Protein AF-0000000082406770 (afdb_homodimer)

Organism: Rhodococcus erythropolis (NCBI:txid1833)

Secondary structure (DSSP, 8-state):
-GGGGGGGS-HHHHHHHHHH-SS--HHHHHHHHHHHHHHHHHHHHHHHHHHHHHHHHHHHHHHHHHHH--STT-SSS-TTTS--TTHHHHHHHHHHHHHHHHHHHHHT--TTSTTTTPPP-HHHHHTT--HHHHHHTS--GGG--SGGGGSTTS--HHHHHHHHTGGGG-TTHHHHS---TT-S-HHHHHHHHHHHHHHHHHHHHHHHHHHTT---TTS-HHHHHHHHHHHHHHH-HHHHHHHHHH--HHHHHHT----/-GGGGGGGS-HHHHHHHHHH-SS--HHHHHHHHHHHHHHHHHHHHHHHHHHHHHHHHHHHHHHHHHHH--STT-SSS-TTTS--TTHHHHHHHHHHHHHHHHHHHHHT--TTSTTTTPPP-HHHHHTT--HHHHHHTS--GGG--S-GGGSTTS--HHHHHHHHTGGGG-TTHHHHS---TT-S-HHHHHHHHHHHHHHHHHHHHHHHHHHTT---TTS-HHHHHHHHHHHHHHH-HHHHHHHHHH--HHHHHHT----

Radius of gyration: 24.85 Å; Cα contacts (8 Å, |Δi|>4): 658; chains: 2; bounding box: 54×77×58 Å

Sequence (518 aa):
MPARILPHLSNPRLAVYRAECGDPTDANVAALYAWQGELHAAWYEVLGYVEMMLRHSLDNALADWNVSNTFPGGGSREWLTNAARPLDSFKTKMAEDAKSCASRAAAQRAPTHPRSGASVTHDDLVAQLTFGNLTSLLLTKSNQLTHRKVKKTGRSGRENLWLNATINAFPHIDTEWPPGARGNTNDRKIDVGYYVGNTAENLRRLRNRVGHHEQTLNANHAARHDEALALARAIDPAAGAAITSLSSVPKVLAERPKSMPARILPHLSNPRLAVYRAECGDPTDANVAALYAWQGELHAAWYEVLGYVEMMLRHSLDNALADWNVSNTFPGGGSREWLTNAARPLDSFKTKMAEDAKSCASRAAAQRAPTHPRSGASVTHDDLVAQLTFGNLTSLLLTKSNQLTHRKVKKTGRSGRENLWLNATINAFPHIDTEWPPGARGNTNDRKIDVGYYVGNTAENLRRLRNRVGHHEQTLNANHAARHDEALALARAIDPAAGAAITSLSSVPKVLAERPKS

Structure (mmCIF, N/CA/C/O backbone):
data_AF-0000000082406770-model_v1
#
loop_
_entity.id
_entity.type
_entity.pdbx_description
1 polymer 'Uncharacterized protein'
#
loop_
_atom_site.group_PDB
_atom_site.id
_atom_site.type_symbol
_atom_site.label_atom_id
_atom_site.label_alt_id
_atom_site.label_comp_id
_atom_site.label_asym_id
_atom_site.label_entity_id
_atom_site.label_seq_id
_atom_site.pdbx_PDB_ins_code
_atom_site.Cartn_x
_atom_site.Cartn_y
_atom_site.Cartn_z
_atom_site.occupancy
_atom_site.B_iso_or_equiv
_atom_site.auth_seq_id
_atom_site.auth_comp_id
_atom_site.auth_asym_id
_atom_site.auth_atom_id
_atom_site.pdbx_PDB_model_num
ATOM 1 N N . MET A 1 1 ? -7.695 5.746 24.906 1 72.31 1 MET A N 1
ATOM 2 C CA . MET A 1 1 ? -6.488 6.332 24.328 1 72.31 1 MET A CA 1
ATOM 3 C C . MET A 1 1 ? -6.613 6.449 22.812 1 72.31 1 MET A C 1
ATOM 5 O O . MET A 1 1 ? -6.328 7.504 22.25 1 72.31 1 MET A O 1
ATOM 9 N N . PRO A 1 2 ? -7.328 5.559 22.141 1 82.25 2 PRO A N 1
ATOM 10 C CA . PRO A 1 2 ? -7.48 5.746 20.703 1 82.25 2 PRO A CA 1
ATOM 11 C C . PRO A 1 2 ? -8.492 6.836 20.344 1 82.25 2 PRO A C 1
ATOM 13 O O . PRO A 1 2 ? -8.453 7.391 19.25 1 82.25 2 PRO A O 1
ATOM 16 N N . ALA A 1 3 ? -9.195 7.242 21.375 1 88 3 ALA A N 1
ATOM 17 C CA . ALA A 1 3 ? -10.242 8.242 21.141 1 88 3 ALA A CA 1
ATOM 18 C C . ALA A 1 3 ? -9.633 9.594 20.781 1 88 3 ALA A C 1
ATOM 20 O O . ALA A 1 3 ? -10.281 10.422 20.141 1 88 3 ALA A O 1
ATOM 21 N N . ARG A 1 4 ? -8.422 9.75 21.141 1 90.38 4 ARG A N 1
ATOM 22 C CA . ARG A 1 4 ? -7.758 11.039 20.953 1 90.38 4 ARG A CA 1
ATOM 23 C C . ARG A 1 4 ? -7.336 11.227 19.5 1 90.38 4 ARG A C 1
ATOM 25 O O . ARG A 1 4 ? -6.93 12.32 19.109 1 90.38 4 ARG A O 1
ATOM 32 N N . ILE A 1 5 ? -7.52 10.18 18.672 1 92.56 5 ILE A N 1
ATOM 33 C CA . ILE A 1 5 ? -7.172 10.258 17.25 1 92.56 5 ILE A CA 1
ATOM 34 C C . ILE A 1 5 ? -8.398 10.68 16.438 1 92.56 5 ILE A C 1
ATOM 36 O O . ILE A 1 5 ? -8.273 11.25 15.352 1 92.56 5 ILE A O 1
ATOM 40 N N . LEU A 1 6 ? -9.625 10.555 16.969 1 93.62 6 LEU A N 1
ATOM 41 C CA . LEU A 1 6 ? -10.875 10.656 16.219 1 93.62 6 LEU A CA 1
ATOM 42 C C . LEU A 1 6 ? -11.078 12.07 15.688 1 93.62 6 LEU A C 1
ATOM 44 O O . LEU A 1 6 ? -11.508 12.258 14.547 1 93.62 6 LEU A O 1
ATOM 48 N N . PRO A 1 7 ? -10.656 13.094 16.469 1 93.38 7 PRO A N 1
ATOM 49 C CA . PRO A 1 7 ? -10.875 14.453 15.969 1 93.38 7 PRO A CA 1
ATOM 50 C C . PRO A 1 7 ? -10.078 14.758 14.703 1 93.38 7 PRO A C 1
ATOM 52 O O . PRO A 1 7 ? -10.336 15.766 14.039 1 93.38 7 PRO A O 1
ATOM 55 N N . HIS A 1 8 ? -9.148 13.898 14.406 1 93.12 8 HIS A N 1
ATOM 56 C CA . HIS A 1 8 ? -8.25 14.156 13.281 1 93.12 8 HIS A CA 1
ATOM 57 C C . HIS A 1 8 ? -8.562 13.234 12.109 1 93.12 8 HIS A C 1
ATOM 59 O O . HIS A 1 8 ? -7.727 13.062 11.219 1 93.12 8 HIS A O 1
ATOM 65 N N . LEU A 1 9 ? -9.742 12.633 12.156 1 92.31 9 LEU A N 1
ATOM 66 C CA . LEU A 1 9 ? -10.281 11.859 11.047 1 92.31 9 LEU A CA 1
ATOM 67 C C . LEU A 1 9 ? -11.477 12.578 10.414 1 92.31 9 LEU A C 1
ATOM 69 O O . LEU A 1 9 ? -12.211 13.289 11.102 1 92.31 9 LEU A O 1
ATOM 73 N N . SER A 1 10 ? -11.586 12.375 9.148 1 91.06 10 SER A N 1
ATOM 74 C CA . SER A 1 10 ? -12.688 13.039 8.461 1 91.06 10 SER A CA 1
ATOM 75 C C . SER A 1 10 ? -14.039 12.516 8.945 1 91.06 10 SER A C 1
ATOM 77 O O . SER A 1 10 ? -14.141 11.367 9.375 1 91.06 10 SER A O 1
ATOM 79 N N . ASN A 1 11 ? -15.047 13.344 8.797 1 89.31 11 ASN A N 1
ATOM 80 C CA . ASN A 1 11 ? -16.391 12.984 9.242 1 89.31 11 ASN A CA 1
ATOM 81 C C . ASN A 1 11 ? -16.938 11.797 8.453 1 89.31 11 ASN A C 1
ATOM 83 O O . ASN A 1 11 ? -17.469 10.852 9.039 1 89.31 11 ASN A O 1
ATOM 87 N N . PRO A 1 12 ? -16.766 11.797 7.176 1 87.88 12 PRO A N 1
ATOM 88 C CA . PRO A 1 12 ? -17.281 10.641 6.445 1 87.88 12 PRO A CA 1
ATOM 89 C C . PRO A 1 12 ? -16.609 9.328 6.863 1 87.88 12 PRO A C 1
ATOM 91 O O . PRO A 1 12 ? -17.266 8.289 6.934 1 87.88 12 PRO A O 1
ATOM 94 N N . ARG A 1 13 ? -15.375 9.406 7.129 1 86.81 13 ARG A N 1
ATOM 95 C CA . ARG A 1 13 ? -14.664 8.211 7.59 1 86.81 13 ARG A CA 1
ATOM 96 C C . ARG A 1 13 ? -15.203 7.746 8.938 1 86.81 13 ARG A C 1
ATOM 98 O O . ARG A 1 13 ? -15.469 6.555 9.125 1 86.81 13 ARG A O 1
ATOM 105 N N . LEU A 1 14 ? -15.438 8.68 9.812 1 91.44 14 LEU A N 1
ATOM 106 C CA . LEU A 1 14 ? -15.914 8.336 11.148 1 91.44 14 LEU A CA 1
ATOM 107 C C . LEU A 1 14 ? -17.359 7.852 11.102 1 91.44 14 LEU A C 1
ATOM 109 O O . LEU A 1 14 ? -17.766 7.004 11.898 1 91.44 14 LEU A O 1
ATOM 113 N N . ALA A 1 15 ? -18.062 8.375 10.172 1 91.38 15 ALA A N 1
ATOM 114 C CA . ALA A 1 15 ? -19.484 8.047 10.062 1 91.38 15 ALA A CA 1
ATOM 115 C C . ALA A 1 15 ? -19.688 6.547 9.852 1 91.38 15 ALA A C 1
ATOM 117 O O . ALA A 1 15 ? -20.625 5.961 10.375 1 91.38 15 ALA A O 1
ATOM 118 N N . VAL A 1 16 ? -18.781 5.938 9.156 1 89.31 16 VAL A N 1
ATOM 119 C CA . VAL A 1 16 ? -18.891 4.512 8.875 1 89.31 16 VAL A CA 1
ATOM 120 C C . VAL A 1 16 ? -18.719 3.715 10.164 1 89.31 16 VAL A C 1
ATOM 122 O O . VAL A 1 16 ? -19.469 2.762 10.414 1 89.31 16 VAL A O 1
ATOM 125 N N . TYR A 1 17 ? -17.828 4.094 11 1 92.69 17 TYR A N 1
ATOM 126 C CA . TYR A 1 17 ? -17.578 3.402 12.258 1 92.69 17 TYR A CA 1
ATOM 127 C C . TYR A 1 17 ? -18.688 3.67 13.266 1 92.69 17 TYR A C 1
ATOM 129 O O . TYR A 1 17 ? -19.078 2.777 14.023 1 92.69 17 TYR A O 1
ATOM 137 N N . ARG A 1 18 ? -19.172 4.883 13.242 1 93.75 18 ARG A N 1
ATOM 138 C CA . ARG A 1 18 ? -20.281 5.215 14.117 1 93.75 18 ARG A CA 1
ATOM 139 C C . ARG A 1 18 ? -21.516 4.391 13.773 1 93.75 18 ARG A C 1
ATOM 141 O O . ARG A 1 18 ? -22.219 3.912 14.672 1 93.75 18 ARG A O 1
ATOM 148 N N . ALA A 1 19 ? -21.75 4.223 12.508 1 91.62 19 ALA A N 1
ATOM 149 C CA . ALA A 1 19 ? -22.906 3.467 12.055 1 91.62 19 ALA A CA 1
ATOM 150 C C . ALA A 1 19 ? -22.781 1.992 12.43 1 91.62 19 ALA A C 1
ATOM 152 O O . ALA A 1 19 ? -23.797 1.316 12.648 1 91.62 19 ALA A O 1
ATOM 153 N N . GLU A 1 20 ? -21.594 1.52 12.531 1 91.62 20 GLU A N 1
ATOM 154 C CA . GLU A 1 20 ? -21.344 0.113 12.828 1 91.62 20 GLU A CA 1
ATOM 155 C C . GLU A 1 20 ? -21.469 -0.163 14.328 1 91.62 20 GLU A C 1
ATOM 157 O O . GLU A 1 20 ? -21.797 -1.281 14.727 1 91.62 20 GLU A O 1
ATOM 162 N N . CYS A 1 21 ? -21.266 0.928 15.062 1 91.88 21 CYS A N 1
ATOM 163 C CA . CYS A 1 21 ? -21.344 0.782 16.516 1 91.88 21 CYS A CA 1
ATOM 164 C C . CYS A 1 21 ? -22.781 0.851 16.984 1 91.88 21 CYS A C 1
ATOM 166 O O . CYS A 1 21 ? -23.531 1.741 16.578 1 91.88 21 CYS A O 1
ATOM 168 N N . GLY A 1 22 ? -23.281 -0.08 17.812 1 89.19 22 GLY A N 1
ATOM 169 C CA . GLY A 1 22 ? -24.594 0.022 18.422 1 89.19 22 GLY A CA 1
ATOM 170 C C . GLY A 1 22 ? -24.75 1.241 19.312 1 89.19 22 GLY A C 1
ATOM 171 O O . GLY A 1 22 ? -25.75 1.945 19.25 1 89.19 22 GLY A O 1
ATOM 172 N N . ASP A 1 23 ? -23.766 1.469 20.109 1 92.56 23 ASP A N 1
ATOM 173 C CA . ASP A 1 23 ? -23.641 2.65 20.953 1 92.56 23 ASP A CA 1
ATOM 174 C C . ASP A 1 23 ? -22.406 3.475 20.547 1 92.56 23 ASP A C 1
ATOM 176 O O . ASP A 1 23 ? -21.328 3.285 21.094 1 92.56 23 ASP A O 1
ATOM 180 N N . PRO A 1 24 ? -22.625 4.496 19.781 1 92.88 24 PRO A N 1
ATOM 181 C CA . PRO A 1 24 ? -21.5 5.168 19.141 1 92.88 24 PRO A CA 1
ATOM 182 C C . PRO A 1 24 ? -20.875 6.246 20.016 1 92.88 24 PRO A C 1
ATOM 184 O O . PRO A 1 24 ? -20.75 7.398 19.594 1 92.88 24 PRO A O 1
ATOM 187 N N . THR A 1 25 ? -20.453 5.789 21.219 1 94.06 25 THR A N 1
ATOM 188 C CA . THR A 1 25 ? -19.609 6.68 22 1 94.06 25 THR A CA 1
ATOM 189 C C . THR A 1 25 ? -18.234 6.812 21.375 1 94.06 25 THR A C 1
ATOM 191 O O . THR A 1 25 ? -17.797 5.941 20.609 1 94.06 25 THR A O 1
ATOM 194 N N . ASP A 1 26 ? -17.547 7.879 21.656 1 93.31 26 ASP A N 1
ATOM 195 C CA . ASP A 1 26 ? -16.203 8.07 21.125 1 93.31 26 ASP A CA 1
ATOM 196 C C . ASP A 1 26 ? -15.289 6.906 21.5 1 93.31 26 ASP A C 1
ATOM 198 O O . ASP A 1 26 ? -14.445 6.492 20.703 1 93.31 26 ASP A O 1
ATOM 202 N N . ALA A 1 27 ? -15.492 6.434 22.703 1 93.31 27 ALA A N 1
ATOM 203 C CA . ALA A 1 27 ? -14.672 5.312 23.156 1 93.31 27 ALA A CA 1
ATOM 204 C C . ALA A 1 27 ? -14.922 4.07 22.297 1 93.31 27 ALA A C 1
ATOM 206 O O . ALA A 1 27 ? -13.969 3.402 21.875 1 93.31 27 ALA A O 1
ATOM 207 N N . ASN A 1 28 ? -16.203 3.801 22.016 1 95.12 28 ASN A N 1
ATOM 208 C CA . ASN A 1 28 ? -16.547 2.625 21.234 1 95.12 28 ASN A CA 1
ATOM 209 C C . ASN A 1 28 ? -16.094 2.77 19.781 1 95.12 28 ASN A C 1
ATOM 211 O O . ASN A 1 28 ? -15.578 1.818 19.188 1 95.12 28 ASN A O 1
ATOM 215 N N . VAL A 1 29 ? -16.266 3.926 19.234 1 95.19 29 VAL A N 1
ATOM 216 C CA . VAL A 1 29 ? -15.883 4.191 17.859 1 95.19 29 VAL A CA 1
ATOM 217 C C . VAL A 1 29 ? -14.367 4.086 17.719 1 95.19 29 VAL A C 1
ATOM 219 O O . VAL A 1 29 ? -13.859 3.469 16.781 1 95.19 29 VAL A O 1
ATOM 222 N N . ALA A 1 30 ? -13.703 4.625 18.703 1 94.38 30 ALA A N 1
ATOM 223 C CA . ALA A 1 30 ? -12.242 4.582 18.688 1 94.38 30 ALA A CA 1
ATOM 224 C C . ALA A 1 30 ? -11.742 3.146 18.812 1 94.38 30 ALA A C 1
ATOM 226 O O . ALA A 1 30 ? -10.766 2.771 18.141 1 94.38 30 ALA A O 1
ATOM 227 N N . ALA A 1 31 ? -12.375 2.395 19.641 1 94.25 31 ALA A N 1
ATOM 228 C CA . ALA A 1 31 ? -11.992 0.997 19.812 1 94.25 31 ALA A CA 1
ATOM 229 C C . ALA A 1 31 ? -12.18 0.217 18.516 1 94.25 31 ALA A C 1
ATOM 231 O O . ALA A 1 31 ? -11.32 -0.585 18.141 1 94.25 31 ALA A O 1
ATOM 232 N N . LEU A 1 32 ? -13.25 0.494 17.844 1 95.12 32 LEU A N 1
ATOM 233 C CA . LEU A 1 32 ? -13.531 -0.175 16.578 1 95.12 32 LEU A CA 1
ATOM 234 C C . LEU A 1 32 ? -12.531 0.251 15.516 1 95.12 32 LEU A C 1
ATOM 236 O O . LEU A 1 32 ? -12.062 -0.578 14.727 1 95.12 32 LEU A O 1
ATOM 240 N N . TYR A 1 33 ? -12.211 1.485 15.5 1 94.44 33 TYR A N 1
ATOM 241 C CA . TYR A 1 33 ? -11.234 2.014 14.555 1 94.44 33 TYR A CA 1
ATOM 242 C C . TYR A 1 33 ? -9.859 1.403 14.781 1 94.44 33 TYR A C 1
ATOM 244 O O . TYR A 1 33 ? -9.188 0.99 13.836 1 94.44 33 TYR A O 1
ATOM 252 N N . ALA A 1 34 ? -9.484 1.351 16.016 1 93.12 34 ALA A N 1
ATOM 253 C CA . ALA A 1 34 ? -8.195 0.758 16.359 1 93.12 34 ALA A CA 1
ATOM 254 C C . ALA A 1 34 ? -8.164 -0.727 16.016 1 93.12 34 ALA A C 1
ATOM 256 O O . ALA A 1 34 ? -7.145 -1.234 15.531 1 93.12 34 ALA A O 1
ATOM 257 N N . TRP A 1 35 ? -9.25 -1.414 16.281 1 94.94 35 TRP A N 1
ATOM 258 C CA . TRP A 1 35 ? -9.359 -2.826 15.93 1 94.94 35 TRP A CA 1
ATOM 259 C C . TRP A 1 35 ? -9.18 -3.027 14.43 1 94.94 35 TRP A C 1
ATOM 261 O O . TRP A 1 35 ? -8.469 -3.934 14 1 94.94 35 TRP A O 1
ATOM 271 N N . GLN A 1 36 ? -9.797 -2.211 13.672 1 95.19 36 GLN A N 1
ATOM 272 C CA . GLN A 1 36 ? -9.656 -2.324 12.227 1 95.19 36 GLN A CA 1
ATOM 273 C C . GLN A 1 36 ? -8.203 -2.137 11.805 1 95.19 36 GLN A C 1
ATOM 275 O O . GLN A 1 36 ? -7.723 -2.811 10.883 1 95.19 36 GLN A O 1
ATOM 280 N N . GLY A 1 37 ? -7.523 -1.218 12.406 1 93.62 37 GLY A N 1
ATOM 281 C CA . GLY A 1 37 ? -6.105 -1.05 12.133 1 93.62 37 GLY A CA 1
ATOM 282 C C . GLY A 1 37 ? -5.293 -2.297 12.422 1 93.62 37 GLY A C 1
ATOM 283 O O . GLY A 1 37 ? -4.441 -2.686 11.625 1 93.62 37 GLY A O 1
ATOM 284 N N . GLU A 1 38 ? -5.598 -2.887 13.547 1 94 38 GLU A N 1
ATOM 285 C CA . GLU A 1 38 ? -4.922 -4.129 13.914 1 94 38 GLU A CA 1
ATOM 286 C C . GLU A 1 38 ? -5.227 -5.238 12.906 1 94 38 GLU A C 1
ATOM 288 O O . GLU A 1 38 ? -4.34 -6.008 12.539 1 94 38 GLU A O 1
ATOM 293 N N . LEU A 1 39 ? -6.469 -5.293 12.539 1 96.69 39 LEU A N 1
ATOM 294 C CA . LEU A 1 39 ? -6.875 -6.293 11.562 1 96.69 39 LEU A CA 1
ATOM 295 C C . LEU A 1 39 ? -6.156 -6.074 10.234 1 96.69 39 LEU A C 1
ATOM 297 O O . LEU A 1 39 ? -5.707 -7.035 9.602 1 96.69 39 LEU A O 1
ATOM 301 N N . HIS A 1 40 ? -6.047 -4.84 9.805 1 96.81 40 HIS A N 1
ATOM 302 C CA . HIS A 1 40 ? -5.363 -4.512 8.562 1 96.81 40 HIS A CA 1
ATOM 303 C C . HIS A 1 40 ? -3.883 -4.875 8.633 1 96.81 40 HIS A C 1
ATOM 305 O O . HIS A 1 40 ? -3.307 -5.355 7.656 1 96.81 40 HIS A O 1
ATOM 311 N N . ALA A 1 41 ? -3.285 -4.672 9.781 1 94.88 41 ALA A N 1
ATOM 312 C CA . ALA A 1 41 ? -1.891 -5.066 9.953 1 94.88 41 ALA A CA 1
ATOM 313 C C . ALA A 1 41 ? -1.73 -6.578 9.828 1 94.88 41 ALA A C 1
ATOM 315 O O . ALA A 1 41 ? -0.78 -7.059 9.203 1 94.88 41 ALA A O 1
ATOM 316 N N . ALA A 1 42 ? -2.65 -7.316 10.414 1 96.19 42 ALA A N 1
ATOM 317 C CA . ALA A 1 42 ? -2.629 -8.773 10.305 1 96.19 42 ALA A CA 1
ATOM 318 C C . ALA A 1 42 ? -2.783 -9.219 8.852 1 96.19 42 ALA A C 1
ATOM 320 O O . ALA A 1 42 ? -2.068 -10.109 8.391 1 96.19 42 ALA A O 1
ATOM 321 N N . TRP A 1 43 ? -3.689 -8.562 8.164 1 97.19 43 TRP A N 1
ATOM 322 C CA . TRP A 1 43 ? -3.904 -8.875 6.754 1 97.19 43 TRP A CA 1
ATOM 323 C C . TRP A 1 43 ? -2.67 -8.531 5.926 1 97.19 43 TRP A C 1
ATOM 325 O O . TRP A 1 43 ? -2.332 -9.242 4.977 1 97.19 43 TRP A O 1
ATOM 335 N N . TYR A 1 44 ? -2.059 -7.488 6.242 1 94.81 44 TYR A N 1
ATOM 336 C CA . TYR A 1 44 ? -0.862 -7.059 5.527 1 94.81 44 TYR A CA 1
ATOM 337 C C . TYR A 1 44 ? 0.179 -8.172 5.492 1 94.81 44 TYR A C 1
ATOM 339 O O . TYR A 1 44 ? 0.764 -8.453 4.445 1 94.81 44 TYR A O 1
ATOM 347 N N . GLU A 1 45 ? 0.356 -8.766 6.57 1 94 45 GLU A N 1
ATOM 348 C CA . GLU A 1 45 ? 1.355 -9.828 6.664 1 94 45 GLU A CA 1
ATOM 349 C C . GLU A 1 45 ? 0.962 -11.031 5.812 1 94 45 GLU 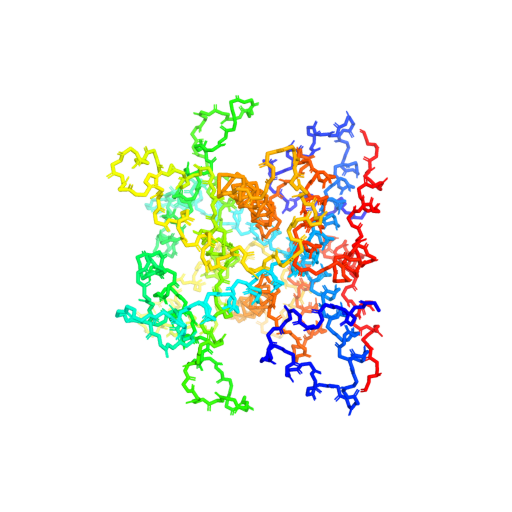A C 1
ATOM 351 O O . GLU A 1 45 ? 1.756 -11.508 5 1 94 45 GLU A O 1
ATOM 356 N N . VAL A 1 46 ? -0.25 -11.469 5.984 1 96.38 46 VAL A N 1
ATOM 357 C CA . VAL A 1 46 ? -0.723 -12.664 5.297 1 96.38 46 VAL A CA 1
ATOM 358 C C . VAL A 1 46 ? -0.708 -12.438 3.787 1 96.38 46 VAL A C 1
ATOM 360 O O . VAL A 1 46 ? -0.189 -13.266 3.033 1 96.38 46 VAL A O 1
ATOM 363 N N . LEU A 1 47 ? -1.229 -11.32 3.412 1 96.81 47 LEU A N 1
ATOM 364 C CA . LEU A 1 47 ? -1.305 -11.016 1.986 1 96.81 47 LEU A CA 1
ATOM 365 C C . LEU A 1 47 ? 0.088 -10.812 1.399 1 96.81 47 LEU A C 1
ATOM 367 O O . LEU A 1 47 ? 0.329 -11.133 0.235 1 96.81 47 LEU A O 1
ATOM 371 N N . GLY A 1 48 ? 1.021 -10.312 2.221 1 94.75 48 GLY A N 1
ATOM 372 C CA . GLY A 1 48 ? 2.4 -10.188 1.774 1 94.75 48 GLY A CA 1
ATOM 373 C C . GLY A 1 48 ? 3.029 -11.523 1.407 1 94.75 48 GLY A C 1
ATOM 374 O O . GLY A 1 48 ? 3.668 -11.641 0.36 1 94.75 48 GLY A O 1
ATOM 375 N N . TYR A 1 49 ? 2.803 -12.516 2.246 1 95.62 49 TYR A N 1
ATOM 376 C CA . TYR A 1 49 ? 3.338 -13.844 1.973 1 95.62 49 TYR A CA 1
ATOM 377 C C . TYR A 1 49 ? 2.711 -14.438 0.716 1 95.62 49 TYR A C 1
ATOM 379 O O . TYR A 1 49 ? 3.416 -14.945 -0.156 1 95.62 49 TYR A O 1
ATOM 387 N N . VAL A 1 50 ? 1.421 -14.32 0.633 1 97.38 50 VAL A N 1
ATOM 388 C CA . VAL A 1 50 ? 0.691 -14.961 -0.458 1 97.38 50 VAL A CA 1
ATOM 389 C C . VAL A 1 50 ? 1.065 -14.297 -1.784 1 97.38 50 VAL A C 1
ATOM 391 O O . VAL A 1 50 ? 1.285 -14.984 -2.783 1 97.38 50 VAL A O 1
ATOM 394 N N . GLU A 1 51 ? 1.133 -13 -1.751 1 96.75 51 GLU A N 1
ATOM 395 C CA . GLU A 1 51 ? 1.496 -12.266 -2.963 1 96.75 51 GLU A CA 1
ATOM 396 C C . GLU A 1 51 ? 2.9 -12.641 -3.43 1 96.75 51 GLU A C 1
ATOM 398 O O . GLU A 1 51 ? 3.131 -12.844 -4.625 1 96.75 51 GLU A O 1
ATOM 403 N N . MET A 1 52 ? 3.826 -12.727 -2.527 1 95.56 52 MET A N 1
ATOM 404 C CA . MET A 1 52 ? 5.203 -13.062 -2.877 1 95.56 52 MET A CA 1
ATOM 405 C C . MET A 1 52 ? 5.305 -14.484 -3.416 1 95.56 52 MET A C 1
ATOM 407 O O . MET A 1 52 ? 6.023 -14.734 -4.383 1 95.56 52 MET A O 1
ATOM 411 N N . MET A 1 53 ? 4.602 -15.375 -2.795 1 96.94 53 MET A N 1
ATOM 412 C CA . MET A 1 53 ? 4.582 -16.75 -3.26 1 96.94 53 MET A CA 1
ATOM 413 C C . MET A 1 53 ? 4.004 -16.844 -4.668 1 96.94 53 MET A C 1
ATOM 415 O O . MET A 1 53 ? 4.555 -17.547 -5.523 1 96.94 53 MET A O 1
ATOM 419 N N . LEU A 1 54 ? 2.908 -16.125 -4.828 1 98.12 54 LEU A N 1
ATOM 420 C CA . LEU A 1 54 ? 2.238 -16.141 -6.125 1 98.12 54 LEU A CA 1
ATOM 421 C C . LEU A 1 54 ? 3.135 -15.555 -7.207 1 98.12 54 LEU A C 1
ATOM 423 O O . LEU A 1 54 ? 3.234 -16.109 -8.305 1 98.12 54 LEU A O 1
ATOM 427 N N . ARG A 1 55 ? 3.762 -14.469 -6.875 1 97.25 55 ARG A N 1
ATOM 428 C CA . ARG A 1 55 ? 4.664 -13.82 -7.82 1 97.25 55 ARG A CA 1
ATOM 429 C C . ARG A 1 55 ? 5.785 -14.758 -8.242 1 97.25 55 ARG A C 1
ATOM 431 O O . ARG A 1 55 ? 6.062 -14.906 -9.438 1 97.25 55 ARG A O 1
ATOM 438 N N . HIS A 1 56 ? 6.379 -15.406 -7.293 1 97.19 56 HIS A N 1
ATOM 439 C CA . HIS A 1 56 ? 7.492 -16.312 -7.551 1 97.19 56 HIS A CA 1
ATOM 440 C C . HIS A 1 56 ? 7.039 -17.516 -8.367 1 97.19 56 HIS A C 1
ATOM 442 O O . HIS A 1 56 ? 7.691 -17.891 -9.344 1 97.19 56 HIS A O 1
ATOM 448 N N . SER A 1 57 ? 5.953 -18.062 -7.945 1 98.12 57 SER A N 1
ATOM 449 C CA . SER A 1 57 ? 5.469 -19.281 -8.594 1 98.12 57 SER A CA 1
ATOM 450 C C . SER A 1 57 ? 5.035 -19 -10.031 1 98.12 57 SER A C 1
ATOM 452 O O . SER A 1 57 ? 5.332 -19.781 -10.938 1 98.12 57 SER A O 1
ATOM 454 N N . LEU A 1 58 ? 4.344 -17.891 -10.266 1 98.25 58 LEU A N 1
ATOM 455 C CA . LEU A 1 58 ? 3.908 -17.516 -11.609 1 98.25 58 LEU A CA 1
ATOM 456 C C . LEU A 1 58 ? 5.102 -17.188 -12.5 1 98.25 58 LEU A C 1
ATOM 458 O O . LEU A 1 58 ? 5.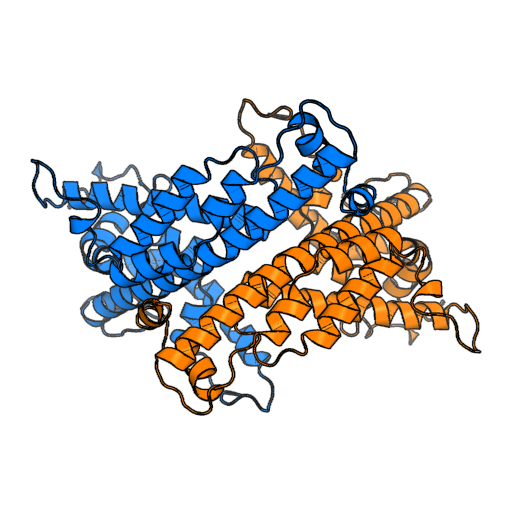137 -17.594 -13.664 1 98.25 58 LEU A O 1
ATOM 462 N N . ASP A 1 59 ? 6.039 -16.5 -11.922 1 98 59 ASP A N 1
ATOM 463 C CA . ASP A 1 59 ? 7.242 -16.172 -12.688 1 98 59 ASP A CA 1
ATOM 464 C C . ASP A 1 59 ? 7.938 -17.453 -13.172 1 98 59 ASP A C 1
ATOM 466 O O . ASP A 1 59 ? 8.297 -17.547 -14.344 1 98 59 ASP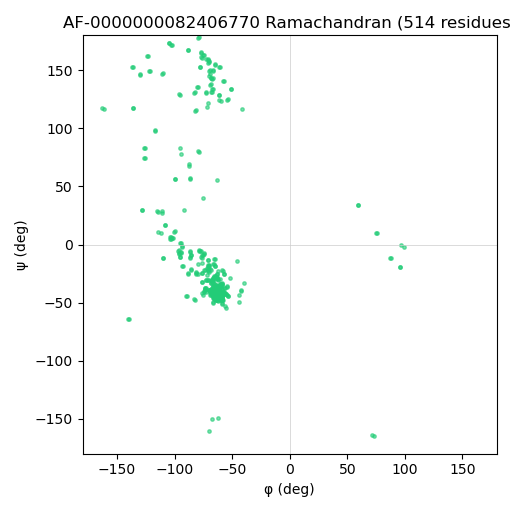 A O 1
ATOM 470 N N . ASN A 1 60 ? 8.125 -18.422 -12.297 1 97.69 60 ASN A N 1
ATOM 471 C CA . ASN A 1 60 ? 8.797 -19.656 -12.664 1 97.69 60 ASN A CA 1
ATOM 472 C C . ASN A 1 60 ? 8.016 -20.438 -13.719 1 97.69 60 ASN A C 1
ATOM 474 O O . ASN A 1 60 ? 8.594 -20.938 -14.688 1 97.69 60 ASN A O 1
ATOM 478 N N . ALA A 1 61 ? 6.707 -20.516 -13.531 1 98.31 61 ALA A N 1
ATOM 479 C CA . ALA A 1 61 ? 5.867 -21.266 -14.469 1 98.31 61 ALA A CA 1
ATOM 480 C C . ALA A 1 61 ? 5.918 -20.625 -15.859 1 98.31 61 ALA A C 1
ATOM 482 O O . ALA A 1 61 ? 6.07 -21.344 -16.859 1 98.31 61 ALA A O 1
ATOM 483 N N . LEU A 1 62 ? 5.816 -19.312 -15.922 1 98.12 62 LEU A N 1
ATOM 484 C CA . LEU A 1 62 ? 5.82 -18.609 -17.203 1 98.12 62 LEU A CA 1
ATOM 485 C C . LEU A 1 62 ? 7.203 -18.656 -17.844 1 98.12 62 LEU A C 1
ATOM 487 O O . LEU A 1 62 ? 7.324 -18.781 -19.062 1 98.12 62 LEU A O 1
ATOM 491 N N . ALA A 1 63 ? 8.227 -18.516 -17 1 97.88 63 ALA A N 1
ATOM 492 C CA . ALA A 1 63 ? 9.594 -18.594 -17.516 1 97.88 63 ALA A CA 1
ATOM 493 C C . ALA A 1 63 ? 9.875 -19.984 -18.109 1 97.88 63 ALA A C 1
ATOM 495 O O . ALA A 1 63 ? 10.438 -20.078 -19.203 1 97.88 63 ALA A O 1
ATOM 496 N N . ASP A 1 64 ? 9.5 -21 -17.391 1 97.94 64 ASP A N 1
ATOM 497 C CA . ASP A 1 64 ? 9.703 -22.375 -17.859 1 97.94 64 ASP A CA 1
ATOM 498 C C . ASP A 1 64 ? 8.945 -22.625 -19.172 1 97.94 64 ASP A C 1
ATOM 500 O O . ASP A 1 64 ? 9.484 -23.234 -20.094 1 97.94 64 ASP A O 1
ATOM 504 N N . TRP A 1 65 ? 7.754 -22.156 -19.188 1 97.94 65 TRP A N 1
ATOM 505 C CA . TRP A 1 65 ? 6.949 -22.312 -20.391 1 97.94 65 TRP A CA 1
ATOM 506 C C . TRP A 1 65 ? 7.574 -21.562 -21.562 1 97.94 65 TRP A C 1
ATOM 508 O O . TRP A 1 65 ? 7.676 -22.094 -22.672 1 97.94 65 TRP A O 1
ATOM 518 N N . ASN A 1 66 ? 7.992 -20.312 -21.328 1 98.06 66 ASN A N 1
ATOM 519 C CA . ASN A 1 66 ? 8.516 -19.469 -22.406 1 98.06 66 ASN A CA 1
ATOM 520 C C . ASN A 1 66 ? 9.828 -20.016 -22.953 1 98.06 66 ASN A C 1
ATOM 522 O O . ASN A 1 66 ? 10.086 -19.922 -24.156 1 98.06 66 ASN A O 1
ATOM 526 N N . VAL A 1 67 ? 10.617 -20.516 -22.078 1 97.06 67 VAL A N 1
ATOM 527 C CA . VAL A 1 67 ? 11.914 -21.047 -22.516 1 97.06 67 VAL A CA 1
ATOM 528 C C . VAL A 1 67 ? 11.703 -22.266 -23.406 1 97.06 67 VAL A C 1
ATOM 530 O O . VAL A 1 67 ? 12.461 -22.5 -24.344 1 97.06 67 VAL A O 1
ATOM 533 N N . SER A 1 68 ? 10.695 -23.031 -23.156 1 96.25 68 SER A N 1
ATOM 534 C CA . SER A 1 68 ? 10.422 -24.266 -23.891 1 96.25 68 SER A CA 1
ATOM 535 C C . SER A 1 68 ? 9.609 -23.984 -25.156 1 96.25 68 SER A C 1
ATOM 537 O O . SER A 1 68 ? 9.43 -24.859 -26 1 96.25 68 SER A O 1
ATOM 539 N N . ASN A 1 69 ? 9.109 -22.781 -25.25 1 95.62 69 ASN A N 1
ATOM 540 C CA . ASN A 1 69 ? 8.25 -22.438 -26.375 1 95.62 69 ASN A CA 1
ATOM 541 C C . ASN A 1 69 ? 9.055 -22.125 -27.625 1 95.62 69 ASN A C 1
ATOM 543 O O . ASN A 1 69 ? 10.07 -21.422 -27.562 1 95.62 69 ASN A O 1
ATOM 547 N N . THR A 1 70 ? 8.648 -22.656 -28.797 1 93.5 70 THR A N 1
ATOM 548 C CA . THR A 1 70 ? 9.422 -22.547 -30.031 1 93.5 70 THR A CA 1
ATOM 549 C C . THR A 1 70 ? 8.922 -21.375 -30.875 1 93.5 70 THR A C 1
ATOM 551 O O . THR A 1 70 ? 9.547 -21.031 -31.875 1 93.5 70 THR A O 1
ATOM 554 N N . PHE A 1 71 ? 7.852 -20.766 -30.484 1 94.12 71 PHE A N 1
ATOM 555 C CA . PHE A 1 71 ? 7.332 -19.625 -31.234 1 94.12 71 PHE A CA 1
ATOM 556 C C . PHE A 1 71 ? 8.211 -18.406 -31.031 1 94.12 71 PHE A C 1
ATOM 558 O O . PHE A 1 71 ? 9.008 -18.344 -30.078 1 94.12 71 PHE A O 1
ATOM 565 N N . PRO A 1 72 ? 8.109 -17.453 -31.953 1 94.69 72 PRO A N 1
ATOM 566 C CA . PRO A 1 72 ? 8.859 -16.203 -31.766 1 94.69 72 PRO A CA 1
ATOM 567 C C . PRO A 1 72 ? 8.641 -15.586 -30.391 1 94.69 72 PRO A C 1
ATOM 569 O O . PRO A 1 72 ? 7.508 -15.531 -29.906 1 94.69 72 PRO A O 1
ATOM 572 N N . GLY A 1 73 ? 9.781 -15.203 -29.828 1 94.5 73 GLY A N 1
ATOM 573 C CA . GLY A 1 73 ? 9.742 -14.641 -28.484 1 94.5 73 GLY A CA 1
ATOM 574 C C . GLY A 1 73 ? 10.023 -15.672 -27.406 1 94.5 73 GLY A C 1
ATOM 575 O O . GLY A 1 73 ? 10.312 -15.312 -26.266 1 94.5 73 GLY A O 1
ATOM 576 N N . GLY A 1 74 ? 9.836 -16.953 -27.844 1 95.19 74 GLY A N 1
ATOM 577 C CA . GLY A 1 74 ? 10.172 -18.031 -26.922 1 95.19 74 GLY A CA 1
ATOM 578 C C . GLY A 1 74 ? 11.656 -18.328 -26.859 1 95.19 74 GLY A C 1
ATOM 579 O O . GLY A 1 74 ? 12.469 -17.547 -27.375 1 95.19 74 GLY A O 1
ATOM 580 N N . GLY A 1 75 ? 12.102 -19.281 -26 1 96 75 GLY A N 1
ATOM 581 C CA . GLY A 1 75 ? 13.484 -19.719 -25.938 1 96 75 GLY A CA 1
ATOM 582 C C . GLY A 1 75 ? 14.266 -19.062 -24.812 1 96 75 GLY A C 1
ATOM 583 O O . GLY A 1 75 ? 15.469 -19.297 -24.672 1 96 75 GLY A O 1
ATOM 584 N N . SER A 1 76 ? 13.586 -18.203 -24.125 1 96.06 76 SER A N 1
ATOM 585 C CA . SER A 1 76 ? 14.25 -17.531 -23.016 1 96.06 76 SER A CA 1
ATOM 586 C C . SER A 1 76 ? 13.352 -17.469 -21.781 1 96.06 76 SER A C 1
ATOM 588 O O . SER A 1 76 ? 12.125 -17.5 -21.906 1 96.06 76 SER A O 1
ATOM 590 N N . ARG A 1 77 ? 14 -17.422 -20.688 1 96.12 77 ARG A N 1
ATOM 591 C CA . ARG A 1 77 ? 13.242 -17.312 -19.453 1 96.12 77 ARG A CA 1
ATOM 592 C C . ARG A 1 77 ? 12.773 -15.891 -19.203 1 96.12 77 ARG A C 1
ATOM 594 O O . ARG A 1 77 ? 11.992 -15.633 -18.297 1 96.12 77 ARG A O 1
ATOM 601 N N . GLU A 1 78 ? 13.164 -14.898 -20.047 1 96.5 78 GLU A N 1
ATOM 602 C CA . GLU A 1 78 ? 12.844 -13.484 -19.891 1 96.5 78 GLU A CA 1
ATOM 603 C C . GLU A 1 78 ? 11.516 -13.133 -20.547 1 96.5 78 GLU A C 1
ATOM 605 O O . GLU A 1 78 ? 11.453 -12.289 -21.438 1 96.5 78 GLU A O 1
ATOM 610 N N . TRP A 1 79 ? 10.461 -13.648 -19.938 1 97.75 79 TRP A N 1
ATOM 611 C CA . TRP A 1 79 ? 9.141 -13.57 -20.562 1 97.75 79 TRP A CA 1
ATOM 612 C C . TRP A 1 79 ? 8.602 -12.148 -20.516 1 97.75 79 TRP A C 1
ATOM 614 O O . TRP A 1 79 ? 7.703 -11.789 -21.281 1 97.75 79 TRP A O 1
ATOM 624 N N . LEU A 1 80 ? 9.094 -11.289 -19.641 1 97 80 LEU A N 1
ATOM 625 C CA . LEU A 1 80 ? 8.625 -9.906 -19.562 1 97 80 LEU A CA 1
ATOM 626 C C . LEU A 1 80 ? 9.195 -9.086 -20.703 1 97 80 LEU A C 1
ATOM 628 O O . LEU A 1 80 ? 8.531 -8.172 -21.219 1 97 80 LEU A O 1
ATOM 632 N N . THR A 1 81 ? 10.367 -9.406 -21.125 1 95.5 81 THR A N 1
ATOM 633 C CA . THR A 1 81 ? 11.008 -8.672 -22.219 1 95.5 81 THR A CA 1
ATOM 634 C C . THR A 1 81 ? 10.656 -9.289 -23.562 1 95.5 81 THR A C 1
ATOM 636 O O . THR A 1 81 ? 10.375 -8.578 -24.531 1 95.5 81 THR A O 1
ATOM 639 N N . ASN A 1 82 ? 10.711 -10.578 -23.625 1 95.12 82 ASN A N 1
ATOM 640 C CA . ASN A 1 82 ? 10.398 -11.344 -24.828 1 95.12 82 ASN A CA 1
ATOM 641 C C . ASN A 1 82 ? 9.531 -12.555 -24.516 1 95.12 82 ASN A C 1
ATOM 643 O O . ASN A 1 82 ? 9.984 -13.5 -23.875 1 95.12 82 ASN A O 1
ATOM 647 N N . ALA A 1 83 ? 8.312 -12.578 -25.078 1 96.5 83 ALA A N 1
ATOM 648 C CA . ALA A 1 83 ? 7.395 -13.672 -24.797 1 96.5 83 ALA A CA 1
ATOM 649 C C . ALA A 1 83 ? 6.816 -14.25 -26.078 1 96.5 83 ALA A C 1
ATOM 651 O O . ALA A 1 83 ? 6.605 -13.523 -27.062 1 96.5 83 ALA A O 1
ATOM 652 N N . ALA A 1 84 ? 6.586 -15.469 -26.062 1 96.25 84 ALA A N 1
ATOM 653 C CA . ALA A 1 84 ? 5.859 -16.125 -27.141 1 96.25 84 ALA A CA 1
ATOM 654 C C . ALA A 1 84 ? 4.359 -15.859 -27.031 1 96.25 84 ALA A C 1
ATOM 656 O O . ALA A 1 84 ? 3.867 -15.477 -25.969 1 96.25 84 ALA A O 1
ATOM 657 N N . ARG A 1 85 ? 3.672 -16.062 -28.125 1 92.06 85 ARG A N 1
ATOM 658 C CA . ARG A 1 85 ? 2.213 -16 -28.094 1 92.06 85 ARG A CA 1
ATOM 659 C C . ARG A 1 85 ? 1.643 -17.156 -27.266 1 92.06 85 ARG A C 1
ATOM 661 O O . ARG A 1 85 ? 2.186 -18.266 -27.266 1 92.06 85 ARG A O 1
ATOM 668 N N . PRO A 1 86 ? 0.623 -16.859 -26.562 1 91.69 86 PRO A N 1
ATOM 669 C CA . PRO A 1 86 ? -0.188 -15.641 -26.5 1 91.69 86 PRO A CA 1
ATOM 670 C C . PRO A 1 86 ? 0.254 -14.695 -25.391 1 91.69 86 PRO A C 1
ATOM 672 O O . PRO A 1 86 ? -0.342 -13.633 -25.203 1 91.69 86 PRO A O 1
ATOM 675 N N . LEU A 1 87 ? 1.304 -15.062 -24.656 1 94.06 87 LEU A N 1
ATOM 676 C CA . LEU A 1 87 ? 1.772 -14.297 -23.516 1 94.06 87 LEU A CA 1
ATOM 677 C C . LEU A 1 87 ? 2.246 -12.914 -23.938 1 94.06 87 LEU A C 1
ATOM 679 O O . LEU A 1 87 ? 2.154 -11.961 -23.156 1 94.06 87 LEU A O 1
ATOM 683 N N . ASP A 1 88 ? 2.719 -12.758 -25.156 1 93.56 88 ASP A N 1
ATOM 684 C CA . ASP A 1 88 ? 3.248 -11.5 -25.672 1 93.56 88 ASP A CA 1
ATOM 685 C C . ASP A 1 88 ? 2.182 -10.406 -25.641 1 93.56 88 ASP A C 1
ATOM 687 O O . ASP A 1 88 ? 2.48 -9.25 -25.344 1 93.56 88 ASP A O 1
ATOM 691 N N . SER A 1 89 ? 0.914 -10.75 -25.859 1 89.81 89 SER A N 1
ATOM 692 C CA . SER A 1 89 ? -0.166 -9.773 -25.906 1 89.81 89 SER A CA 1
ATOM 693 C C . SER A 1 89 ? -0.628 -9.391 -24.5 1 89.81 89 SER A C 1
ATOM 695 O O . SER A 1 89 ? -1.104 -8.273 -24.281 1 89.81 89 SER A O 1
ATOM 697 N N . PHE A 1 90 ? -0.432 -10.258 -23.562 1 88.12 90 PHE A N 1
ATOM 698 C CA . PHE A 1 90 ? -0.962 -10.047 -22.219 1 88.12 90 PHE A CA 1
ATOM 699 C C . PHE A 1 90 ? 0.024 -9.258 -21.359 1 88.12 90 PHE A C 1
ATOM 701 O O . PHE A 1 90 ? -0.375 -8.562 -20.422 1 88.12 90 PHE A O 1
ATOM 708 N N . LYS A 1 91 ? 1.274 -9.336 -21.703 1 88.75 91 LYS A N 1
ATOM 709 C CA . LYS A 1 91 ? 2.305 -8.812 -20.812 1 88.75 91 LYS A CA 1
ATOM 710 C C . LYS A 1 91 ? 2.695 -7.391 -21.203 1 88.75 91 LYS A C 1
ATOM 712 O O . LYS A 1 91 ? 3.41 -6.715 -20.453 1 88.75 91 LYS A O 1
ATOM 717 N N . THR A 1 92 ? 2.277 -6.863 -22.359 1 91.56 92 THR A N 1
ATOM 718 C CA . THR A 1 92 ? 2.838 -5.66 -22.969 1 91.56 92 THR A CA 1
ATOM 719 C C . THR A 1 92 ? 2.781 -4.488 -21.984 1 91.56 92 THR A C 1
ATOM 721 O O . THR A 1 92 ? 3.816 -3.918 -21.641 1 91.56 92 THR A O 1
ATOM 724 N N . LYS A 1 93 ? 1.642 -4.23 -21.5 1 93.25 93 LYS A N 1
ATOM 725 C CA . LYS A 1 93 ? 1.493 -3.068 -20.625 1 93.25 93 LYS A CA 1
ATOM 726 C C . LYS A 1 93 ? 2.227 -3.275 -19.297 1 93.25 93 LYS A C 1
ATOM 728 O O . LYS A 1 93 ? 2.93 -2.381 -18.828 1 93.25 93 LYS A O 1
ATOM 733 N N . MET A 1 94 ? 2.092 -4.426 -18.75 1 94.44 94 MET A N 1
ATOM 734 C CA . MET A 1 94 ? 2.732 -4.656 -17.453 1 94.44 94 MET A CA 1
ATOM 735 C C . MET A 1 94 ? 4.25 -4.656 -17.594 1 94.44 94 MET A C 1
ATOM 737 O O . MET A 1 94 ? 4.957 -4.195 -16.703 1 94.44 94 MET A O 1
ATOM 741 N N . ALA A 1 95 ? 4.754 -5.105 -18.766 1 95.88 95 ALA A N 1
ATOM 742 C CA . ALA A 1 95 ? 6.191 -5.102 -19.016 1 95.88 95 ALA A CA 1
ATOM 743 C C . ALA A 1 95 ? 6.727 -3.678 -19.125 1 95.88 95 ALA A C 1
ATOM 745 O O . ALA A 1 95 ? 7.789 -3.365 -18.578 1 95.88 95 ALA A O 1
ATOM 746 N N . GLU A 1 96 ? 6.027 -2.863 -19.797 1 96.06 96 GLU A N 1
ATOM 747 C CA . GLU A 1 96 ? 6.426 -1.467 -19.938 1 96.06 96 GLU A CA 1
ATOM 748 C C . GLU A 1 96 ? 6.445 -0.759 -18.578 1 96.06 96 GLU A C 1
ATOM 750 O O . GLU A 1 96 ? 7.402 -0.051 -18.266 1 96.06 96 GLU A O 1
ATOM 755 N N . ASP A 1 97 ? 5.41 -0.994 -17.844 1 94.56 97 ASP A N 1
ATOM 756 C CA . ASP A 1 97 ? 5.332 -0.397 -16.516 1 94.56 97 ASP A CA 1
ATOM 757 C C . ASP A 1 97 ? 6.461 -0.908 -15.617 1 94.56 97 ASP A C 1
ATOM 759 O O . ASP A 1 97 ? 7.105 -0.126 -14.914 1 94.56 97 ASP A O 1
ATOM 763 N N . ALA A 1 98 ? 6.684 -2.178 -15.625 1 95.56 98 ALA A N 1
ATOM 764 C CA . ALA A 1 98 ? 7.734 -2.785 -14.812 1 95.56 98 ALA A CA 1
ATOM 765 C C . ALA A 1 98 ? 9.109 -2.252 -15.203 1 95.56 98 ALA A C 1
ATOM 767 O O . ALA A 1 98 ? 9.953 -2.002 -14.336 1 95.56 98 ALA A O 1
ATOM 768 N N . LYS A 1 99 ? 9.297 -2.068 -16.5 1 95.5 99 LYS A N 1
ATOM 769 C CA . LYS A 1 99 ? 10.57 -1.544 -16.984 1 95.5 99 LYS A CA 1
ATOM 770 C C . LYS A 1 99 ? 10.805 -0.123 -16.484 1 95.5 99 LYS A C 1
ATOM 772 O O . LYS A 1 99 ? 11.898 0.204 -16.016 1 95.5 99 LYS A O 1
ATOM 777 N N . SER A 1 100 ? 9.82 0.625 -16.641 1 95.25 100 SER A N 1
ATOM 778 C CA . SER A 1 100 ? 9.922 2.002 -16.172 1 95.25 100 SER A CA 1
ATOM 779 C C . SER A 1 100 ? 10.219 2.055 -14.672 1 95.25 100 SER A C 1
ATOM 781 O O . SER A 1 100 ? 11.117 2.773 -14.234 1 95.25 100 SER A O 1
ATOM 783 N N . CYS A 1 101 ? 9.531 1.286 -13.922 1 92.19 101 CYS A N 1
ATOM 784 C CA . CYS A 1 101 ? 9.703 1.259 -12.477 1 92.19 101 CYS A CA 1
ATOM 785 C C . CYS A 1 101 ? 11.078 0.706 -12.109 1 92.19 101 CYS A C 1
ATOM 787 O O . CYS A 1 101 ? 11.75 1.248 -11.227 1 92.19 101 CYS A O 1
ATOM 789 N N . ALA A 1 102 ? 11.461 -0.295 -12.781 1 93.25 102 ALA A N 1
ATOM 790 C CA . ALA A 1 102 ? 12.758 -0.911 -12.5 1 93.25 102 ALA A CA 1
ATOM 791 C C . ALA A 1 102 ? 13.898 0.041 -12.836 1 93.25 102 ALA A C 1
ATOM 793 O O . ALA A 1 102 ? 14.898 0.094 -12.117 1 93.25 102 ALA A O 1
ATOM 794 N N . SER A 1 103 ? 13.742 0.74 -13.859 1 94.12 103 SER A N 1
ATOM 795 C CA . SER A 1 103 ? 14.758 1.705 -14.258 1 94.12 103 SER A CA 1
ATOM 796 C C . SER A 1 103 ? 14.883 2.826 -13.227 1 94.12 103 SER A C 1
ATOM 798 O O . SER A 1 103 ? 15.992 3.238 -12.883 1 94.12 103 SER A O 1
ATOM 800 N N . ARG A 1 104 ? 13.773 3.262 -12.766 1 89.38 104 ARG A N 1
ATOM 801 C CA . ARG A 1 104 ? 13.773 4.293 -11.734 1 89.38 104 ARG A CA 1
ATOM 802 C C . ARG A 1 104 ? 14.422 3.785 -10.453 1 89.38 104 ARG A C 1
ATOM 804 O O . ARG A 1 104 ? 15.227 4.492 -9.836 1 89.38 104 ARG A O 1
ATOM 811 N N . ALA A 1 105 ? 14.094 2.609 -10.102 1 87.19 105 ALA A N 1
ATOM 812 C CA . ALA A 1 105 ? 14.68 2.01 -8.906 1 87.19 105 ALA A CA 1
ATOM 813 C C . ALA A 1 105 ? 16.188 1.844 -9.055 1 87.19 105 ALA A C 1
ATOM 815 O O . ALA A 1 105 ? 16.938 2.102 -8.109 1 87.19 105 ALA A O 1
ATOM 816 N N . ALA A 1 106 ? 16.578 1.445 -10.211 1 90 106 ALA A N 1
ATOM 817 C CA . ALA A 1 106 ? 18 1.27 -10.484 1 90 106 ALA A CA 1
ATOM 818 C C . ALA A 1 106 ? 18.75 2.598 -10.391 1 90 106 ALA A C 1
ATOM 820 O O . ALA A 1 106 ? 19.859 2.654 -9.875 1 90 106 ALA A O 1
ATOM 821 N N . ALA A 1 107 ? 18.141 3.617 -10.82 1 89.38 107 ALA A N 1
ATOM 822 C CA . ALA A 1 107 ? 18.75 4.941 -10.812 1 89.38 107 ALA A CA 1
ATOM 823 C C . ALA A 1 107 ? 18.891 5.473 -9.391 1 89.38 107 ALA A C 1
ATOM 825 O O . ALA A 1 107 ? 19.734 6.34 -9.125 1 89.38 107 ALA A O 1
ATOM 826 N N . GLN A 1 108 ? 18.109 4.977 -8.555 1 82.5 108 GLN A N 1
ATOM 827 C CA . GLN A 1 108 ? 18.094 5.473 -7.18 1 82.5 108 GLN A CA 1
ATOM 828 C C . GLN A 1 108 ? 19 4.648 -6.277 1 82.5 108 GLN A C 1
ATOM 830 O O . GLN A 1 108 ? 19.156 4.949 -5.094 1 82.5 108 GLN A O 1
ATOM 835 N N . ARG A 1 109 ? 19.625 3.637 -6.812 1 83.5 109 ARG A N 1
ATOM 836 C CA . ARG A 1 109 ? 20.547 2.834 -6.016 1 83.5 109 ARG A CA 1
ATOM 837 C C . ARG A 1 109 ? 21.703 3.678 -5.516 1 83.5 109 ARG A C 1
ATOM 839 O O . ARG A 1 109 ? 22.344 4.391 -6.293 1 83.5 109 ARG A O 1
ATOM 846 N N . ALA A 1 110 ? 21.938 3.59 -4.188 1 81 110 ALA A N 1
ATOM 847 C CA . ALA A 1 110 ? 23.078 4.289 -3.621 1 81 110 ALA A CA 1
ATOM 848 C C . ALA A 1 110 ? 24.391 3.773 -4.223 1 81 110 ALA A C 1
ATOM 850 O O . ALA A 1 110 ? 24.469 2.619 -4.648 1 81 110 ALA A O 1
ATOM 851 N N . PRO A 1 111 ? 25.344 4.648 -4.215 1 85.25 111 PRO A N 1
ATOM 852 C CA . PRO A 1 111 ? 26.656 4.211 -4.723 1 85.25 111 PRO A CA 1
ATOM 853 C C . PRO A 1 111 ? 27.203 2.996 -3.977 1 85.25 111 PRO A C 1
ATOM 855 O O . PRO A 1 111 ? 27.953 2.205 -4.543 1 85.25 111 PRO A O 1
ATOM 858 N N . THR A 1 112 ? 26.781 2.834 -2.789 1 80.5 112 THR A N 1
ATOM 859 C CA . THR A 1 112 ? 27.297 1.759 -1.95 1 80.5 112 THR A CA 1
ATOM 860 C C . THR A 1 112 ? 26.516 0.468 -2.188 1 80.5 112 THR A C 1
ATOM 862 O O . THR A 1 112 ? 26.891 -0.593 -1.69 1 80.5 112 THR A O 1
ATOM 865 N N . HIS A 1 113 ? 25.469 0.53 -2.982 1 80.44 113 HIS A N 1
ATOM 866 C CA . HIS A 1 113 ? 24.688 -0.661 -3.291 1 80.44 113 HIS A CA 1
ATOM 867 C C . HIS A 1 113 ? 25.469 -1.632 -4.16 1 80.44 113 HIS A C 1
ATOM 869 O O . HIS A 1 113 ? 26.156 -1.216 -5.098 1 80.44 113 HIS A O 1
ATOM 875 N N . PRO A 1 114 ? 25.375 -2.936 -3.832 1 77.94 114 PRO A N 1
ATOM 876 C CA . PRO A 1 114 ? 26.172 -3.918 -4.578 1 77.94 114 PRO A CA 1
ATOM 877 C C . PRO A 1 114 ? 25.875 -3.895 -6.078 1 77.94 114 PRO A C 1
ATOM 879 O O . PRO A 1 114 ? 26.734 -4.258 -6.883 1 77.94 114 PRO A O 1
ATOM 882 N N . ARG A 1 115 ? 24.734 -3.414 -6.426 1 82.62 115 ARG A N 1
ATOM 883 C CA . ARG A 1 115 ? 24.375 -3.385 -7.836 1 82.62 115 ARG A CA 1
ATOM 884 C C . ARG A 1 115 ? 24.25 -1.95 -8.344 1 82.62 115 ARG A C 1
ATOM 886 O O . ARG A 1 115 ? 23.438 -1.66 -9.211 1 82.62 115 ARG A O 1
ATOM 893 N N . SER A 1 116 ? 25 -1.16 -7.672 1 86.44 116 SER A N 1
ATOM 894 C CA . SER A 1 116 ? 25.047 0.214 -8.156 1 86.44 116 SER A CA 1
ATOM 895 C C . SER A 1 116 ? 25.562 0.28 -9.594 1 86.44 116 SER A C 1
ATOM 897 O O . SER A 1 116 ? 26.609 -0.308 -9.906 1 86.44 116 SER A O 1
ATOM 899 N N . GLY A 1 117 ? 24.75 0.886 -10.516 1 87.19 117 GLY A N 1
ATOM 900 C CA . GLY A 1 117 ? 25.172 1.048 -11.898 1 87.19 117 GLY A CA 1
ATOM 901 C C . GLY A 1 117 ? 24.844 -0.152 -12.766 1 87.19 117 GLY A C 1
ATOM 902 O O . GLY A 1 117 ? 25.047 -0.118 -13.984 1 87.19 117 GLY A O 1
ATOM 903 N N . ALA A 1 118 ? 24.438 -1.271 -12.125 1 90 118 ALA A N 1
ATOM 904 C CA . ALA A 1 118 ? 24.109 -2.475 -12.891 1 90 118 ALA A CA 1
ATOM 905 C C . ALA A 1 118 ? 22.828 -2.287 -13.688 1 90 118 ALA A C 1
ATOM 907 O O . ALA A 1 118 ? 21.938 -1.531 -13.281 1 90 118 ALA A O 1
ATOM 908 N N . SER A 1 119 ? 22.766 -2.939 -14.773 1 92.62 119 SER A N 1
ATOM 909 C CA . SER A 1 119 ? 21.562 -2.902 -15.617 1 92.62 119 SER A CA 1
ATOM 910 C C . SER A 1 119 ? 20.406 -3.648 -14.969 1 92.62 119 SER A C 1
ATOM 912 O O . SER A 1 119 ? 20.625 -4.5 -14.102 1 92.62 119 SER A O 1
ATOM 914 N N . VAL A 1 120 ? 19.234 -3.283 -15.422 1 94.31 120 VAL A N 1
ATOM 915 C CA . VAL A 1 120 ? 18.016 -3.916 -14.938 1 94.31 120 VAL A CA 1
ATOM 916 C C . VAL A 1 120 ? 17.969 -5.367 -15.406 1 94.31 120 VAL A C 1
ATOM 918 O O . VAL A 1 120 ? 18.25 -5.66 -16.578 1 94.31 120 VAL A O 1
ATOM 921 N N . THR A 1 121 ? 17.703 -6.293 -14.531 1 94.44 121 THR A N 1
ATOM 922 C CA . THR A 1 121 ? 17.594 -7.715 -14.828 1 94.44 121 THR A CA 1
ATOM 923 C C . THR A 1 121 ? 16.141 -8.164 -14.836 1 94.44 121 THR A C 1
ATOM 925 O O . THR A 1 121 ? 15.242 -7.387 -14.5 1 94.44 121 THR A O 1
ATOM 928 N N . HIS A 1 122 ? 15.883 -9.445 -15.242 1 95.5 122 HIS A N 1
ATOM 929 C CA . HIS A 1 122 ? 14.547 -10.031 -15.195 1 95.5 122 HIS A CA 1
ATOM 930 C C . HIS A 1 122 ? 13.977 -10 -13.781 1 95.5 122 HIS A C 1
ATOM 932 O O . HIS A 1 122 ? 12.805 -9.664 -13.594 1 95.5 122 HIS A O 1
ATOM 938 N N . ASP A 1 123 ? 14.828 -10.289 -12.883 1 93.88 123 ASP A N 1
ATOM 939 C CA . ASP A 1 123 ? 14.391 -10.297 -11.492 1 93.88 123 ASP A CA 1
ATOM 940 C C . ASP A 1 123 ? 13.953 -8.906 -11.039 1 93.88 123 ASP A C 1
ATOM 942 O O . ASP A 1 123 ? 13.031 -8.773 -10.242 1 93.88 123 ASP A O 1
ATOM 946 N N . ASP A 1 124 ? 14.633 -7.871 -11.555 1 93.38 124 ASP A N 1
ATOM 947 C CA . ASP A 1 124 ? 14.242 -6.5 -11.258 1 93.38 124 ASP A CA 1
ATOM 948 C C . ASP A 1 124 ? 12.852 -6.195 -11.797 1 93.38 124 ASP A C 1
ATOM 950 O O . ASP A 1 124 ? 12.062 -5.508 -11.148 1 93.38 124 ASP A O 1
ATOM 954 N N . LEU A 1 125 ? 12.633 -6.688 -12.977 1 96.19 125 LEU A N 1
ATOM 955 C CA . LEU A 1 125 ? 11.336 -6.465 -13.602 1 96.19 125 LEU A CA 1
ATOM 956 C C . LEU A 1 125 ? 10.234 -7.191 -12.844 1 96.19 125 LEU A C 1
ATOM 958 O O . LEU A 1 125 ? 9.188 -6.605 -12.539 1 96.19 125 LEU A O 1
ATOM 962 N N . VAL A 1 126 ? 10.492 -8.469 -12.484 1 96.38 126 VAL A N 1
ATOM 963 C CA . VAL A 1 126 ? 9.508 -9.289 -11.781 1 96.38 126 VAL A CA 1
ATOM 964 C C . VAL A 1 126 ? 9.188 -8.664 -10.43 1 96.38 126 VAL A C 1
ATOM 966 O O . VAL A 1 126 ? 8.031 -8.664 -10 1 96.38 126 VAL A O 1
ATOM 969 N N . ALA A 1 127 ? 10.195 -8.062 -9.805 1 93.38 127 ALA A N 1
ATOM 970 C CA . ALA A 1 127 ? 10.016 -7.457 -8.484 1 93.38 127 ALA A CA 1
ATOM 971 C C . ALA A 1 127 ? 9.078 -6.258 -8.555 1 93.38 127 ALA A C 1
ATOM 973 O O . ALA A 1 127 ? 8.523 -5.84 -7.531 1 93.38 127 ALA A O 1
ATOM 974 N N . GLN A 1 128 ? 8.867 -5.746 -9.789 1 93.94 128 GLN A N 1
ATOM 975 C CA . GLN A 1 128 ? 8.047 -4.555 -9.953 1 93.94 128 GLN A CA 1
ATOM 976 C C . GLN A 1 128 ? 6.602 -4.926 -10.273 1 93.94 128 GLN A C 1
ATOM 978 O O . GLN A 1 128 ? 5.727 -4.059 -10.305 1 93.94 128 GLN A O 1
ATOM 983 N N . LEU A 1 129 ? 6.355 -6.23 -10.484 1 95.44 129 LEU A N 1
ATOM 984 C CA . LEU A 1 129 ? 4.988 -6.633 -10.797 1 95.44 129 LEU A CA 1
ATOM 985 C C . LEU A 1 129 ? 4.074 -6.426 -9.594 1 95.44 129 LEU A C 1
ATOM 987 O O . LEU A 1 129 ? 4.457 -6.734 -8.461 1 95.44 129 LEU A O 1
ATOM 991 N N . THR A 1 130 ? 2.918 -5.84 -9.828 1 94.31 130 THR A N 1
ATOM 992 C CA . THR A 1 130 ? 1.93 -5.625 -8.773 1 94.31 130 THR A CA 1
ATOM 993 C C . THR A 1 130 ? 1.008 -6.832 -8.648 1 94.31 130 THR A C 1
ATOM 995 O O . THR A 1 130 ? 1.002 -7.715 -9.508 1 94.31 130 THR A O 1
ATOM 998 N N . PHE A 1 131 ? 0.268 -6.84 -7.574 1 95.94 131 PHE A N 1
ATOM 999 C CA . PHE A 1 131 ? -0.711 -7.902 -7.402 1 95.94 131 PHE A CA 1
ATOM 1000 C C . PHE A 1 131 ? -1.714 -7.906 -8.547 1 95.94 131 PHE A C 1
ATOM 1002 O O . PHE A 1 131 ? -2.166 -8.969 -8.984 1 95.94 131 PHE A O 1
ATOM 1009 N N . GLY A 1 132 ? -2.045 -6.738 -9.062 1 94 132 GLY A N 1
ATOM 1010 C CA . GLY A 1 132 ? -2.93 -6.625 -10.211 1 94 132 GLY A CA 1
ATOM 1011 C C . GLY A 1 132 ? -2.352 -7.242 -11.469 1 94 132 GLY A C 1
ATOM 1012 O O . GLY A 1 132 ? -3.07 -7.879 -12.242 1 94 132 GLY A O 1
ATOM 1013 N N . ASN A 1 133 ? -1.075 -7.047 -11.688 1 96.06 133 ASN A N 1
ATOM 1014 C CA . ASN A 1 133 ? -0.411 -7.711 -12.805 1 96.06 133 ASN A CA 1
ATOM 1015 C C . ASN A 1 133 ? -0.535 -9.227 -12.711 1 96.06 133 ASN A C 1
ATOM 1017 O O . ASN A 1 133 ? -0.848 -9.898 -13.695 1 96.06 133 ASN A O 1
ATOM 1021 N N . LEU A 1 134 ? -0.364 -9.742 -11.484 1 96.75 134 LEU A N 1
ATOM 1022 C CA . LEU A 1 134 ? -0.401 -11.18 -11.266 1 96.75 134 LEU A CA 1
ATOM 1023 C C . LEU A 1 134 ? -1.794 -11.734 -11.547 1 96.75 134 LEU A C 1
ATOM 1025 O O . LEU A 1 134 ? -1.937 -12.742 -12.242 1 96.75 134 LEU A O 1
ATOM 1029 N N . THR A 1 135 ? -2.807 -11.047 -11.023 1 96.12 135 THR A N 1
ATOM 1030 C CA . THR A 1 135 ? -4.172 -11.516 -11.219 1 96.12 135 THR A CA 1
ATOM 1031 C C . THR A 1 135 ? -4.566 -11.43 -12.688 1 96.12 135 THR A C 1
ATOM 1033 O O . THR A 1 135 ? -5.344 -12.25 -13.18 1 96.12 135 THR A O 1
ATOM 1036 N N . SER A 1 136 ? -4.012 -10.5 -13.438 1 94.62 136 SER A N 1
ATOM 1037 C CA . SER A 1 136 ? -4.336 -10.344 -14.852 1 94.62 136 SER A CA 1
ATOM 1038 C C . SER A 1 136 ? -3.779 -11.492 -15.68 1 94.62 136 SER A C 1
ATOM 1040 O O . SER A 1 136 ? -4.211 -11.711 -16.812 1 94.62 136 SER A O 1
ATOM 1042 N N . LEU A 1 137 ? -2.82 -12.219 -15.133 1 95.69 137 LEU A N 1
ATOM 1043 C CA . LEU A 1 137 ? -2.215 -13.359 -15.82 1 95.69 137 LEU A CA 1
ATOM 1044 C C . LEU A 1 137 ? -3.031 -14.625 -15.594 1 95.69 137 LEU A C 1
ATOM 1046 O O . LEU A 1 137 ? -2.779 -15.648 -16.234 1 95.69 137 LEU A O 1
ATOM 1050 N N . LEU A 1 138 ? -3.992 -14.516 -14.688 1 96.75 138 LEU A N 1
ATOM 1051 C CA . LEU A 1 138 ? -4.84 -15.656 -14.359 1 96.75 138 LEU A CA 1
ATOM 1052 C C . LEU A 1 138 ? -6.207 -15.523 -15.031 1 96.75 138 LEU A C 1
ATOM 1054 O O . LEU A 1 138 ? -6.484 -14.523 -15.695 1 96.75 138 LEU A O 1
ATOM 1058 N N . LEU A 1 139 ? -6.996 -16.609 -14.93 1 94.62 139 LEU A N 1
ATOM 1059 C CA . LEU A 1 139 ? -8.359 -16.578 -15.453 1 94.62 139 LEU A CA 1
ATOM 1060 C C . LEU A 1 139 ? -9.312 -15.922 -14.453 1 94.62 139 LEU A C 1
ATOM 1062 O O . LEU A 1 139 ? -9.453 -16.391 -13.32 1 94.62 139 LEU A O 1
ATOM 1066 N N . THR A 1 140 ? -9.852 -14.797 -14.82 1 92.62 140 THR A N 1
ATOM 1067 C CA . THR A 1 140 ? -10.812 -14.102 -13.977 1 92.62 140 THR A CA 1
ATOM 1068 C C . THR A 1 140 ? -12.125 -13.875 -14.719 1 92.62 140 THR A C 1
ATOM 1070 O O . THR A 1 140 ? -12.172 -13.977 -15.953 1 92.62 140 THR A O 1
ATOM 1073 N N . LYS A 1 141 ? -13.18 -13.594 -13.977 1 85.75 141 LYS A N 1
ATOM 1074 C CA . LYS A 1 141 ? -14.477 -13.312 -14.586 1 85.75 141 LYS A CA 1
ATOM 1075 C C . LYS A 1 141 ? -14.398 -12.117 -15.531 1 85.75 141 LYS A C 1
ATOM 1077 O O . LYS A 1 141 ? -15.055 -12.094 -16.578 1 85.75 141 LYS A O 1
ATOM 1082 N N . SER A 1 142 ? -13.578 -11.219 -15.195 1 78.75 142 SER A N 1
ATOM 1083 C CA . SER A 1 142 ? -13.484 -9.961 -15.938 1 78.75 142 SER A CA 1
ATOM 1084 C C . SER A 1 142 ? -12.836 -10.18 -17.297 1 78.75 142 SER A C 1
ATOM 1086 O O . SER A 1 142 ? -13.047 -9.398 -18.219 1 78.75 142 SER A O 1
ATOM 1088 N N . ASN A 1 143 ? -12.031 -11.211 -17.375 1 76.62 143 ASN A N 1
ATOM 1089 C CA . ASN A 1 143 ? -11.359 -11.398 -18.656 1 76.62 143 ASN A CA 1
ATOM 1090 C C . ASN A 1 143 ? -11.867 -12.648 -19.375 1 76.62 143 ASN A C 1
ATOM 1092 O O . ASN A 1 143 ? -11.195 -13.164 -20.266 1 76.62 143 ASN A O 1
ATOM 1096 N N . GLN A 1 144 ? -12.961 -13.203 -18.797 1 72.06 144 GLN A N 1
ATOM 1097 C CA . GLN A 1 144 ? -13.578 -14.367 -19.438 1 72.06 144 GLN A CA 1
ATOM 1098 C C . GLN A 1 144 ? -14.109 -14.008 -20.828 1 72.06 144 GLN A C 1
ATOM 1100 O O . GLN A 1 144 ? -14.906 -13.078 -20.969 1 72.06 144 GLN A O 1
ATOM 1105 N N . LEU A 1 145 ? -13.344 -13.477 -21.734 1 60 145 LEU A N 1
ATOM 1106 C CA . LEU A 1 145 ? -13.828 -13.109 -23.062 1 60 145 LEU A CA 1
ATOM 1107 C C . LEU A 1 145 ? -14.773 -14.18 -23.609 1 60 145 LEU A C 1
ATOM 1109 O O . LEU A 1 145 ? -14.562 -15.375 -23.391 1 60 145 LEU A O 1
ATOM 1113 N N . THR A 1 146 ? -15.961 -13.859 -23.828 1 54.59 146 THR A N 1
ATOM 1114 C CA . THR A 1 146 ? -17.141 -14.438 -24.469 1 54.59 146 THR A CA 1
ATOM 1115 C C . THR A 1 146 ? -16.766 -15.039 -25.828 1 54.59 146 THR A C 1
ATOM 1117 O O . THR A 1 146 ? -17.562 -15.758 -26.422 1 54.59 146 THR A O 1
ATOM 1120 N N . HIS A 1 147 ? -15.68 -14.758 -26.344 1 52.94 147 HIS A N 1
ATOM 1121 C CA . HIS A 1 147 ? -15.609 -15.094 -27.75 1 52.94 147 HIS A CA 1
ATOM 1122 C C . HIS A 1 147 ? -15.055 -16.5 -27.969 1 52.94 147 HIS A C 1
ATOM 1124 O O . HIS A 1 147 ? -14.25 -16.719 -28.875 1 52.94 147 HIS A O 1
ATOM 1130 N N . ARG A 1 148 ? -15.25 -17.422 -27.062 1 55.94 148 ARG A N 1
ATOM 1131 C CA . ARG A 1 148 ? -14.891 -18.828 -27.203 1 55.94 148 ARG A CA 1
ATOM 1132 C C . ARG A 1 148 ? -15.258 -19.344 -28.594 1 55.94 148 ARG A C 1
ATOM 1134 O O . ARG A 1 148 ? -14.531 -20.141 -29.188 1 55.94 148 ARG A O 1
ATOM 1141 N N . LYS A 1 149 ? -16.422 -18.844 -29 1 54.31 149 LYS A N 1
ATOM 1142 C CA . LYS A 1 149 ? -17.078 -19.422 -30.172 1 54.31 149 LYS A CA 1
ATOM 1143 C C . LYS A 1 149 ? -16.219 -19.25 -31.422 1 54.31 149 LYS A C 1
ATOM 1145 O O . LYS A 1 149 ? -16.328 -20.047 -32.375 1 54.31 149 LYS A O 1
ATOM 1150 N N . VAL A 1 150 ? -15.305 -18.25 -31.406 1 50.47 150 VAL A N 1
ATOM 1151 C CA . VAL A 1 150 ? -14.648 -18.016 -32.688 1 50.47 150 VAL A CA 1
ATOM 1152 C C . VAL A 1 150 ? -13.305 -18.734 -32.719 1 50.47 150 VAL A C 1
ATOM 1154 O O . VAL A 1 150 ? -12.688 -18.859 -33.781 1 50.47 150 VAL A O 1
ATOM 1157 N N . LYS A 1 151 ? -12.859 -19.344 -31.625 1 58.81 151 LYS A N 1
ATOM 1158 C CA . LYS A 1 151 ? -11.508 -19.906 -31.609 1 58.81 151 LYS A CA 1
ATOM 1159 C C . LYS A 1 151 ? -11.523 -21.391 -31.938 1 58.81 151 LYS A C 1
ATOM 1161 O O . LYS A 1 151 ? -12.453 -22.109 -31.562 1 58.81 151 LYS A O 1
ATOM 1166 N N . LYS A 1 152 ? -10.688 -21.812 -32.875 1 60.28 152 LYS A N 1
ATOM 1167 C CA . LYS A 1 152 ? -10.57 -23.188 -33.344 1 60.28 152 LYS A CA 1
ATOM 1168 C C . LYS A 1 152 ? -10.57 -24.172 -32.156 1 60.28 152 LYS A C 1
ATOM 1170 O O . LYS A 1 152 ? -11.227 -25.219 -32.219 1 60.28 152 LYS A O 1
ATOM 1175 N N . THR A 1 153 ? -9.805 -23.859 -31.047 1 65.62 153 THR A N 1
ATOM 1176 C CA . THR A 1 153 ? -9.703 -24.703 -29.859 1 65.62 153 THR A CA 1
ATOM 1177 C C . THR A 1 153 ? -10.953 -24.578 -29 1 65.62 153 THR A C 1
ATOM 1179 O O . THR A 1 153 ? -11.18 -25.406 -28.109 1 65.62 153 THR A O 1
ATOM 1182 N N . GLY A 1 154 ? -11.711 -23.484 -29.328 1 79 154 GLY A N 1
ATOM 1183 C CA . GLY A 1 154 ? -12.867 -23.156 -28.516 1 79 154 GLY A CA 1
ATOM 1184 C C . GLY A 1 154 ? -12.5 -22.531 -27.188 1 79 154 GLY A C 1
ATOM 1185 O O . GLY A 1 154 ? -13.32 -22.484 -26.266 1 79 154 GLY A O 1
ATOM 1186 N N . ARG A 1 155 ? -11.07 -22.203 -27.156 1 85.88 155 ARG A N 1
ATOM 1187 C CA . ARG A 1 155 ? -10.578 -21.625 -25.906 1 85.88 155 ARG A CA 1
ATOM 1188 C C . ARG A 1 155 ? -9.945 -20.266 -26.156 1 85.88 155 ARG A C 1
ATOM 1190 O O . ARG A 1 155 ? -9.391 -20.016 -27.219 1 85.88 155 ARG A O 1
ATOM 1197 N N . SER A 1 156 ? -10.031 -19.438 -25.219 1 87.31 156 SER A N 1
ATOM 1198 C CA . SER A 1 156 ? -9.391 -18.125 -25.312 1 87.31 156 SER A CA 1
ATOM 1199 C C . SER A 1 156 ? -7.879 -18.234 -25.141 1 87.31 156 SER A C 1
ATOM 1201 O O . SER A 1 156 ? -7.375 -19.281 -24.703 1 87.31 156 SER A O 1
ATOM 1203 N N . GLY A 1 157 ? -7.082 -17.188 -25.547 1 87.69 157 GLY A N 1
ATOM 1204 C CA . GLY A 1 157 ? -5.645 -17.141 -25.328 1 87.69 157 GLY A CA 1
ATOM 1205 C C . GLY A 1 157 ? -5.242 -17.328 -23.891 1 87.69 157 GLY A C 1
ATOM 1206 O O . GLY A 1 157 ? -4.27 -18.047 -23.594 1 87.69 157 GLY A O 1
ATOM 1207 N N . ARG A 1 158 ? -6.008 -16.828 -23.016 1 91 158 ARG A N 1
ATOM 1208 C CA . ARG A 1 158 ? -5.703 -16.938 -21.594 1 91 158 ARG A CA 1
ATOM 1209 C C . ARG A 1 158 ? -5.957 -18.344 -21.078 1 91 158 ARG A C 1
ATOM 1211 O O . ARG A 1 158 ? -5.219 -18.844 -20.234 1 91 158 ARG A O 1
ATOM 1218 N N . GLU A 1 159 ? -7.062 -18.891 -21.609 1 93.25 159 GLU A N 1
ATOM 1219 C CA . GLU A 1 159 ? -7.344 -20.266 -21.219 1 93.25 159 GLU A CA 1
ATOM 1220 C C . GLU A 1 159 ? -6.254 -21.203 -21.719 1 93.25 159 GLU A C 1
ATOM 1222 O O . GLU A 1 159 ? -5.863 -22.141 -21.016 1 93.25 159 GLU A O 1
ATOM 1227 N N . ASN A 1 160 ? -5.754 -20.953 -22.891 1 91.81 160 ASN A N 1
ATOM 1228 C CA . ASN A 1 160 ? -4.641 -21.734 -23.406 1 91.81 160 ASN A CA 1
ATOM 1229 C C . ASN A 1 160 ? -3.371 -21.516 -22.594 1 91.81 160 ASN A C 1
ATOM 1231 O O . ASN A 1 160 ? -2.646 -22.469 -22.297 1 91.81 160 ASN A O 1
ATOM 1235 N N . LEU A 1 161 ? -3.113 -20.297 -22.25 1 93.81 161 LEU A N 1
ATOM 1236 C CA . LEU A 1 161 ? -1.957 -20.016 -21.406 1 93.81 161 LEU A CA 1
ATOM 1237 C C . LEU A 1 161 ? -2.084 -20.688 -20.047 1 93.81 161 LEU A C 1
ATOM 1239 O O . LEU A 1 161 ? -1.101 -21.203 -19.516 1 93.81 161 LEU A O 1
ATOM 1243 N N . TRP A 1 162 ? -3.273 -20.672 -19.516 1 96.25 162 TRP A N 1
ATOM 1244 C CA . TRP A 1 162 ? -3.535 -21.344 -18.25 1 96.25 162 TRP A CA 1
ATOM 1245 C C . TRP A 1 162 ? -3.213 -22.828 -18.359 1 96.25 162 TRP A C 1
ATOM 1247 O O . TRP A 1 162 ? -2.439 -23.359 -17.562 1 96.25 162 TRP A O 1
ATOM 1257 N N . LEU A 1 163 ? -3.734 -23.5 -19.375 1 95.56 163 LEU A N 1
ATOM 1258 C CA . LEU A 1 163 ? -3.621 -24.938 -19.531 1 95.56 163 LEU A CA 1
ATOM 1259 C C . LEU A 1 163 ? -2.17 -25.359 -19.75 1 95.56 163 LEU A C 1
ATOM 1261 O O . LEU A 1 163 ? -1.752 -26.422 -19.297 1 95.56 163 LEU A O 1
ATOM 1265 N N . ASN A 1 164 ? -1.396 -24.422 -20.328 1 95.5 164 ASN A N 1
ATOM 1266 C CA . ASN A 1 164 ? -0.067 -24.844 -20.766 1 95.5 164 ASN A CA 1
ATOM 1267 C C . ASN A 1 164 ? 1.028 -24.219 -19.906 1 95.5 164 ASN A C 1
ATOM 1269 O O . ASN A 1 164 ? 2.182 -24.656 -19.953 1 95.5 164 ASN A O 1
ATOM 1273 N N . ALA A 1 165 ? 0.702 -23.219 -19.062 1 97.38 165 ALA A N 1
ATOM 1274 C CA . ALA A 1 165 ? 1.771 -22.516 -18.359 1 97.38 165 ALA A CA 1
ATOM 1275 C C . ALA A 1 165 ? 1.373 -22.219 -16.922 1 97.38 165 ALA A C 1
ATOM 1277 O O . ALA A 1 165 ? 1.854 -22.859 -15.984 1 97.38 165 ALA A O 1
ATOM 1278 N N . THR A 1 166 ? 0.343 -21.391 -16.719 1 97.94 166 THR A N 1
ATOM 1279 C CA . THR A 1 166 ? 0.126 -20.781 -15.414 1 97.94 166 THR A CA 1
ATOM 1280 C C . THR A 1 166 ? -0.421 -21.797 -14.422 1 97.94 166 THR A C 1
ATOM 1282 O O . THR A 1 166 ? -0.251 -21.656 -13.211 1 97.94 166 THR A O 1
ATOM 1285 N N . ILE A 1 167 ? -1.04 -22.891 -14.93 1 98 167 ILE A N 1
ATOM 1286 C CA . ILE A 1 167 ? -1.536 -23.922 -14.023 1 98 167 ILE A CA 1
ATOM 1287 C C . ILE A 1 167 ? -0.369 -24.547 -13.273 1 98 167 ILE A C 1
ATOM 1289 O O . ILE A 1 167 ? -0.533 -25.031 -12.148 1 98 167 ILE A O 1
ATOM 1293 N N . ASN A 1 168 ? 0.813 -24.5 -13.852 1 98.19 168 ASN A N 1
ATOM 1294 C CA . ASN A 1 168 ? 1.996 -25.109 -13.258 1 98.19 168 ASN A CA 1
ATOM 1295 C C . ASN A 1 168 ? 2.531 -24.281 -12.094 1 98.19 168 ASN A C 1
ATOM 1297 O O . ASN A 1 168 ? 3.4 -24.75 -11.344 1 98.19 168 ASN A O 1
ATOM 1301 N N . ALA A 1 169 ? 2.002 -23.078 -11.898 1 98.5 169 ALA A N 1
ATOM 1302 C CA . ALA A 1 169 ? 2.322 -22.266 -10.719 1 98.5 169 ALA A CA 1
ATOM 1303 C C . ALA A 1 169 ? 1.692 -22.859 -9.461 1 98.5 169 ALA A C 1
ATOM 1305 O O . ALA A 1 169 ? 2.049 -22.484 -8.344 1 98.5 169 ALA A O 1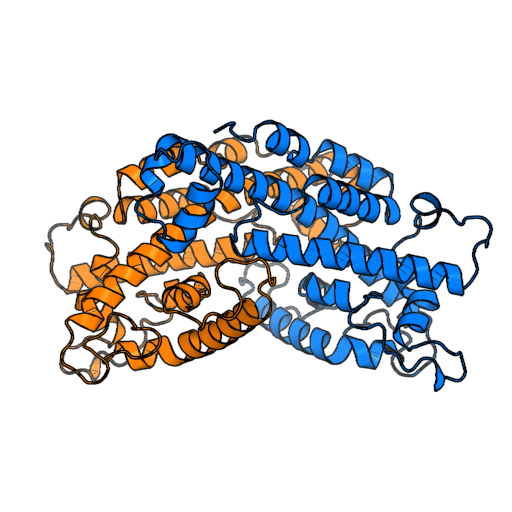
ATOM 1306 N N . PHE A 1 170 ? 0.754 -23.812 -9.672 1 98.56 170 PHE A N 1
ATOM 1307 C CA . PHE A 1 170 ? 0.01 -24.422 -8.578 1 98.56 170 PHE A CA 1
ATOM 1308 C C . PHE A 1 170 ? 0.122 -25.938 -8.633 1 98.56 170 PHE A C 1
ATOM 1310 O O . PHE A 1 170 ? -0.868 -26.625 -8.875 1 98.56 170 PHE A O 1
ATOM 1317 N N . PRO A 1 171 ? 1.284 -26.438 -8.25 1 97.81 171 PRO A N 1
ATOM 1318 C CA . PRO A 1 171 ? 1.524 -27.875 -8.398 1 97.81 171 PRO A CA 1
ATOM 1319 C C . PRO A 1 171 ? 0.609 -28.719 -7.52 1 97.81 171 PRO A C 1
ATOM 1321 O O . PRO A 1 171 ? 0.425 -29.906 -7.777 1 97.81 171 PRO A O 1
ATOM 1324 N N . HIS A 1 172 ? 0.015 -28.125 -6.516 1 97.81 172 HIS A N 1
ATOM 1325 C CA . HIS A 1 172 ? -0.838 -28.891 -5.609 1 97.81 172 HIS A CA 1
ATOM 1326 C C . HIS A 1 172 ? -2.305 -28.5 -5.781 1 97.81 172 HIS A C 1
ATOM 1328 O O . HIS A 1 172 ? -3.092 -28.609 -4.836 1 97.81 172 HIS A O 1
ATOM 1334 N N . ILE A 1 173 ? -2.633 -28.078 -6.961 1 96.56 173 ILE A N 1
ATOM 1335 C CA . ILE A 1 173 ? -3.971 -27.578 -7.254 1 96.56 173 ILE A CA 1
ATOM 1336 C C . ILE A 1 173 ? -4.988 -28.703 -7.105 1 96.56 173 ILE A C 1
ATOM 1338 O O . ILE A 1 173 ? -6.086 -28.484 -6.59 1 96.56 173 ILE A O 1
ATOM 1342 N N . ASP A 1 174 ? -4.641 -29.922 -7.461 1 94.31 174 ASP A N 1
ATOM 1343 C CA . ASP A 1 174 ? -5.566 -31.047 -7.434 1 94.31 174 ASP A CA 1
ATOM 1344 C C . ASP A 1 174 ? -5.801 -31.547 -6.008 1 94.31 174 ASP A C 1
ATOM 1346 O O . ASP A 1 174 ? -6.828 -32.156 -5.711 1 94.31 174 ASP A O 1
ATOM 1350 N N . THR A 1 175 ? -4.793 -31.266 -5.164 1 93.12 175 THR A N 1
ATOM 1351 C CA . THR A 1 175 ? -4.969 -31.594 -3.756 1 93.12 175 THR A CA 1
ATOM 1352 C C . THR A 1 175 ? -5.914 -30.609 -3.078 1 93.12 175 THR A C 1
ATOM 1354 O O . THR A 1 175 ? -6.754 -31.016 -2.264 1 93.12 175 THR A O 1
ATOM 1357 N N . GLU A 1 176 ? -5.77 -29.391 -3.43 1 93.69 176 GLU A N 1
ATOM 1358 C CA . GLU A 1 176 ? -6.59 -28.344 -2.824 1 93.69 176 GLU A CA 1
ATOM 1359 C C . GLU A 1 176 ? -8.008 -28.344 -3.396 1 93.69 176 GLU A C 1
ATOM 1361 O O . GLU A 1 176 ? -8.977 -28.141 -2.666 1 93.69 176 GLU A O 1
ATOM 1366 N N . TRP A 1 177 ? -8.078 -28.516 -4.711 1 92.38 177 TRP A N 1
ATOM 1367 C CA . TRP A 1 177 ? -9.344 -28.609 -5.422 1 92.38 177 TRP A CA 1
ATOM 1368 C C . TRP A 1 177 ? -9.406 -29.859 -6.273 1 92.38 177 TRP A C 1
ATOM 1370 O O . TRP A 1 177 ? -9.203 -29.812 -7.488 1 92.38 177 TRP A O 1
ATOM 1380 N N . PRO A 1 178 ? -9.758 -30.984 -5.684 1 90 178 PRO A N 1
ATOM 1381 C CA . PRO A 1 178 ? -9.711 -32.281 -6.375 1 90 178 PRO A CA 1
ATOM 1382 C C . PRO A 1 178 ? -10.727 -32.375 -7.512 1 90 178 PRO A C 1
ATOM 1384 O O . PRO A 1 178 ? -11.797 -31.766 -7.441 1 90 178 PRO A O 1
ATOM 1387 N N . PRO A 1 179 ? -10.195 -33.188 -8.414 1 83.94 179 PRO A N 1
ATOM 1388 C CA . PRO A 1 179 ? -11.164 -33.438 -9.5 1 83.94 179 PRO A CA 1
ATOM 1389 C C . PRO A 1 179 ? -12.32 -34.344 -9.07 1 83.94 179 PRO A C 1
ATOM 1391 O O . PRO A 1 179 ? -12.141 -35.219 -8.25 1 83.94 179 PRO A O 1
ATOM 1394 N N . GLY A 1 180 ? -13.453 -33.844 -9.117 1 78.5 180 GLY A N 1
ATOM 1395 C CA . GLY A 1 180 ? -14.648 -34.625 -8.883 1 78.5 180 GLY A CA 1
ATOM 1396 C C . GLY A 1 180 ? -14.852 -35.75 -9.906 1 78.5 180 GLY A C 1
ATOM 1397 O O . GLY A 1 180 ? -13.875 -36.312 -10.406 1 78.5 180 GLY A O 1
ATOM 1398 N N . ALA A 1 181 ? -15.945 -36.062 -10.172 1 73.69 181 ALA A N 1
ATOM 1399 C CA . ALA A 1 181 ? -16.359 -37.156 -11.055 1 73.69 181 ALA A CA 1
ATOM 1400 C C . ALA A 1 181 ? -15.883 -36.906 -12.484 1 73.69 181 ALA A C 1
ATOM 1402 O O . ALA A 1 181 ? -15.68 -37.875 -13.242 1 73.69 181 ALA A O 1
ATOM 1403 N N . ARG A 1 182 ? -15.758 -35.719 -12.859 1 73.81 182 ARG A N 1
ATOM 1404 C CA . ARG A 1 182 ? -15.422 -35.375 -14.242 1 73.81 182 ARG A CA 1
ATOM 1405 C C . ARG A 1 182 ? -13.953 -35.656 -14.539 1 73.81 182 ARG A C 1
ATOM 1407 O O . ARG A 1 182 ? -13.531 -35.625 -15.695 1 73.81 182 ARG A O 1
ATOM 1414 N N . GLY A 1 183 ? -13.258 -35.969 -13.641 1 82.62 183 GLY A N 1
ATOM 1415 C CA . GLY A 1 183 ? -11.844 -36.25 -13.812 1 82.62 183 GLY A CA 1
ATOM 1416 C C . GLY A 1 183 ? -11.008 -35 -14.086 1 82.62 183 GLY A C 1
ATOM 1417 O O . GLY A 1 183 ? -11.469 -33.875 -13.852 1 82.62 183 GLY A O 1
ATOM 1418 N N . ASN A 1 184 ? -9.797 -35.156 -14.578 1 86.5 184 ASN A N 1
ATOM 1419 C CA . ASN A 1 184 ? -8.859 -34.062 -14.797 1 86.5 184 ASN A CA 1
ATOM 1420 C C . ASN A 1 184 ? -8.828 -33.625 -16.25 1 86.5 184 ASN A C 1
ATOM 1422 O O . ASN A 1 184 ? -7.766 -33.594 -16.875 1 86.5 184 ASN A O 1
ATOM 1426 N N . THR A 1 185 ? -10.102 -33.25 -16.766 1 90.75 185 THR A N 1
ATOM 1427 C CA . THR A 1 185 ? -10.242 -32.781 -18.141 1 90.75 185 THR A CA 1
ATOM 1428 C C . THR A 1 185 ? -9.781 -31.344 -18.297 1 90.75 185 THR A C 1
ATOM 1430 O O . THR A 1 185 ? -9.641 -30.641 -17.297 1 90.75 185 THR A O 1
ATOM 1433 N N . ASN A 1 186 ? -9.586 -30.953 -19.562 1 90.94 186 ASN A N 1
ATOM 1434 C CA . ASN A 1 186 ? -9.234 -29.562 -19.812 1 90.94 186 ASN A CA 1
ATOM 1435 C C . ASN A 1 186 ? -10.32 -28.609 -19.344 1 90.94 186 ASN A C 1
ATOM 1437 O O . ASN A 1 186 ? -10.031 -27.547 -18.812 1 90.94 186 ASN A O 1
ATOM 1441 N N . ASP A 1 187 ? -11.516 -28.984 -19.5 1 89.06 187 ASP A N 1
ATOM 1442 C CA . ASP A 1 187 ? -12.633 -28.156 -19.062 1 89.06 187 ASP A CA 1
ATOM 1443 C C . ASP A 1 187 ? -12.617 -27.969 -17.547 1 89.06 187 ASP A C 1
ATOM 1445 O O . ASP A 1 187 ? -12.812 -26.859 -17.047 1 89.06 187 ASP A O 1
ATOM 1449 N N . ARG A 1 188 ? -12.359 -29.094 -16.922 1 92 188 ARG A N 1
ATOM 1450 C CA . ARG A 1 188 ? -12.266 -29.016 -15.461 1 92 188 ARG A CA 1
ATOM 1451 C C . ARG A 1 188 ? -11.102 -28.141 -15.023 1 92 188 ARG A C 1
ATOM 1453 O O . ARG A 1 188 ? -11.242 -27.344 -14.094 1 92 188 ARG A O 1
ATOM 1460 N N . LYS A 1 189 ? -10.031 -28.312 -15.727 1 94.25 189 LYS A N 1
ATOM 1461 C CA . LYS A 1 189 ? -8.859 -27.5 -15.422 1 94.25 189 LYS A CA 1
ATOM 1462 C C . LYS A 1 189 ? -9.156 -26.016 -15.617 1 94.25 189 LYS A C 1
ATOM 1464 O O . LYS A 1 189 ? -8.719 -25.172 -14.828 1 94.25 189 LYS A O 1
ATOM 1469 N N . ILE A 1 190 ? -9.891 -25.703 -16.625 1 93.06 190 ILE A N 1
ATOM 1470 C CA . ILE A 1 190 ? -10.242 -24.312 -16.922 1 93.06 190 ILE A CA 1
ATOM 1471 C C . ILE A 1 190 ? -11.18 -23.797 -15.828 1 93.06 190 ILE A C 1
ATOM 1473 O O . ILE A 1 190 ? -11.016 -22.672 -15.352 1 93.06 190 ILE A O 1
ATOM 1477 N N . ASP A 1 191 ? -12.086 -24.625 -15.391 1 92.12 191 ASP A N 1
ATOM 1478 C CA . ASP A 1 191 ? -13 -24.234 -14.328 1 92.12 191 ASP A CA 1
ATOM 1479 C C . ASP A 1 191 ? -12.242 -23.891 -13.047 1 92.12 191 ASP A C 1
ATOM 1481 O O . ASP A 1 191 ? -12.508 -22.859 -12.422 1 92.12 191 ASP A O 1
ATOM 1485 N N . VAL A 1 192 ? -11.328 -24.734 -12.711 1 95 192 VAL A N 1
ATOM 1486 C CA . VAL A 1 192 ? -10.555 -24.5 -11.5 1 95 192 VAL A CA 1
ATOM 1487 C C . VAL A 1 192 ? -9.672 -23.266 -11.68 1 95 192 VAL A C 1
ATOM 1489 O O . VAL A 1 192 ? -9.438 -22.516 -10.734 1 95 192 VAL A O 1
ATOM 1492 N N . GLY A 1 193 ? -9.25 -23.078 -12.945 1 96.19 193 GLY A N 1
ATOM 1493 C CA . GLY A 1 193 ? -8.492 -21.875 -13.25 1 96.19 193 GLY A CA 1
ATOM 1494 C C . GLY A 1 193 ? -9.242 -20.594 -12.953 1 96.19 193 GLY A C 1
ATOM 1495 O O . GLY A 1 193 ? -8.688 -19.656 -12.383 1 96.19 193 GLY A O 1
ATOM 1496 N N . TYR A 1 194 ? -10.492 -20.578 -13.32 1 95.31 194 TYR A N 1
ATOM 1497 C CA . TYR A 1 194 ? -11.32 -19.422 -13.023 1 95.31 194 TYR A CA 1
ATOM 1498 C C . TYR A 1 194 ? -11.523 -19.266 -11.516 1 95.31 194 TYR A C 1
ATOM 1500 O O . TYR A 1 194 ? -11.555 -18.141 -11 1 95.31 194 TYR A O 1
ATOM 1508 N N . TYR A 1 195 ? -11.617 -20.375 -10.875 1 95.44 195 TYR A N 1
ATOM 1509 C CA . TYR A 1 195 ? -11.758 -20.312 -9.422 1 95.44 195 TYR A CA 1
ATOM 1510 C C . TYR A 1 195 ? -10.5 -19.734 -8.781 1 95.44 195 TYR A C 1
ATOM 1512 O O . TYR A 1 195 ? -10.594 -18.844 -7.93 1 95.44 195 TYR A O 1
ATOM 1520 N N . VAL A 1 196 ? -9.352 -20.156 -9.188 1 97.5 196 VAL A N 1
ATOM 1521 C CA . VAL A 1 196 ? -8.07 -19.672 -8.664 1 97.5 196 VAL A CA 1
ATOM 1522 C C . VAL A 1 196 ? -7.91 -18.188 -8.961 1 97.5 196 VAL A C 1
ATOM 1524 O O . VAL A 1 196 ? -7.578 -17.406 -8.07 1 97.5 196 VAL A O 1
ATOM 1527 N N . GLY A 1 197 ? -8.172 -17.844 -10.188 1 97.19 197 GLY A N 1
ATOM 1528 C CA . GLY A 1 197 ? -8.039 -16.453 -10.578 1 97.19 197 GLY A CA 1
ATOM 1529 C C . GLY A 1 197 ? -8.992 -15.531 -9.828 1 97.19 197 GLY A C 1
ATOM 1530 O O . GLY A 1 197 ? -8.602 -14.438 -9.414 1 97.19 197 GLY A O 1
ATOM 1531 N N . ASN A 1 198 ? -10.203 -15.961 -9.656 1 96.56 198 ASN A N 1
ATOM 1532 C CA . ASN A 1 198 ? -11.172 -15.156 -8.922 1 96.56 198 ASN A CA 1
ATOM 1533 C C . ASN A 1 198 ? -10.812 -15.047 -7.445 1 96.56 198 ASN A C 1
ATOM 1535 O O . ASN A 1 198 ? -11.055 -14.016 -6.812 1 96.56 198 ASN A O 1
ATOM 1539 N N . THR A 1 199 ? -10.312 -16.125 -6.91 1 96.88 199 THR A N 1
ATOM 1540 C CA . THR A 1 199 ? -9.797 -16.094 -5.543 1 96.88 199 THR A CA 1
ATOM 1541 C C . THR A 1 199 ? -8.688 -15.062 -5.406 1 96.88 199 THR A C 1
ATOM 1543 O O . THR A 1 199 ? -8.711 -14.234 -4.492 1 96.88 199 THR A O 1
ATOM 1546 N N . ALA A 1 200 ? -7.75 -15.062 -6.312 1 97.88 200 ALA A N 1
ATOM 1547 C CA . ALA A 1 200 ? -6.664 -14.086 -6.309 1 97.88 200 ALA A CA 1
ATOM 1548 C C . ALA A 1 200 ? -7.199 -12.664 -6.453 1 97.88 200 ALA A C 1
ATOM 1550 O O . ALA A 1 200 ? -6.707 -11.742 -5.805 1 97.88 200 ALA A O 1
ATOM 1551 N N . GLU A 1 201 ? -8.188 -12.531 -7.254 1 96.75 201 GLU A N 1
ATOM 1552 C CA . GLU A 1 201 ? -8.797 -11.227 -7.461 1 96.75 201 GLU A CA 1
ATOM 1553 C C . GLU A 1 201 ? -9.469 -10.719 -6.184 1 96.75 201 GLU A C 1
ATOM 1555 O O . GLU A 1 201 ? -9.383 -9.539 -5.855 1 96.75 201 GLU A O 1
ATOM 1560 N N . ASN A 1 202 ? -10.18 -11.578 -5.543 1 96.81 202 ASN A N 1
ATOM 1561 C CA . ASN A 1 202 ? -10.773 -11.219 -4.262 1 96.81 202 ASN A CA 1
ATOM 1562 C C . ASN A 1 202 ? -9.719 -10.734 -3.268 1 96.81 202 ASN A C 1
ATOM 1564 O O . ASN A 1 202 ? -9.938 -9.742 -2.566 1 96.81 202 ASN A O 1
ATOM 1568 N N . LEU A 1 203 ? -8.641 -11.391 -3.221 1 97.94 203 LEU A N 1
ATOM 1569 C CA . LEU A 1 203 ? -7.559 -11.039 -2.303 1 97.94 203 LEU A CA 1
ATOM 1570 C C . LEU A 1 203 ? -6.898 -9.727 -2.717 1 97.94 203 LEU A C 1
ATOM 1572 O O . LEU A 1 203 ? -6.527 -8.922 -1.863 1 97.94 203 LEU A O 1
ATOM 1576 N N . ARG A 1 204 ? -6.746 -9.547 -4.043 1 96.75 204 ARG A N 1
ATOM 1577 C CA . ARG A 1 204 ? -6.215 -8.289 -4.539 1 96.75 204 ARG A CA 1
ATOM 1578 C C . ARG A 1 204 ? -7.09 -7.113 -4.113 1 96.75 204 ARG A C 1
ATOM 1580 O O . ARG A 1 204 ? -6.582 -6.078 -3.68 1 96.75 204 ARG A O 1
ATOM 1587 N N . ARG A 1 205 ? -8.383 -7.27 -4.191 1 94.06 205 ARG A N 1
ATOM 1588 C CA . ARG A 1 205 ? -9.312 -6.215 -3.789 1 94.06 205 ARG A CA 1
ATOM 1589 C C . ARG A 1 205 ? -9.172 -5.902 -2.303 1 94.06 205 ARG A C 1
ATOM 1591 O O . ARG A 1 205 ? -9.164 -4.734 -1.908 1 94.06 205 ARG A O 1
ATOM 1598 N N . LEU A 1 206 ? -9.102 -6.922 -1.525 1 96.81 206 LEU A N 1
ATOM 1599 C CA . LEU A 1 206 ? -8.906 -6.723 -0.094 1 96.81 206 LEU A CA 1
ATOM 1600 C C . LEU A 1 206 ? -7.57 -6.043 0.184 1 96.81 206 LEU A C 1
ATOM 1602 O O . LEU A 1 206 ? -7.5 -5.098 0.97 1 96.81 206 LEU A O 1
ATOM 1606 N N . ARG A 1 207 ? -6.535 -6.543 -0.444 1 95.88 207 ARG A N 1
ATOM 1607 C CA . ARG A 1 207 ? -5.203 -5.965 -0.295 1 95.88 207 ARG A CA 1
ATOM 1608 C C . ARG A 1 207 ? -5.215 -4.477 -0.624 1 95.88 207 ARG A C 1
ATOM 1610 O O . ARG A 1 207 ? -4.57 -3.678 0.061 1 95.88 207 ARG A O 1
ATOM 1617 N N . ASN A 1 208 ? -5.902 -4.086 -1.7 1 91.19 208 ASN A N 1
ATOM 1618 C CA . ASN A 1 208 ? -5.984 -2.688 -2.111 1 91.19 208 ASN A CA 1
ATOM 1619 C C . ASN A 1 208 ? -6.664 -1.83 -1.05 1 91.19 208 ASN A C 1
ATOM 1621 O O . ASN A 1 208 ? -6.219 -0.718 -0.765 1 91.19 208 ASN A O 1
ATOM 1625 N N . ARG A 1 209 ? -7.703 -2.363 -0.488 1 91.5 209 ARG A N 1
ATOM 1626 C CA . ARG A 1 209 ? -8.398 -1.633 0.569 1 91.5 209 ARG A CA 1
ATOM 1627 C C . ARG A 1 209 ? -7.512 -1.486 1.803 1 91.5 209 ARG A C 1
ATOM 1629 O O . ARG A 1 209 ? -7.445 -0.411 2.402 1 91.5 209 ARG A O 1
ATOM 1636 N N . VAL A 1 210 ? -6.805 -2.533 2.133 1 94.19 210 VAL A N 1
ATOM 1637 C CA . VAL A 1 210 ? -5.875 -2.512 3.256 1 94.19 210 VAL A CA 1
ATOM 1638 C C . VAL A 1 210 ? -4.754 -1.51 2.98 1 94.19 210 VAL A C 1
ATOM 1640 O O . VAL A 1 210 ? -4.461 -0.653 3.816 1 94.19 210 VAL A O 1
ATOM 1643 N N . GLY A 1 211 ? -4.219 -1.55 1.763 1 91 211 GLY A N 1
ATOM 1644 C CA . GLY A 1 211 ? -3.121 -0.669 1.396 1 91 211 GLY A CA 1
ATOM 1645 C C . GLY A 1 211 ? -3.512 0.797 1.385 1 91 211 GLY A C 1
ATOM 1646 O O . GLY A 1 211 ? -2.691 1.666 1.684 1 91 211 GLY A O 1
ATOM 1647 N N . HIS A 1 212 ? -4.762 1.059 1.151 1 86.75 212 HIS A N 1
ATOM 1648 C CA . HIS A 1 212 ? -5.242 2.432 1.052 1 86.75 212 HIS A CA 1
ATOM 1649 C C . HIS A 1 212 ? -5.949 2.861 2.334 1 86.75 212 HIS A C 1
ATOM 1651 O O . HIS A 1 212 ? -6.562 3.93 2.383 1 86.75 212 HIS A O 1
ATOM 1657 N N . HIS A 1 213 ? -5.922 2.012 3.348 1 88.56 213 HIS A N 1
ATOM 1658 C CA . HIS A 1 213 ? -6.527 2.277 4.648 1 88.56 213 HIS A CA 1
ATOM 1659 C C . HIS A 1 213 ? -8.023 2.541 4.52 1 88.56 213 HIS A C 1
ATOM 1661 O O . HIS A 1 213 ? -8.562 3.416 5.199 1 88.56 213 HIS A O 1
ATOM 1667 N N . GLU A 1 214 ? -8.625 1.88 3.602 1 87.94 214 GLU A N 1
ATOM 1668 C CA . GLU A 1 214 ? -10.078 1.904 3.496 1 87.94 214 GLU A CA 1
ATOM 1669 C C . GLU A 1 214 ? -10.727 0.986 4.531 1 87.94 214 GLU A C 1
ATOM 1671 O O . GLU A 1 214 ? -10.094 0.039 5.008 1 87.94 214 GLU A O 1
ATOM 1676 N N . GLN A 1 215 ? -11.938 1.336 4.887 1 89.69 215 GLN A N 1
ATOM 1677 C CA . GLN A 1 215 ? -12.609 0.469 5.852 1 89.69 215 GLN A CA 1
ATOM 1678 C C . GLN A 1 215 ? -12.945 -0.885 5.234 1 89.69 215 GLN A C 1
ATOM 1680 O O . GLN A 1 215 ? -13.266 -0.968 4.047 1 89.69 215 GLN A O 1
ATOM 1685 N N . THR A 1 216 ? -12.836 -1.946 6.016 1 94.38 216 THR A N 1
ATOM 1686 C CA . THR A 1 216 ? -13.164 -3.297 5.57 1 94.38 216 THR A CA 1
ATOM 1687 C C . THR A 1 216 ? -14.117 -3.975 6.543 1 94.38 216 THR A C 1
ATOM 1689 O O . THR A 1 216 ? -14.086 -5.195 6.707 1 94.38 216 THR A O 1
ATOM 1692 N N . LEU A 1 217 ? -14.953 -3.223 7.227 1 91.94 217 LEU A N 1
ATOM 1693 C CA . LEU A 1 217 ? -15.805 -3.719 8.305 1 91.94 217 LEU A CA 1
ATOM 1694 C C . LEU A 1 217 ? -16.781 -4.77 7.785 1 91.94 217 LEU A C 1
ATOM 1696 O O . LEU A 1 217 ? -17.125 -5.711 8.5 1 91.94 217 LEU A O 1
ATOM 1700 N N . ASN A 1 218 ? -17.156 -4.625 6.52 1 87.44 218 ASN A N 1
ATOM 1701 C CA . ASN A 1 218 ? -18.188 -5.512 5.992 1 87.44 218 ASN A CA 1
ATOM 1702 C C . ASN A 1 218 ? -17.594 -6.598 5.102 1 87.44 218 ASN A C 1
ATOM 1704 O O . ASN A 1 218 ? -18.328 -7.34 4.445 1 87.44 218 ASN A O 1
ATOM 1708 N N . ALA A 1 219 ? -16.328 -6.699 4.98 1 92.88 219 ALA A N 1
ATOM 1709 C CA . ALA A 1 219 ? -15.695 -7.762 4.199 1 92.88 219 ALA A CA 1
ATOM 1710 C C . ALA A 1 219 ? -15.859 -9.117 4.879 1 92.88 219 ALA A C 1
ATOM 1712 O O . ALA A 1 219 ? -15.938 -9.195 6.105 1 92.88 219 ALA A O 1
ATOM 1713 N N . ASN A 1 220 ? -15.984 -10.148 4.137 1 95.75 220 ASN A N 1
ATOM 1714 C CA . ASN A 1 220 ? -15.984 -11.5 4.68 1 95.75 220 ASN A CA 1
ATOM 1715 C C . ASN A 1 220 ? -14.57 -11.992 4.965 1 95.75 220 ASN A C 1
ATOM 1717 O O . ASN A 1 220 ? -14.023 -12.812 4.223 1 95.75 220 ASN A O 1
ATOM 1721 N N . HIS A 1 221 ? -14.047 -11.562 6.086 1 97.88 221 HIS A N 1
ATOM 1722 C CA . HIS A 1 221 ? -12.641 -11.773 6.414 1 97.88 221 HIS A CA 1
ATOM 1723 C C . HIS A 1 221 ? -12.328 -13.258 6.566 1 97.88 221 HIS A C 1
ATOM 1725 O O . HIS A 1 221 ? -11.258 -13.719 6.16 1 97.88 221 HIS A O 1
ATOM 1731 N N . ALA A 1 222 ? -13.242 -14.031 7.117 1 97.31 222 ALA A N 1
ATOM 1732 C CA . ALA A 1 222 ? -13.016 -15.461 7.305 1 97.31 222 ALA A CA 1
ATOM 1733 C C . ALA A 1 222 ? -12.875 -16.172 5.961 1 97.31 222 ALA A C 1
ATOM 1735 O O . ALA A 1 222 ? -11.938 -16.953 5.762 1 97.31 222 ALA A O 1
ATOM 1736 N N . ALA A 1 223 ? -13.766 -15.859 5.078 1 97.81 223 ALA A N 1
ATOM 1737 C CA . ALA A 1 223 ? -13.711 -16.469 3.75 1 97.81 223 ALA A CA 1
ATOM 1738 C C . ALA A 1 223 ? -12.438 -16.062 3.016 1 97.81 223 ALA A C 1
ATOM 1740 O O . ALA A 1 223 ? -11.805 -16.906 2.354 1 97.81 223 ALA A O 1
ATOM 1741 N N . ARG A 1 224 ? -12.086 -14.773 3.109 1 98.38 224 ARG A N 1
ATOM 1742 C CA . ARG A 1 224 ? -10.875 -14.289 2.455 1 98.38 224 ARG A CA 1
ATOM 1743 C C . ARG A 1 224 ? -9.633 -14.953 3.035 1 98.38 224 ARG A C 1
ATOM 1745 O O . ARG A 1 224 ? -8.68 -15.25 2.309 1 98.38 224 ARG A O 1
ATOM 1752 N N . HIS A 1 225 ? -9.672 -15.156 4.348 1 98.62 225 HIS A N 1
ATOM 1753 C CA . HIS A 1 225 ? -8.539 -15.82 4.988 1 98.62 225 HIS A CA 1
ATOM 1754 C C . HIS A 1 225 ? -8.398 -17.266 4.496 1 98.62 225 HIS A C 1
ATOM 1756 O O . HIS A 1 225 ? -7.297 -17.703 4.164 1 98.62 225 HIS A O 1
ATOM 1762 N N . ASP A 1 226 ? -9.492 -17.969 4.371 1 98.06 226 ASP A N 1
ATOM 1763 C CA . ASP A 1 226 ? -9.484 -19.328 3.844 1 98.06 226 ASP A CA 1
ATOM 1764 C C . ASP A 1 226 ? -8.992 -19.344 2.398 1 98.06 226 ASP A C 1
ATOM 1766 O O . ASP A 1 226 ? -8.227 -20.234 2.014 1 98.06 226 ASP A O 1
ATOM 1770 N N . GLU A 1 227 ? -9.422 -18.406 1.668 1 98.19 227 GLU A N 1
ATOM 1771 C CA . GLU A 1 227 ? -9.008 -18.281 0.274 1 98.19 227 GLU A CA 1
ATOM 1772 C C . GLU A 1 227 ? -7.504 -18.062 0.166 1 98.19 227 GLU A C 1
ATOM 1774 O O . GLU A 1 227 ? -6.84 -18.656 -0.683 1 98.19 227 GLU A O 1
ATOM 1779 N N . ALA A 1 228 ? -6.996 -17.172 0.988 1 98.62 228 ALA A N 1
ATOM 1780 C CA . ALA A 1 228 ? -5.566 -16.875 0.98 1 98.62 228 ALA A CA 1
ATOM 1781 C C . ALA A 1 228 ? -4.746 -18.125 1.286 1 98.62 228 ALA A C 1
ATOM 1783 O O . ALA A 1 228 ? -3.768 -18.422 0.596 1 98.62 228 ALA A O 1
ATOM 1784 N N . LEU A 1 229 ? -5.199 -18.891 2.225 1 98.31 229 LEU A N 1
ATOM 1785 C CA . LEU A 1 229 ? -4.477 -20.094 2.625 1 98.31 229 LEU A CA 1
ATOM 1786 C C . LEU A 1 229 ? -4.613 -21.188 1.568 1 98.31 229 LEU A C 1
ATOM 1788 O O . LEU A 1 229 ? -3.662 -21.938 1.316 1 98.31 229 LEU A O 1
ATOM 1792 N N . ALA A 1 230 ? -5.75 -21.281 0.987 1 98.06 230 ALA A N 1
ATOM 1793 C CA . ALA A 1 230 ? -5.953 -22.25 -0.082 1 98.06 230 ALA A CA 1
ATOM 1794 C C . ALA A 1 230 ? -5.02 -21.984 -1.257 1 98.06 230 ALA A C 1
ATOM 1796 O O . ALA A 1 230 ? -4.434 -22.906 -1.821 1 98.06 230 ALA A O 1
ATOM 1797 N N . LEU A 1 231 ? -4.906 -20.734 -1.596 1 98.25 231 LEU A N 1
ATOM 1798 C CA . LEU A 1 231 ? -4.012 -20.359 -2.682 1 98.25 231 LEU A CA 1
ATOM 1799 C C . LEU A 1 231 ? -2.566 -20.719 -2.342 1 98.25 231 LEU A C 1
ATOM 1801 O O . LEU A 1 231 ? -1.842 -21.25 -3.18 1 98.25 231 LEU A O 1
ATOM 1805 N N . ALA A 1 232 ? -2.178 -20.453 -1.106 1 98.19 232 ALA A N 1
ATOM 1806 C CA . ALA A 1 232 ? -0.825 -20.781 -0.661 1 98.19 232 ALA A CA 1
ATOM 1807 C C . ALA A 1 232 ? -0.589 -22.281 -0.679 1 98.19 232 ALA A C 1
ATOM 1809 O O . ALA A 1 232 ? 0.453 -22.75 -1.146 1 98.19 232 ALA A O 1
ATOM 1810 N N . ARG A 1 233 ? -1.564 -23.047 -0.232 1 98.19 233 ARG A N 1
ATOM 1811 C CA . ARG A 1 233 ? -1.434 -24.5 -0.182 1 98.19 233 ARG A CA 1
ATOM 1812 C C . ARG A 1 233 ? -1.396 -25.094 -1.586 1 98.19 233 ARG A C 1
ATOM 1814 O O . ARG A 1 233 ? -0.728 -26.109 -1.82 1 98.19 233 ARG A O 1
ATOM 1821 N N . ALA A 1 234 ? -2.107 -24.469 -2.5 1 98.31 234 ALA A N 1
ATOM 1822 C CA . ALA A 1 234 ? -2.08 -24.938 -3.885 1 98.31 234 ALA A CA 1
ATOM 1823 C C . ALA A 1 234 ? -0.686 -24.781 -4.488 1 98.31 234 ALA A C 1
ATOM 1825 O O . ALA A 1 234 ? -0.322 -25.5 -5.418 1 98.31 234 ALA A O 1
ATOM 1826 N N . ILE A 1 235 ? 0.051 -23.812 -3.977 1 98.38 235 ILE A N 1
ATOM 1827 C CA . ILE A 1 235 ? 1.428 -23.609 -4.418 1 98.38 235 ILE A CA 1
ATOM 1828 C C . ILE A 1 235 ? 2.352 -24.562 -3.666 1 98.38 235 ILE A C 1
ATOM 1830 O O . ILE A 1 235 ? 3.162 -25.266 -4.277 1 98.38 235 ILE A O 1
ATOM 1834 N N . ASP A 1 236 ? 2.16 -24.625 -2.365 1 98.19 236 ASP A N 1
ATOM 1835 C CA . ASP A 1 236 ? 2.951 -25.516 -1.513 1 98.19 236 ASP A CA 1
ATOM 1836 C C . ASP A 1 236 ? 2.273 -25.719 -0.16 1 98.19 236 ASP A C 1
ATOM 1838 O O . ASP A 1 236 ? 2.158 -24.781 0.635 1 98.19 236 ASP A O 1
ATOM 1842 N N . PRO A 1 237 ? 1.894 -26.969 0.147 1 97.44 237 PRO A N 1
ATOM 1843 C CA . PRO A 1 237 ? 1.169 -27.234 1.393 1 97.44 237 PRO A CA 1
ATOM 1844 C C . PRO A 1 237 ? 1.976 -26.859 2.635 1 97.44 237 PRO A C 1
ATOM 1846 O O . PRO A 1 237 ? 1.41 -26.375 3.623 1 97.44 237 PRO A O 1
ATOM 1849 N N . ALA A 1 238 ? 3.264 -27.047 2.621 1 96.75 238 ALA A N 1
ATOM 1850 C CA . ALA A 1 238 ? 4.094 -26.734 3.777 1 96.75 238 ALA A CA 1
ATOM 1851 C C . ALA A 1 238 ? 4.152 -25.219 4.004 1 96.75 238 ALA A C 1
ATOM 1853 O O . ALA A 1 238 ? 4.102 -24.75 5.141 1 96.75 238 ALA A O 1
ATOM 1854 N N . ALA A 1 239 ? 4.246 -24.438 2.941 1 96.31 239 ALA A N 1
ATOM 1855 C CA . ALA A 1 239 ? 4.238 -22.984 3.051 1 96.31 239 ALA A CA 1
ATOM 1856 C C . ALA A 1 239 ? 2.887 -22.484 3.547 1 96.31 239 ALA A C 1
ATOM 1858 O O . ALA A 1 239 ? 2.822 -21.562 4.371 1 96.31 239 ALA A O 1
ATOM 1859 N N . GLY A 1 240 ? 1.797 -23.125 2.994 1 97.12 240 GLY A N 1
ATOM 1860 C CA . GLY A 1 240 ? 0.473 -22.781 3.488 1 97.12 240 GLY A CA 1
ATOM 1861 C C . GLY A 1 240 ? 0.319 -22.984 4.98 1 97.12 240 GLY A C 1
ATOM 1862 O O . GLY A 1 240 ? -0.267 -22.156 5.676 1 97.12 240 GLY A O 1
ATOM 1863 N N . ALA A 1 241 ? 0.873 -24.109 5.426 1 96.5 241 ALA A N 1
ATOM 1864 C CA . ALA A 1 241 ? 0.823 -24.406 6.855 1 96.5 241 ALA A CA 1
ATOM 1865 C C . ALA A 1 241 ? 1.629 -23.391 7.656 1 96.5 241 ALA A C 1
ATOM 1867 O O . ALA A 1 241 ? 1.22 -22.984 8.75 1 96.5 241 ALA A O 1
ATOM 1868 N N . ALA A 1 242 ? 2.744 -23 7.137 1 95.25 242 ALA A N 1
ATOM 1869 C CA . ALA A 1 242 ? 3.57 -22 7.797 1 95.25 242 ALA A CA 1
ATOM 1870 C C . ALA A 1 242 ? 2.826 -20.672 7.922 1 95.25 242 ALA A C 1
ATOM 1872 O O . ALA A 1 242 ? 2.826 -20.047 8.984 1 95.25 242 ALA A O 1
ATOM 1873 N N . ILE A 1 243 ? 2.129 -20.25 6.891 1 96.5 243 ILE A N 1
ATOM 1874 C CA . ILE A 1 243 ? 1.39 -18.984 6.898 1 96.5 243 ILE A CA 1
ATOM 1875 C C . ILE A 1 243 ? 0.231 -19.078 7.891 1 96.5 243 ILE A C 1
ATOM 1877 O O . ILE A 1 243 ? -0.066 -18.109 8.594 1 96.5 243 ILE A O 1
ATOM 1881 N N . THR A 1 244 ? -0.407 -20.25 7.91 1 96.44 244 THR A N 1
ATOM 1882 C CA . THR A 1 244 ? -1.484 -20.469 8.867 1 96.44 244 THR A CA 1
ATOM 1883 C C . THR A 1 244 ? -0.993 -20.25 10.297 1 96.44 244 THR A C 1
ATOM 1885 O O . THR A 1 244 ? -1.67 -19.594 11.094 1 96.44 244 THR A O 1
ATOM 1888 N N . SER A 1 245 ? 0.165 -20.703 10.57 1 94.5 245 SER A N 1
ATOM 1889 C CA . SER A 1 245 ? 0.73 -20.594 11.914 1 94.5 245 SER A CA 1
ATOM 1890 C C . SER A 1 245 ? 1.143 -19.156 12.219 1 94.5 245 SER A C 1
ATOM 1892 O O . SER A 1 245 ? 1.097 -18.719 13.367 1 94.5 245 SER A O 1
ATOM 1894 N N . LEU A 1 246 ? 1.515 -18.438 11.234 1 92.56 246 LEU A N 1
ATOM 1895 C CA . LEU A 1 246 ? 2.01 -17.078 11.414 1 92.56 246 LEU A CA 1
ATOM 1896 C C . LEU A 1 246 ? 0.856 -16.078 11.445 1 92.56 246 LEU A C 1
ATOM 1898 O O . LEU A 1 246 ? 1.002 -14.977 11.969 1 92.56 246 LEU A O 1
ATOM 1902 N N . SER A 1 247 ? -0.316 -16.453 10.898 1 95.69 247 SER A N 1
ATOM 1903 C CA . SER A 1 247 ? -1.419 -15.516 10.711 1 95.69 247 SER A CA 1
ATOM 1904 C C . SER A 1 247 ? -2.084 -15.164 12.039 1 95.69 247 SER A C 1
ATOM 1906 O O . SER A 1 247 ? -2.447 -16.062 12.805 1 95.69 247 SER A O 1
ATOM 1908 N N . SER A 1 248 ? -2.246 -13.906 12.273 1 95.5 248 SER A N 1
ATOM 1909 C CA . SER A 1 248 ? -2.975 -13.445 13.453 1 95.5 248 SER A CA 1
ATOM 1910 C C . SER A 1 248 ? -4.379 -12.984 13.086 1 95.5 248 SER A C 1
ATOM 1912 O O . SER A 1 248 ? -5.117 -12.484 13.945 1 95.5 248 SER A O 1
ATOM 1914 N N . VAL A 1 249 ? -4.836 -13.156 11.828 1 97.88 249 VAL A N 1
ATOM 1915 C CA . VAL A 1 249 ? -6.117 -12.641 11.344 1 97.88 249 VAL A CA 1
ATOM 1916 C C . VAL A 1 249 ? -7.258 -13.258 12.156 1 97.88 249 VAL A C 1
ATOM 1918 O O . VAL A 1 249 ? -8.102 -12.547 12.695 1 97.88 249 VAL A O 1
ATOM 1921 N N . PRO A 1 250 ? -7.242 -14.625 12.352 1 97.94 250 PRO A N 1
ATOM 1922 C CA . PRO A 1 250 ? -8.344 -15.195 13.125 1 97.94 250 PRO A CA 1
ATOM 1923 C C . PRO A 1 250 ? -8.391 -14.688 14.562 1 97.94 250 PRO A C 1
ATOM 1925 O O . PRO A 1 250 ? -9.477 -14.422 15.094 1 97.94 250 PRO A O 1
ATOM 1928 N N . LYS A 1 251 ? -7.238 -14.531 15.148 1 97.5 251 LYS A N 1
ATOM 1929 C CA . LYS A 1 251 ? -7.176 -14.031 16.516 1 97.5 251 LYS A CA 1
ATOM 1930 C C . LYS A 1 251 ? -7.738 -12.617 16.625 1 97.5 251 LYS A C 1
ATOM 1932 O O . LYS A 1 251 ? -8.547 -12.328 17.5 1 97.5 251 LYS A O 1
ATOM 1937 N N . VAL A 1 252 ? -7.312 -11.742 15.703 1 97 252 VAL A N 1
ATOM 1938 C CA . VAL A 1 252 ? -7.762 -10.359 15.734 1 97 252 VAL A CA 1
ATOM 1939 C C . VAL A 1 252 ? -9.266 -10.297 15.477 1 97 252 VAL A C 1
ATOM 1941 O O . VAL A 1 252 ? -9.984 -9.516 16.109 1 97 252 VAL A O 1
ATOM 1944 N N . LEU A 1 253 ? -9.766 -11.117 14.562 1 96.94 253 LEU A N 1
ATOM 1945 C CA . LEU A 1 253 ? -11.195 -11.156 14.266 1 96.94 253 LEU A CA 1
ATOM 1946 C C . LEU A 1 253 ? -12 -11.508 15.516 1 96.94 253 LEU A C 1
ATOM 1948 O O . LEU A 1 253 ? -13.062 -10.938 15.758 1 96.94 253 LEU A O 1
ATOM 1952 N N . ALA A 1 254 ? -11.461 -12.414 16.328 1 96.75 254 ALA A N 1
ATOM 1953 C CA . ALA A 1 254 ? -12.141 -12.859 17.547 1 96.75 254 ALA A CA 1
ATOM 1954 C C . ALA A 1 254 ? -12.164 -11.758 18.609 1 96.75 254 ALA A C 1
ATOM 1956 O O . ALA A 1 254 ? -12.953 -11.812 19.547 1 96.75 254 ALA A O 1
ATOM 1957 N N . GLU A 1 255 ? -11.297 -10.727 18.469 1 96.12 255 GLU A N 1
ATOM 1958 C CA . GLU A 1 255 ? -11.164 -9.664 19.453 1 96.12 255 GLU A CA 1
ATOM 1959 C C . GLU A 1 255 ? -11.938 -8.414 19.031 1 96.12 255 GLU A C 1
ATOM 1961 O O . GLU A 1 255 ? -11.758 -7.344 19.609 1 96.12 255 GLU A O 1
ATOM 1966 N N . ARG A 1 256 ? -12.773 -8.57 18 1 94.69 256 ARG A N 1
ATOM 1967 C CA . ARG A 1 256 ? -13.57 -7.426 17.562 1 94.69 256 ARG A CA 1
ATOM 1968 C C . ARG A 1 256 ? -14.367 -6.844 18.719 1 94.69 256 ARG A C 1
ATOM 1970 O O . ARG A 1 256 ? -15.047 -7.574 19.453 1 94.69 256 ARG A O 1
ATOM 1977 N N . PRO A 1 257 ? -14.164 -5.57 18.922 1 92 257 PRO A N 1
ATOM 1978 C CA . PRO A 1 257 ? -14.93 -4.98 20.031 1 92 257 PRO A CA 1
ATOM 1979 C C . PRO A 1 257 ? -16.438 -5.148 19.859 1 92 257 PRO A C 1
ATOM 1981 O O . PRO A 1 257 ? -16.938 -5.129 18.734 1 92 257 PRO A O 1
ATOM 1984 N N . LYS A 1 258 ? -17.188 -5.445 21.062 1 78.75 258 LYS A N 1
ATOM 1985 C CA . LYS A 1 258 ? -18.625 -5.664 21.109 1 78.75 258 LYS A CA 1
ATOM 1986 C C . LYS A 1 258 ? -19.375 -4.375 21.453 1 78.75 258 LYS A C 1
ATOM 1988 O O . LYS A 1 258 ? -19.031 -3.705 22.438 1 78.75 258 LYS A O 1
ATOM 1993 N N . SER A 1 259 ? -19.547 -3.461 20.469 1 65.88 259 SER A N 1
ATOM 1994 C CA . SER A 1 259 ? -20.312 -2.305 20.906 1 65.88 259 SER A CA 1
ATOM 1995 C C . SER A 1 259 ? -21.734 -2.334 20.328 1 65.88 259 SER A C 1
ATOM 1997 O O . SER A 1 259 ? -21.969 -2.938 19.281 1 65.88 259 SER A O 1
ATOM 1999 N N . MET B 1 1 ? 9.281 -22.859 11.258 1 71.94 1 MET B N 1
ATOM 2000 C CA . MET B 1 1 ? 8.039 -22.859 10.492 1 71.94 1 MET B CA 1
ATOM 2001 C C . MET B 1 1 ? 8.07 -21.781 9.406 1 71.94 1 MET B C 1
ATOM 2003 O O . MET B 1 1 ? 7.727 -22.062 8.25 1 71.94 1 MET B O 1
ATOM 2007 N N . PRO B 1 2 ? 8.75 -20.672 9.602 1 82.25 2 PRO B N 1
ATOM 2008 C CA . PRO B 1 2 ? 8.812 -19.703 8.508 1 82.25 2 PRO B CA 1
ATOM 2009 C C . PRO B 1 2 ? 9.773 -20.125 7.398 1 82.25 2 PRO B C 1
ATOM 2011 O O . PRO B 1 2 ? 9.648 -19.656 6.266 1 82.25 2 PRO B O 1
ATOM 2014 N N . ALA B 1 3 ? 10.539 -21.141 7.719 1 87.94 3 ALA B N 1
ATOM 2015 C CA . ALA B 1 3 ? 11.531 -21.594 6.75 1 87.94 3 ALA B CA 1
ATOM 2016 C C . ALA B 1 3 ? 10.859 -22.219 5.535 1 87.94 3 ALA B C 1
ATOM 2018 O O . ALA B 1 3 ? 11.445 -22.25 4.449 1 87.94 3 ALA B O 1
ATOM 2019 N N . ARG B 1 4 ? 9.68 -22.641 5.719 1 90.31 4 ARG B N 1
ATOM 2020 C CA . ARG B 1 4 ? 8.969 -23.359 4.664 1 90.31 4 ARG B CA 1
ATOM 2021 C C . ARG B 1 4 ? 8.453 -22.391 3.6 1 90.31 4 ARG B C 1
ATOM 2023 O O . ARG B 1 4 ? 7.992 -22.828 2.539 1 90.31 4 ARG B O 1
ATOM 2030 N N . ILE B 1 5 ? 8.609 -21.062 3.828 1 92.5 5 ILE B N 1
ATOM 2031 C CA . ILE B 1 5 ? 8.172 -20.062 2.863 1 92.5 5 ILE B CA 1
ATOM 2032 C C . ILE B 1 5 ? 9.336 -19.688 1.943 1 92.5 5 ILE B C 1
ATOM 2034 O O . ILE B 1 5 ? 9.125 -19.25 0.813 1 92.5 5 ILE B O 1
ATOM 2038 N N . LEU B 1 6 ? 10.594 -19.969 2.305 1 93.62 6 LEU B N 1
ATOM 2039 C CA . LEU B 1 6 ? 11.797 -19.453 1.665 1 93.62 6 LEU B CA 1
ATOM 2040 C C . LEU B 1 6 ? 11.922 -19.969 0.237 1 93.62 6 LEU B C 1
ATOM 2042 O O . LEU B 1 6 ? 12.273 -19.219 -0.673 1 93.62 6 LEU B O 1
ATOM 2046 N N . PRO B 1 7 ? 11.523 -21.234 0.003 1 93.38 7 PRO B N 1
ATOM 2047 C CA . PRO B 1 7 ? 11.68 -21.75 -1.36 1 93.38 7 PRO B CA 1
ATOM 2048 C C . PRO B 1 7 ? 10.789 -21.016 -2.367 1 93.38 7 PRO B C 1
ATOM 2050 O O . PRO B 1 7 ? 10.977 -21.172 -3.578 1 93.38 7 PRO B O 1
ATOM 2053 N N . HIS B 1 8 ? 9.875 -20.25 -1.867 1 93.19 8 HIS B N 1
ATOM 2054 C CA . HIS B 1 8 ? 8.906 -19.594 -2.74 1 93.19 8 HIS B CA 1
ATOM 2055 C C . HIS B 1 8 ? 9.164 -18.094 -2.828 1 93.19 8 HIS B C 1
ATOM 2057 O O . HIS B 1 8 ? 8.281 -17.328 -3.234 1 93.19 8 HIS B O 1
ATOM 2063 N N . LEU B 1 9 ? 10.359 -17.703 -2.418 1 92.5 9 LEU B N 1
ATOM 2064 C CA . LEU B 1 9 ? 10.852 -16.344 -2.594 1 92.5 9 LEU B CA 1
ATOM 2065 C C . LEU B 1 9 ? 11.984 -16.297 -3.611 1 92.5 9 LEU B C 1
ATOM 2067 O O . LEU B 1 9 ? 12.742 -17.266 -3.742 1 92.5 9 LEU B O 1
ATOM 2071 N N . SER B 1 10 ? 12.023 -15.211 -4.305 1 91.25 10 SER B N 1
ATOM 2072 C CA . SER B 1 10 ? 13.062 -15.094 -5.32 1 91.25 10 SER B CA 1
ATOM 2073 C C . SER B 1 10 ? 14.453 -15.07 -4.695 1 91.25 10 SER B C 1
ATOM 2075 O O . SER B 1 10 ? 14.617 -14.633 -3.553 1 91.25 10 SER B O 1
ATOM 2077 N N . ASN B 1 11 ? 15.43 -15.477 -5.473 1 89.5 11 ASN B N 1
ATOM 2078 C CA . ASN B 1 11 ? 16.797 -15.531 -4.988 1 89.5 11 ASN B CA 1
ATOM 2079 C C . ASN B 1 11 ? 17.328 -14.148 -4.641 1 89.5 11 ASN B C 1
ATOM 2081 O O . ASN B 1 11 ? 17.938 -13.953 -3.58 1 89.5 11 ASN B O 1
ATOM 2085 N N . PRO B 1 12 ? 17.078 -13.195 -5.469 1 88.25 12 PRO B N 1
ATOM 2086 C CA . PRO B 1 12 ? 17.578 -11.867 -5.102 1 88.25 12 PRO B CA 1
ATOM 2087 C C . PRO B 1 12 ? 16.969 -11.344 -3.803 1 88.25 12 PRO B C 1
ATOM 2089 O O . PRO B 1 12 ? 17.656 -10.695 -3.012 1 88.25 12 PRO B O 1
ATOM 2092 N N . ARG B 1 13 ? 15.758 -11.625 -3.602 1 87.12 13 ARG B N 1
ATOM 2093 C CA . ARG B 1 13 ? 15.109 -11.211 -2.361 1 87.12 13 ARG B CA 1
ATOM 2094 C C . ARG B 1 13 ? 15.734 -11.906 -1.157 1 87.12 13 ARG B C 1
ATOM 2096 O O . ARG B 1 13 ? 16.047 -11.258 -0.153 1 87.12 13 ARG B O 1
ATOM 2103 N N . LEU B 1 14 ? 16 -13.18 -1.307 1 91.62 14 LEU B N 1
ATOM 2104 C CA . LEU B 1 14 ? 16.578 -13.945 -0.204 1 91.62 14 LEU B CA 1
ATOM 2105 C C . LEU B 1 14 ? 18.031 -13.547 0.044 1 91.62 14 LEU B C 1
ATOM 2107 O O . LEU B 1 14 ? 18.5 -13.586 1.182 1 91.62 14 LEU B O 1
ATOM 2111 N N . ALA B 1 15 ? 18.656 -13.164 -0.999 1 91.62 15 ALA B N 1
ATOM 2112 C CA . ALA B 1 15 ? 20.078 -12.828 -0.911 1 91.62 15 ALA B CA 1
ATOM 2113 C C . ALA B 1 15 ? 20.297 -11.68 0.065 1 91.62 15 ALA B C 1
ATOM 2115 O O . ALA B 1 15 ? 21.297 -11.664 0.797 1 91.62 15 ALA B O 1
ATOM 2116 N N . VAL B 1 16 ? 19.391 -10.773 0.123 1 89.62 16 VAL B N 1
ATOM 2117 C CA . VAL B 1 16 ? 19.516 -9.625 1.009 1 89.62 16 VAL B CA 1
ATOM 2118 C C . VAL B 1 16 ? 19.438 -10.078 2.465 1 89.62 16 VAL B C 1
ATOM 2120 O O . VAL B 1 16 ? 20.219 -9.625 3.303 1 89.62 16 VAL B O 1
ATOM 2123 N N . TYR B 1 17 ? 18.594 -10.992 2.781 1 92.81 17 TYR B N 1
ATOM 2124 C CA . TYR B 1 17 ? 18.438 -11.5 4.141 1 92.81 17 TYR B CA 1
ATOM 2125 C C . TYR B 1 17 ? 19.609 -12.398 4.527 1 92.81 17 TYR B C 1
ATOM 2127 O O . TYR B 1 17 ? 20.062 -12.375 5.672 1 92.81 17 TYR B O 1
ATOM 2135 N N . ARG B 1 18 ? 20.047 -13.156 3.57 1 93.81 18 ARG B N 1
ATOM 2136 C CA . ARG B 1 18 ? 21.203 -14.016 3.824 1 93.81 18 ARG B CA 1
ATOM 2137 C C . ARG B 1 18 ? 22.438 -13.18 4.145 1 93.81 18 ARG B C 1
ATOM 2139 O O . ARG B 1 18 ? 23.203 -13.516 5.047 1 93.81 18 ARG B O 1
ATOM 2146 N N . ALA B 1 19 ? 22.609 -12.109 3.436 1 91.75 19 ALA B N 1
ATOM 2147 C CA . ALA B 1 19 ? 23.75 -11.234 3.637 1 91.75 19 ALA B CA 1
ATOM 2148 C C . ALA B 1 19 ? 23.703 -10.555 5.004 1 91.75 19 ALA B C 1
ATOM 2150 O O . ALA B 1 19 ? 24.734 -10.25 5.594 1 91.75 19 ALA B O 1
ATOM 2151 N N . GLU B 1 20 ? 22.531 -10.352 5.492 1 91.75 20 GLU B N 1
ATOM 2152 C CA . GLU B 1 20 ? 22.328 -9.664 6.766 1 91.75 20 GLU B CA 1
ATOM 2153 C C . GLU B 1 20 ? 22.562 -10.602 7.941 1 91.75 20 GLU B C 1
ATOM 2155 O O . GLU B 1 20 ? 22.938 -10.164 9.031 1 91.75 20 GLU B O 1
ATOM 2160 N N . CYS B 1 21 ? 22.359 -11.891 7.617 1 92.06 21 CYS B N 1
ATOM 2161 C CA . CYS B 1 21 ? 22.531 -12.891 8.672 1 92.06 21 CYS B CA 1
ATOM 2162 C C . CYS B 1 21 ? 24 -13.25 8.844 1 92.06 21 CYS B C 1
ATOM 2164 O O . CYS B 1 21 ? 24.703 -13.516 7.859 1 92.06 21 CYS B O 1
ATOM 2166 N N . GLY B 1 22 ? 24.578 -13.266 10.055 1 89.31 22 GLY B N 1
ATOM 2167 C CA . GLY B 1 22 ? 25.922 -13.758 10.297 1 89.31 22 GLY B CA 1
ATOM 2168 C C . GLY B 1 22 ? 26.094 -15.227 9.953 1 89.31 22 GLY B C 1
ATOM 2169 O O . GLY B 1 22 ? 27.094 -15.609 9.32 1 89.31 22 GLY B O 1
ATOM 2170 N N . ASP B 1 23 ? 25.172 -16 10.344 1 92.75 23 ASP B N 1
ATOM 2171 C CA . ASP B 1 23 ? 25.062 -17.422 10.016 1 92.75 23 ASP B CA 1
ATOM 2172 C C . ASP B 1 23 ? 23.797 -17.688 9.203 1 92.75 23 ASP B C 1
ATOM 2174 O O . ASP B 1 23 ? 22.734 -18 9.773 1 92.75 23 ASP B O 1
ATOM 2178 N N . PRO B 1 24 ? 23.906 -17.766 7.93 1 93 24 PRO B N 1
ATOM 2179 C CA . PRO B 1 24 ? 22.719 -17.75 7.07 1 93 24 PRO B CA 1
ATOM 2180 C C . PRO B 1 24 ? 22.125 -19.141 6.863 1 93 24 PRO B C 1
ATOM 2182 O O . PRO B 1 24 ? 21.953 -19.578 5.727 1 93 24 PRO B O 1
ATOM 2185 N N . THR B 1 25 ? 21.797 -19.766 8.031 1 94.06 25 THR B N 1
ATOM 2186 C CA . THR B 1 25 ? 20.984 -20.969 7.918 1 94.06 25 THR B CA 1
ATOM 2187 C C . THR B 1 25 ? 19.562 -20.609 7.488 1 94.06 25 THR B C 1
ATOM 2189 O O . THR B 1 25 ? 19.109 -19.469 7.676 1 94.06 25 THR B O 1
ATOM 2192 N N . ASP B 1 26 ? 18.859 -21.547 6.91 1 93.38 26 ASP B N 1
ATOM 2193 C CA . ASP B 1 26 ? 17.484 -21.312 6.496 1 93.38 26 ASP B CA 1
ATOM 2194 C C . ASP B 1 26 ? 16.625 -20.859 7.676 1 93.38 26 ASP B C 1
ATOM 2196 O O . ASP B 1 26 ? 15.75 -20 7.516 1 93.38 26 ASP B O 1
ATOM 2200 N N . ALA B 1 27 ? 16.922 -21.438 8.797 1 93.38 27 ALA B N 1
ATOM 2201 C CA . ALA B 1 27 ? 16.156 -21.062 9.984 1 93.38 27 ALA B CA 1
ATOM 2202 C C . ALA B 1 27 ? 16.391 -19.594 10.352 1 93.38 27 ALA B C 1
ATOM 2204 O O . ALA B 1 27 ? 15.438 -18.875 10.633 1 93.38 27 ALA B O 1
ATOM 2205 N N . ASN B 1 28 ? 17.641 -19.172 10.289 1 95.19 28 ASN B N 1
ATOM 2206 C CA . ASN B 1 28 ? 17.984 -17.797 10.641 1 95.19 28 ASN B CA 1
ATOM 2207 C C . ASN B 1 28 ? 17.438 -16.812 9.609 1 95.19 28 ASN B C 1
ATOM 2209 O O . ASN B 1 28 ? 16.922 -15.758 9.969 1 95.19 28 ASN B O 1
ATOM 2213 N N . VAL B 1 29 ? 17.562 -17.172 8.375 1 95.25 29 VAL B N 1
ATOM 2214 C CA . VAL B 1 29 ? 17.078 -16.312 7.293 1 95.25 29 VAL B CA 1
ATOM 2215 C C . VAL B 1 29 ? 15.562 -16.172 7.371 1 95.25 29 VAL B C 1
ATOM 2217 O O . VAL B 1 29 ? 15.023 -15.07 7.25 1 95.25 29 VAL B O 1
ATOM 2220 N N . ALA B 1 30 ? 14.938 -17.297 7.66 1 94.38 30 ALA B N 1
ATOM 2221 C CA . ALA B 1 30 ? 13.484 -17.297 7.77 1 94.38 30 ALA B CA 1
ATOM 2222 C C . ALA B 1 30 ? 13.023 -16.453 8.961 1 94.38 30 ALA B C 1
ATOM 2224 O O . ALA B 1 30 ? 12.023 -15.734 8.867 1 94.38 30 ALA B O 1
ATOM 2225 N N . ALA B 1 31 ? 13.734 -16.562 10.031 1 94.31 31 ALA B N 1
ATOM 2226 C CA . ALA B 1 31 ? 13.398 -15.789 11.211 1 94.31 31 ALA B CA 1
ATOM 2227 C C . ALA B 1 31 ? 13.531 -14.289 10.945 1 94.31 31 ALA B C 1
ATOM 2229 O O . ALA B 1 31 ? 12.68 -13.5 11.359 1 94.31 31 ALA B O 1
ATOM 2230 N N . LEU B 1 32 ? 14.555 -13.93 10.25 1 95.06 32 LEU B N 1
ATOM 2231 C CA . LEU B 1 32 ? 14.773 -12.531 9.914 1 95.06 32 LEU B CA 1
ATOM 2232 C C . LEU B 1 32 ? 13.703 -12.031 8.953 1 95.06 32 LEU B C 1
ATOM 2234 O O . LEU B 1 32 ? 13.211 -10.906 9.094 1 95.06 32 LEU B O 1
ATOM 2238 N N . TYR B 1 33 ? 13.359 -12.836 8.023 1 94.5 33 TYR B N 1
ATOM 2239 C CA . TYR B 1 33 ? 12.312 -12.484 7.066 1 94.5 33 TYR B CA 1
ATOM 2240 C C . TYR B 1 33 ? 10.977 -12.305 7.766 1 94.5 33 TYR B C 1
ATOM 2242 O O . TYR B 1 33 ? 10.258 -11.328 7.504 1 94.5 33 TYR B O 1
ATOM 2250 N N . ALA B 1 34 ? 10.656 -13.219 8.633 1 93.12 34 ALA B N 1
ATOM 2251 C CA . ALA B 1 34 ? 9.414 -13.133 9.383 1 93.12 34 ALA B CA 1
ATOM 2252 C C . ALA B 1 34 ? 9.398 -11.898 10.281 1 93.12 34 ALA B C 1
ATOM 2254 O O . ALA B 1 34 ? 8.367 -11.227 10.414 1 93.12 34 ALA B O 1
ATOM 2255 N N . TRP B 1 35 ? 10.508 -11.625 10.898 1 94.94 35 TRP B N 1
ATOM 2256 C CA . TRP B 1 35 ? 10.633 -10.43 11.727 1 94.94 35 TRP B CA 1
ATOM 2257 C C . TRP B 1 35 ? 10.375 -9.164 10.906 1 94.94 35 TRP B C 1
ATOM 2259 O O . TRP B 1 35 ? 9.656 -8.273 11.352 1 94.94 35 TRP B O 1
ATOM 2269 N N . GLN B 1 36 ? 10.93 -9.109 9.766 1 95.31 36 GLN B N 1
ATOM 2270 C CA . GLN B 1 36 ? 10.703 -7.949 8.914 1 95.31 36 GLN B CA 1
ATOM 2271 C C . GLN B 1 36 ? 9.227 -7.789 8.578 1 95.31 36 GLN B C 1
ATOM 2273 O O . GLN B 1 36 ? 8.719 -6.668 8.523 1 95.31 36 GLN B O 1
ATOM 2278 N N . GLY B 1 37 ? 8.555 -8.859 8.328 1 93.69 37 GLY B N 1
ATOM 2279 C CA . GLY B 1 37 ? 7.117 -8.805 8.109 1 93.69 37 GLY B CA 1
ATOM 2280 C C . GLY B 1 37 ? 6.355 -8.227 9.289 1 93.69 37 GLY B C 1
ATOM 2281 O O . GLY B 1 37 ? 5.465 -7.391 9.109 1 93.69 37 GLY B O 1
ATOM 2282 N N . GLU B 1 38 ? 6.75 -8.68 10.445 1 94 38 GLU B N 1
ATOM 2283 C CA . GLU B 1 38 ? 6.133 -8.156 11.664 1 94 38 GLU B CA 1
ATOM 2284 C C . GLU B 1 38 ? 6.406 -6.664 11.828 1 94 38 GLU B C 1
ATOM 2286 O O . GLU B 1 38 ? 5.52 -5.906 12.219 1 94 38 GLU B O 1
ATOM 2291 N N . LEU B 1 39 ? 7.629 -6.312 11.547 1 96.69 39 LEU B N 1
ATOM 2292 C CA . LEU B 1 39 ? 8.008 -4.906 11.633 1 96.69 39 LEU B CA 1
ATOM 2293 C C . LEU B 1 39 ? 7.203 -4.066 10.648 1 96.69 39 LEU B C 1
ATOM 2295 O O . LEU B 1 39 ? 6.738 -2.975 10.984 1 96.69 39 LEU B O 1
ATOM 2299 N N . HIS B 1 40 ? 7.027 -4.559 9.445 1 96.88 40 HIS B N 1
ATOM 2300 C CA . HIS B 1 40 ? 6.254 -3.857 8.422 1 96.88 40 HIS B CA 1
ATOM 2301 C C . HIS B 1 40 ? 4.793 -3.717 8.836 1 96.88 40 HIS B C 1
ATOM 2303 O O . HIS B 1 40 ? 4.176 -2.678 8.602 1 96.88 40 HIS B O 1
ATOM 2309 N N . ALA B 1 41 ? 4.262 -4.723 9.477 1 94.94 41 ALA B N 1
ATOM 2310 C CA . ALA B 1 41 ? 2.893 -4.637 9.977 1 94.94 41 ALA B CA 1
ATOM 2311 C C . ALA B 1 41 ? 2.766 -3.553 11.047 1 94.94 41 ALA B C 1
ATOM 2313 O O . ALA B 1 41 ? 1.794 -2.795 11.055 1 94.94 41 ALA B O 1
ATOM 2314 N N . ALA B 1 42 ? 3.74 -3.49 11.93 1 96.25 42 ALA B N 1
ATOM 2315 C CA . ALA B 1 42 ? 3.752 -2.455 12.961 1 96.25 42 ALA B CA 1
ATOM 2316 C C . ALA B 1 42 ? 3.828 -1.063 12.336 1 96.25 42 ALA B C 1
ATOM 2318 O O . ALA B 1 42 ? 3.111 -0.151 12.75 1 96.25 42 ALA B O 1
ATOM 2319 N N . TRP B 1 43 ? 4.68 -0.946 11.336 1 97.25 43 TRP B N 1
ATOM 2320 C CA . TRP B 1 43 ? 4.812 0.329 10.641 1 97.25 43 TRP B CA 1
ATOM 2321 C C . TRP B 1 43 ? 3.525 0.692 9.914 1 97.25 43 TRP B C 1
ATOM 2323 O O . TRP B 1 43 ? 3.146 1.864 9.852 1 97.25 43 TRP B O 1
ATOM 2333 N N . TYR B 1 44 ? 2.898 -0.246 9.367 1 94.81 44 TYR B N 1
ATOM 2334 C CA . TYR B 1 44 ? 1.649 -0.022 8.648 1 94.81 44 TYR B CA 1
ATOM 2335 C C . TYR B 1 44 ? 0.638 0.707 9.523 1 94.81 44 TYR B C 1
ATOM 2337 O O . TYR B 1 44 ? -0.001 1.664 9.086 1 94.81 44 TYR B O 1
ATOM 2345 N N . GLU B 1 45 ? 0.547 0.284 10.688 1 94.06 45 GLU B N 1
ATOM 2346 C CA . GLU B 1 45 ? -0.417 0.881 11.609 1 94.06 45 GLU B CA 1
ATOM 2347 C C . GLU B 1 45 ? -0.043 2.322 11.938 1 94.06 45 GLU B C 1
ATOM 2349 O O . GLU B 1 45 ? -0.869 3.229 11.812 1 94.06 45 GLU B O 1
ATOM 2354 N N . VAL B 1 46 ? 1.19 2.518 12.305 1 96.44 46 VAL B N 1
ATOM 2355 C CA . VAL B 1 46 ? 1.655 3.832 12.734 1 96.44 46 VAL B CA 1
ATOM 2356 C C . VAL B 1 46 ? 1.546 4.824 11.578 1 96.44 46 VAL B C 1
ATOM 2358 O O . VAL B 1 46 ? 1.009 5.922 11.742 1 96.44 46 VAL B O 1
ATOM 2361 N N . LEU B 1 47 ? 2.008 4.383 10.453 1 96.88 47 LEU B N 1
ATOM 2362 C CA . LEU B 1 47 ? 1.992 5.258 9.289 1 96.88 47 LEU B CA 1
ATOM 2363 C C . LEU B 1 47 ? 0.563 5.535 8.836 1 96.88 47 LEU B C 1
ATOM 2365 O O . LEU B 1 47 ? 0.264 6.621 8.336 1 96.88 47 LEU B O 1
ATOM 2369 N N . GLY B 1 48 ? -0.332 4.566 9.055 1 94.81 48 GLY B N 1
ATOM 2370 C CA . GLY B 1 48 ? -1.737 4.785 8.75 1 94.81 48 GLY B CA 1
ATOM 2371 C C . GLY B 1 48 ? -2.35 5.914 9.555 1 94.81 48 GLY B C 1
ATOM 2372 O O . GLY B 1 48 ? -3.043 6.773 9.008 1 94.81 48 GLY B O 1
ATOM 2373 N N . TYR B 1 49 ? -2.051 5.949 10.844 1 95.69 49 TYR B N 1
ATOM 2374 C CA . TYR B 1 49 ? -2.566 7.012 11.695 1 95.69 49 TYR B CA 1
ATOM 2375 C C . TYR B 1 49 ? -2 8.367 11.289 1 95.69 49 TYR B C 1
ATOM 2377 O O . TYR B 1 49 ? -2.744 9.336 11.148 1 95.69 49 TYR B O 1
ATOM 2385 N N . VAL B 1 50 ? -0.722 8.383 11.07 1 97.44 50 VAL B N 1
ATOM 2386 C CA . VAL B 1 50 ? -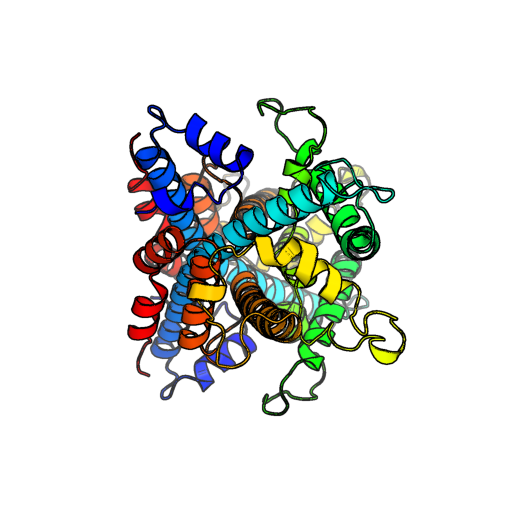0.042 9.641 10.789 1 97.44 50 VAL B CA 1
ATOM 2387 C C . VAL B 1 50 ? -0.515 10.203 9.453 1 97.44 50 VAL B C 1
ATOM 2389 O O . VAL B 1 50 ? -0.777 11.406 9.328 1 97.44 50 VAL B O 1
ATOM 2392 N N . GLU B 1 51 ? -0.616 9.32 8.492 1 96.81 51 GLU B N 1
ATOM 2393 C CA . GLU B 1 51 ? -1.071 9.75 7.176 1 96.81 51 GLU B CA 1
ATOM 2394 C C . GLU B 1 51 ? -2.49 10.305 7.234 1 96.81 51 GLU B C 1
ATOM 2396 O O . GLU B 1 51 ? -2.787 11.336 6.621 1 96.81 51 GLU B O 1
ATOM 2401 N N . MET B 1 52 ? -3.359 9.656 7.945 1 95.56 52 MET B N 1
ATOM 2402 C CA . MET B 1 52 ? -4.746 10.102 8.047 1 95.56 52 MET B CA 1
ATOM 2403 C C . MET B 1 52 ? -4.84 11.438 8.773 1 95.56 52 MET B C 1
ATOM 2405 O O . MET B 1 52 ? -5.609 12.312 8.383 1 95.56 52 MET B O 1
ATOM 2409 N N . MET B 1 53 ? -4.078 11.57 9.812 1 97 53 MET B N 1
ATOM 2410 C CA . MET B 1 53 ? -4.047 12.828 10.555 1 97 53 MET B CA 1
ATOM 2411 C C . MET B 1 53 ? -3.557 13.969 9.664 1 97 53 MET B C 1
ATOM 2413 O O . MET B 1 53 ? -4.137 15.055 9.664 1 97 53 MET B O 1
ATOM 2417 N N . LEU B 1 54 ? -2.482 13.641 8.953 1 98.12 54 LEU B N 1
ATOM 2418 C CA . LEU B 1 54 ? -1.892 14.648 8.078 1 98.12 54 LEU B CA 1
ATOM 2419 C C . LEU B 1 54 ? -2.867 15.062 6.984 1 98.12 54 LEU B C 1
ATOM 2421 O O . LEU B 1 54 ? -3.02 16.25 6.695 1 98.12 54 LEU B O 1
ATOM 2425 N N . ARG B 1 55 ? -3.512 14.078 6.418 1 97.31 55 ARG B N 1
ATOM 2426 C CA . ARG B 1 55 ? -4.488 14.344 5.363 1 97.31 55 ARG B CA 1
ATOM 2427 C C . ARG B 1 55 ? -5.605 15.25 5.871 1 97.31 55 ARG B C 1
ATOM 2429 O O . ARG B 1 55 ? -5.953 16.234 5.223 1 97.31 55 ARG B O 1
ATOM 2436 N N . HIS B 1 56 ? -6.125 14.93 7.008 1 97.19 56 HIS B N 1
ATOM 2437 C CA . HIS B 1 56 ? -7.223 15.688 7.598 1 97.19 56 HIS B CA 1
ATOM 2438 C C . HIS B 1 56 ? -6.789 17.109 7.945 1 97.19 56 HIS B C 1
ATOM 2440 O O . HIS B 1 56 ? -7.492 18.078 7.633 1 97.19 56 HIS B O 1
ATOM 2446 N N . SER B 1 57 ? -5.66 17.172 8.57 1 98.19 57 SER B N 1
ATOM 2447 C CA . SER B 1 57 ? -5.18 18.484 9.023 1 98.19 57 SER B CA 1
ATOM 2448 C C . SER B 1 57 ? -4.84 19.391 7.852 1 98.19 57 SER B C 1
ATOM 2450 O O . SER B 1 57 ? -5.172 20.578 7.863 1 98.19 57 SER B O 1
ATOM 2452 N N . LEU B 1 58 ? -4.195 18.859 6.812 1 98.31 58 LEU B N 1
ATOM 2453 C CA . LEU B 1 58 ? -3.85 19.625 5.629 1 98.31 58 LEU B CA 1
ATOM 2454 C C . LEU B 1 58 ? -5.105 20.062 4.879 1 98.31 58 LEU B C 1
ATOM 2456 O O . LEU B 1 58 ? -5.199 21.203 4.422 1 98.31 58 LEU B O 1
ATOM 2460 N N . ASP B 1 59 ? -6.027 19.156 4.789 1 98 59 ASP B N 1
ATOM 2461 C CA . ASP B 1 59 ? -7.285 19.484 4.125 1 98 59 ASP B CA 1
ATOM 2462 C C . ASP B 1 59 ? -7.973 20.656 4.809 1 98 59 ASP B C 1
ATOM 2464 O O . ASP B 1 59 ? -8.398 21.609 4.141 1 98 59 ASP B O 1
ATOM 2468 N N . ASN B 1 60 ? -8.086 20.641 6.121 1 97.69 60 ASN B N 1
ATOM 2469 C CA . ASN B 1 60 ? -8.734 21.703 6.863 1 97.69 60 ASN B CA 1
ATOM 2470 C C . ASN B 1 60 ? -7.996 23.031 6.703 1 97.69 60 ASN B C 1
ATOM 2472 O O . ASN B 1 60 ? -8.617 24.078 6.488 1 97.69 60 ASN B O 1
ATOM 2476 N N . ALA B 1 61 ? -6.68 22.969 6.809 1 98.31 61 ALA B N 1
ATOM 2477 C CA . ALA B 1 61 ? -5.879 24.188 6.703 1 98.31 61 ALA B CA 1
ATOM 2478 C C . ALA B 1 61 ? -6.031 24.828 5.324 1 98.31 61 ALA B C 1
ATOM 2480 O O . ALA B 1 61 ? -6.223 26.047 5.215 1 98.31 61 ALA B O 1
ATOM 2481 N N . LEU B 1 62 ? -5.973 24.016 4.285 1 98.12 62 LEU B N 1
ATOM 2482 C CA . LEU B 1 62 ? -6.074 24.516 2.92 1 98.12 62 LEU B CA 1
ATOM 2483 C C . LEU B 1 62 ? -7.488 25 2.617 1 98.12 62 LEU B C 1
ATOM 2485 O O . LEU B 1 62 ? -7.68 26 1.929 1 98.12 62 LEU B O 1
ATOM 2489 N N . ALA B 1 63 ? -8.461 24.25 3.125 1 97.88 63 ALA B N 1
ATOM 2490 C CA . ALA B 1 63 ? -9.852 24.656 2.938 1 97.88 63 ALA B CA 1
ATOM 2491 C C . ALA B 1 63 ? -10.133 26 3.605 1 97.88 63 ALA B C 1
ATOM 2493 O O . ALA B 1 63 ? -10.758 26.875 3.006 1 97.88 63 ALA B O 1
ATOM 2494 N N . ASP B 1 64 ? -9.688 26.125 4.824 1 97.94 64 ASP B N 1
ATOM 2495 C CA . ASP B 1 64 ? -9.875 27.375 5.562 1 97.94 64 ASP B CA 1
ATOM 2496 C C . ASP B 1 64 ? -9.203 28.547 4.852 1 97.94 64 ASP B C 1
ATOM 2498 O O . ASP B 1 64 ? -9.773 29.625 4.742 1 97.94 64 ASP B O 1
ATOM 2502 N N . TRP B 1 65 ? -8.023 28.281 4.422 1 97.94 65 TRP B N 1
ATOM 2503 C CA . TRP B 1 65 ? -7.293 29.312 3.699 1 97.94 65 TRP B CA 1
ATOM 2504 C C . TRP B 1 65 ? -8.008 29.688 2.406 1 97.94 65 TRP B C 1
ATOM 2506 O O . TRP B 1 65 ? -8.156 30.875 2.092 1 97.94 65 TRP B O 1
ATOM 2516 N N . ASN B 1 66 ? -8.445 28.703 1.64 1 98.06 66 ASN B N 1
ATOM 2517 C CA . ASN B 1 66 ? -9.055 28.938 0.335 1 98.06 66 ASN B CA 1
ATOM 2518 C C . ASN B 1 66 ? -10.383 29.672 0.462 1 98.06 66 ASN B C 1
ATOM 2520 O O . ASN B 1 66 ? -10.719 30.516 -0.377 1 98.06 66 ASN B O 1
ATOM 2524 N N . VAL B 1 67 ? -11.102 29.312 1.469 1 97.06 67 VAL B N 1
ATOM 2525 C CA . VAL B 1 67 ? -12.406 29.953 1.654 1 97.06 67 VAL B CA 1
ATOM 2526 C C . VAL B 1 67 ? -12.219 31.422 1.996 1 97.06 67 VAL B C 1
ATOM 2528 O O . VAL B 1 67 ? -13.023 32.281 1.595 1 97.06 67 VAL B O 1
ATOM 2531 N N . SER B 1 68 ? -11.172 31.766 2.682 1 96.25 68 SER B N 1
ATOM 2532 C CA . SER B 1 68 ? -10.914 33.156 3.107 1 96.25 68 SER B CA 1
ATOM 2533 C C . SER B 1 68 ? -10.188 33.938 2.025 1 96.25 68 SER B C 1
ATOM 2535 O O . SER B 1 68 ? -10.039 35.156 2.131 1 96.25 68 SER B O 1
ATOM 2537 N N . ASN B 1 69 ? -9.734 33.219 1.029 1 95.56 69 ASN B N 1
ATOM 2538 C CA . ASN B 1 69 ? -8.945 33.875 -0.016 1 95.56 69 ASN B CA 1
ATOM 2539 C C . ASN B 1 69 ? -9.844 34.594 -1.02 1 95.56 69 ASN B C 1
ATOM 2541 O O . ASN B 1 69 ? -10.867 34.062 -1.447 1 95.56 69 ASN B O 1
ATOM 2545 N N . THR B 1 70 ? -9.484 35.844 -1.412 1 93.44 70 THR B N 1
ATOM 2546 C CA . THR B 1 70 ? -10.336 36.688 -2.252 1 93.44 70 THR B CA 1
ATOM 2547 C C . THR B 1 70 ? -9.922 36.562 -3.717 1 93.44 70 THR B C 1
ATOM 2549 O O . THR B 1 70 ? -10.609 37.094 -4.602 1 93.44 70 THR B O 1
ATOM 2552 N N . PHE B 1 71 ? -8.852 35.906 -4 1 94.06 71 PHE B N 1
ATOM 2553 C CA . PHE B 1 71 ? -8.406 35.719 -5.379 1 94.06 71 PHE B CA 1
ATOM 2554 C C . PHE B 1 71 ? -9.312 34.75 -6.121 1 94.06 71 PHE B C 1
ATOM 2556 O O . PHE B 1 71 ? -10.047 33.969 -5.496 1 94.06 71 PHE B O 1
ATOM 2563 N N . PRO B 1 72 ? -9.289 34.812 -7.445 1 94.69 72 PRO B N 1
ATOM 2564 C CA . PRO B 1 72 ? -10.062 33.844 -8.219 1 94.69 72 PRO B CA 1
ATOM 2565 C C . PRO B 1 72 ? -9.781 32.406 -7.801 1 94.69 72 PRO B C 1
ATOM 2567 O O . PRO B 1 72 ? -8.617 32.031 -7.602 1 94.69 72 PRO B O 1
ATOM 2570 N N . GLY B 1 73 ? -10.898 31.719 -7.652 1 94.44 73 GLY B N 1
ATOM 2571 C CA . GLY B 1 73 ? -10.789 30.328 -7.203 1 94.44 73 GLY B CA 1
ATOM 2572 C C . GLY B 1 73 ? -10.969 30.172 -5.707 1 94.44 73 GLY B C 1
ATOM 2573 O O . GLY B 1 73 ? -11.195 29.062 -5.215 1 94.44 73 GLY B O 1
ATOM 2574 N N . GLY B 1 74 ? -10.773 31.344 -5.023 1 95.19 74 GLY B N 1
ATOM 2575 C CA . GLY B 1 74 ? -11.023 31.344 -3.59 1 95.19 74 GLY B CA 1
ATOM 2576 C C . GLY B 1 74 ? -12.5 31.438 -3.242 1 95.19 74 GLY B C 1
ATOM 2577 O O . GLY B 1 74 ? -13.359 31.297 -4.113 1 95.19 74 GLY B O 1
ATOM 2578 N N . GLY B 1 75 ? -12.859 31.422 -1.938 1 96 75 GLY B N 1
ATOM 2579 C CA . GLY B 1 75 ? -14.227 31.609 -1.475 1 96 75 GLY B CA 1
ATOM 2580 C C . GLY B 1 75 ? -14.961 30.312 -1.198 1 96 75 GLY B C 1
ATOM 2581 O O . GLY B 1 75 ? -16.141 30.328 -0.855 1 96 75 GLY B O 1
ATOM 2582 N N . SER B 1 76 ? -14.25 29.25 -1.435 1 96 76 SER B N 1
ATOM 2583 C CA . SER B 1 76 ? -14.867 27.953 -1.177 1 96 76 SER B CA 1
ATOM 2584 C C . SER B 1 76 ? -13.898 27.016 -0.48 1 96 76 SER B C 1
ATOM 2586 O O . SER B 1 76 ? -12.688 27.156 -0.607 1 96 76 SER B O 1
ATOM 2588 N N . ARG B 1 77 ? -14.484 26.141 0.236 1 96.06 77 ARG B N 1
ATOM 2589 C CA . ARG B 1 77 ? -13.656 25.156 0.928 1 96.06 77 ARG B CA 1
ATOM 2590 C C . ARG B 1 77 ? -13.211 24.047 -0.021 1 96.06 77 ARG B C 1
ATOM 2592 O O . ARG B 1 77 ? -12.383 23.219 0.339 1 96.06 77 ARG B O 1
ATOM 2599 N N . GLU B 1 78 ? -13.68 24.016 -1.292 1 96.56 78 GLU B N 1
ATOM 2600 C CA . GLU B 1 78 ? -13.398 22.984 -2.273 1 96.56 78 GLU B CA 1
ATOM 2601 C C . GLU B 1 78 ? -12.117 23.281 -3.049 1 96.56 78 GLU B C 1
ATOM 2603 O O . GLU B 1 78 ? -12.141 23.406 -4.273 1 96.56 78 GLU B O 1
ATOM 2608 N N . TRP B 1 79 ? -11.016 23.203 -2.322 1 97.81 79 TR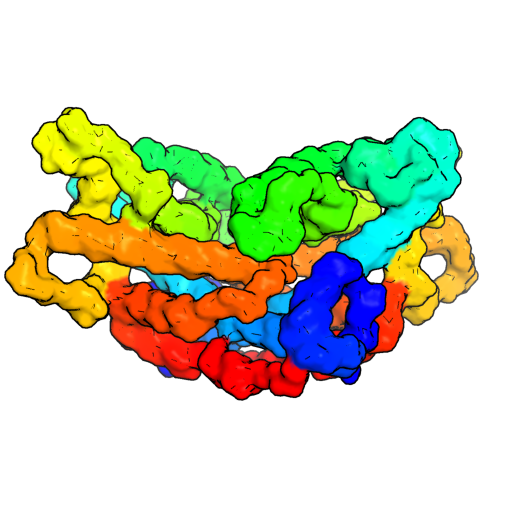P B N 1
ATOM 2609 C CA . TRP B 1 79 ? -9.742 23.656 -2.871 1 97.81 79 TRP B CA 1
ATOM 2610 C C . TRP B 1 79 ? -9.242 22.703 -3.945 1 97.81 79 TRP B C 1
ATOM 2612 O O . TRP B 1 79 ? -8.398 23.078 -4.77 1 97.81 79 TRP B O 1
ATOM 2622 N N . LEU B 1 80 ? -9.703 21.469 -3.998 1 97.06 80 LEU B N 1
ATOM 2623 C CA . LEU B 1 80 ? -9.273 20.516 -5.02 1 97.06 80 LEU B CA 1
ATOM 2624 C C . LEU B 1 80 ? -9.938 20.828 -6.359 1 97.06 80 LEU B C 1
ATOM 2626 O O . LEU B 1 80 ? -9.336 20.609 -7.414 1 97.06 80 LEU B O 1
ATOM 2630 N N . THR B 1 81 ? -11.117 21.328 -6.316 1 95.5 81 THR B N 1
ATOM 2631 C CA . THR B 1 81 ? -11.844 21.656 -7.539 1 95.5 81 THR B CA 1
ATOM 2632 C C . THR B 1 81 ? -11.555 23.094 -7.973 1 95.5 81 THR B C 1
ATOM 2634 O O . THR B 1 81 ? -11.344 23.359 -9.156 1 95.5 81 THR B O 1
ATOM 2637 N N . ASN B 1 82 ? -11.578 23.984 -7.035 1 95.06 82 ASN B N 1
ATOM 2638 C CA . ASN B 1 82 ? -11.312 25.406 -7.27 1 95.06 82 ASN B CA 1
ATOM 2639 C C . ASN B 1 82 ? -10.391 25.984 -6.199 1 95.06 82 ASN B C 1
ATOM 2641 O O . ASN B 1 82 ? -10.773 26.094 -5.031 1 95.06 82 ASN B O 1
ATOM 2645 N N . ALA B 1 83 ? -9.211 26.438 -6.625 1 96.5 83 ALA B N 1
ATOM 2646 C CA . ALA B 1 83 ? -8.242 26.969 -5.668 1 96.5 83 ALA B CA 1
ATOM 2647 C C . ALA B 1 83 ? -7.723 28.328 -6.113 1 96.5 83 ALA B C 1
ATOM 2649 O O . ALA B 1 83 ? -7.582 28.594 -7.312 1 96.5 83 ALA B O 1
ATOM 2650 N N . ALA B 1 84 ? -7.473 29.125 -5.188 1 96.25 84 ALA B N 1
ATOM 2651 C CA . ALA B 1 84 ? -6.793 30.391 -5.445 1 96.25 84 ALA B CA 1
ATOM 2652 C C . ALA B 1 84 ? -5.297 30.188 -5.668 1 96.25 84 ALA B C 1
ATOM 2654 O O . ALA B 1 84 ? -4.754 29.141 -5.301 1 96.25 84 ALA B O 1
ATOM 2655 N N . ARG B 1 85 ? -4.668 31.141 -6.277 1 92.12 85 ARG B N 1
ATOM 2656 C CA . ARG B 1 85 ? -3.213 31.109 -6.387 1 92.12 85 ARG B CA 1
ATOM 2657 C C . ARG B 1 85 ? -2.559 31.266 -5.02 1 92.12 85 ARG B C 1
ATOM 2659 O O . ARG B 1 85 ? -3.066 31.984 -4.156 1 92.12 85 ARG B O 1
ATOM 2666 N N . PRO B 1 86 ? -1.507 30.578 -4.84 1 91.88 86 PRO B N 1
ATOM 2667 C CA . PRO B 1 86 ? -0.728 29.75 -5.766 1 91.88 86 PRO B CA 1
ATOM 2668 C C . PRO B 1 86 ? -1.13 28.281 -5.727 1 91.88 86 PRO B C 1
ATOM 2670 O O . PRO B 1 86 ? -0.556 27.469 -6.445 1 91.88 86 PRO B O 1
ATOM 2673 N N . LEU B 1 87 ? -2.121 27.938 -4.914 1 94.19 87 LEU B N 1
ATOM 2674 C CA . LEU B 1 87 ? -2.543 26.562 -4.707 1 94.19 87 LEU B CA 1
ATOM 2675 C C . LEU B 1 87 ? -3.082 25.953 -6.004 1 94.19 87 LEU B C 1
ATOM 2677 O O . LEU B 1 87 ? -2.973 24.75 -6.223 1 94.19 87 LEU B O 1
ATOM 2681 N N . ASP B 1 88 ? -3.637 26.766 -6.895 1 93.62 88 ASP B N 1
ATOM 2682 C CA . ASP B 1 88 ? -4.234 26.312 -8.141 1 93.62 88 ASP B CA 1
ATOM 2683 C C . ASP B 1 88 ? -3.199 25.594 -9.016 1 93.62 88 ASP B C 1
ATOM 2685 O O . ASP B 1 88 ? -3.514 24.609 -9.68 1 93.62 88 ASP B O 1
ATOM 2689 N N . SER B 1 89 ? -1.938 26.031 -8.9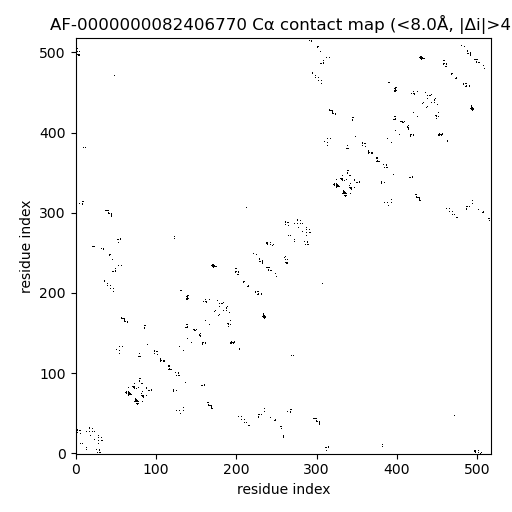77 1 89.81 89 SER B N 1
ATOM 2690 C CA . SER B 1 89 ? -0.893 25.453 -9.82 1 89.81 89 SER B CA 1
ATOM 2691 C C . SER B 1 89 ? -0.352 24.172 -9.219 1 89.81 89 SER B C 1
ATOM 2693 O O . SER B 1 89 ? 0.101 23.281 -9.945 1 89.81 89 SER B O 1
ATOM 2695 N N . PHE B 1 90 ? -0.465 24.016 -7.934 1 88.12 90 PHE B N 1
ATOM 2696 C CA . PHE B 1 90 ? 0.142 22.875 -7.25 1 88.12 90 PHE B CA 1
ATOM 2697 C C . PHE B 1 90 ? -0.811 21.688 -7.227 1 88.12 90 PHE B C 1
ATOM 2699 O O . PHE B 1 90 ? -0.372 20.531 -7.184 1 88.12 90 PHE B O 1
ATOM 2706 N N . LYS B 1 91 ? -2.076 21.969 -7.309 1 89.12 91 LYS B N 1
ATOM 2707 C CA . LYS B 1 91 ? -3.061 20.922 -7.055 1 89.12 91 LYS B CA 1
ATOM 2708 C C . LYS B 1 91 ? -3.518 20.266 -8.359 1 89.12 91 LYS B C 1
ATOM 2710 O O . LYS B 1 91 ? -4.199 19.234 -8.344 1 89.12 91 LYS B O 1
ATOM 2715 N N . THR B 1 92 ? -3.186 20.797 -9.539 1 91.75 92 THR B N 1
ATOM 2716 C CA . THR B 1 92 ? -3.82 20.453 -10.805 1 91.75 92 THR B CA 1
ATOM 2717 C C . THR B 1 92 ? -3.738 18.953 -11.055 1 91.75 92 THR B C 1
ATOM 2719 O O . THR B 1 92 ? -4.766 18.281 -11.188 1 91.75 92 THR B O 1
ATOM 2722 N N . LYS B 1 93 ? -2.58 18.453 -10.984 1 93.44 93 LYS B N 1
ATOM 2723 C CA . LYS B 1 93 ? -2.416 17.031 -11.305 1 93.44 93 LYS B CA 1
ATOM 2724 C C . LYS B 1 93 ? -3.061 16.156 -10.242 1 93.44 93 LYS B C 1
ATOM 2726 O O . LYS B 1 93 ? -3.758 15.188 -10.562 1 93.44 93 LYS B O 1
ATOM 2731 N N . MET B 1 94 ? -2.85 16.5 -9.031 1 94.62 94 MET B N 1
ATOM 2732 C CA . MET B 1 94 ? -3.404 15.648 -7.969 1 94.62 94 MET B CA 1
ATOM 2733 C C . MET B 1 94 ? -4.926 15.711 -7.969 1 94.62 94 MET B C 1
ATOM 2735 O O . MET B 1 94 ? -5.59 14.711 -7.691 1 94.62 94 MET B O 1
ATOM 2739 N N . ALA B 1 95 ? -5.484 16.875 -8.367 1 95.94 95 ALA B N 1
ATOM 2740 C CA . ALA B 1 95 ? -6.938 17.016 -8.438 1 95.94 95 ALA B CA 1
ATOM 2741 C C . ALA B 1 95 ? -7.52 16.156 -9.547 1 95.94 95 ALA B C 1
ATOM 2743 O O . ALA B 1 95 ? -8.555 15.508 -9.367 1 95.94 95 ALA B O 1
ATOM 2744 N N . GLU B 1 96 ? -6.887 16.141 -10.641 1 96.12 96 GLU B N 1
ATOM 2745 C CA . GLU B 1 96 ? -7.332 15.328 -11.766 1 96.12 96 GLU B CA 1
ATOM 2746 C C . GLU B 1 96 ? -7.293 13.844 -11.414 1 96.12 96 GLU B C 1
ATOM 2748 O O . GLU B 1 96 ? -8.25 13.109 -11.68 1 96.12 96 GLU B O 1
ATOM 2753 N N . ASP B 1 97 ? -6.207 13.461 -10.82 1 94.62 97 ASP B N 1
ATOM 2754 C CA . ASP B 1 97 ? -6.07 12.07 -10.406 1 94.62 97 ASP B CA 1
ATOM 2755 C C . ASP B 1 97 ? -7.125 11.695 -9.367 1 94.62 97 ASP B C 1
ATOM 2757 O O . ASP B 1 97 ? -7.746 10.641 -9.461 1 94.62 97 ASP B O 1
ATOM 2761 N N . ALA B 1 98 ? -7.309 12.523 -8.406 1 95.69 98 ALA B N 1
ATOM 2762 C CA . ALA B 1 98 ? -8.289 12.281 -7.348 1 95.69 98 ALA B CA 1
ATOM 2763 C C . ALA B 1 98 ? -9.695 12.188 -7.922 1 95.69 98 ALA B C 1
ATOM 2765 O O . ALA B 1 98 ? -10.492 11.352 -7.496 1 95.69 98 ALA B O 1
ATOM 2766 N N . LYS B 1 99 ? -9.969 13.055 -8.898 1 95.62 99 LYS B N 1
ATOM 2767 C CA . LYS B 1 99 ? -11.281 13.039 -9.531 1 95.62 99 LYS B CA 1
ATOM 2768 C C . LYS B 1 99 ? -11.531 11.727 -10.258 1 95.62 99 LYS B C 1
ATOM 2770 O O . LYS B 1 99 ? -12.602 11.133 -10.133 1 95.62 99 LYS B O 1
ATOM 2775 N N . SER B 1 100 ? -10.586 11.375 -10.984 1 95.38 100 SER B N 1
ATOM 2776 C CA . SER B 1 100 ? -10.695 10.117 -11.703 1 95.38 100 SER B CA 1
ATOM 2777 C C . SER B 1 100 ? -10.906 8.945 -10.75 1 95.38 100 SER B C 1
ATOM 2779 O O . SER B 1 100 ? -11.797 8.125 -10.953 1 95.38 100 SER B O 1
ATOM 2781 N N . CYS B 1 101 ? -10.148 8.898 -9.727 1 92.31 101 CYS B N 1
ATOM 2782 C CA . CYS B 1 101 ? -10.234 7.816 -8.75 1 92.31 101 CYS B CA 1
ATOM 2783 C C . CYS B 1 101 ? -11.562 7.863 -8 1 92.31 101 CYS B C 1
ATOM 2785 O O . CYS B 1 101 ? -12.203 6.828 -7.797 1 92.31 101 CYS B O 1
ATOM 2787 N N . ALA B 1 102 ? -11.961 9.023 -7.668 1 93.25 102 ALA B N 1
ATOM 2788 C CA . ALA B 1 102 ? -13.211 9.18 -6.938 1 93.25 102 ALA B CA 1
ATOM 2789 C C . ALA B 1 102 ? -14.406 8.773 -7.801 1 93.25 102 ALA B C 1
ATOM 2791 O O . ALA B 1 102 ? -15.359 8.172 -7.309 1 93.25 102 ALA B O 1
ATOM 2792 N N . SER B 1 103 ? -14.328 9.094 -9.008 1 94.25 103 SER B N 1
ATOM 2793 C CA . SER B 1 103 ? -15.398 8.727 -9.93 1 94.25 103 SER B CA 1
ATOM 2794 C C . SER B 1 103 ? -15.492 7.215 -10.102 1 94.25 103 SER B C 1
ATOM 2796 O O . SER B 1 103 ? -16.594 6.656 -10.109 1 94.25 103 SER B O 1
ATOM 2798 N N . ARG B 1 104 ? -14.383 6.613 -10.195 1 89.44 104 ARG B N 1
ATOM 2799 C CA . ARG B 1 104 ? -14.352 5.16 -10.297 1 89.44 104 ARG B CA 1
ATOM 2800 C C . ARG B 1 104 ? -14.906 4.508 -9.039 1 89.44 104 ARG B C 1
ATOM 2802 O O . ARG B 1 104 ? -15.688 3.557 -9.109 1 89.44 104 ARG B O 1
ATOM 2809 N N . ALA B 1 105 ? -14.516 5.02 -7.941 1 87.19 105 ALA B N 1
ATOM 2810 C CA . ALA B 1 105 ? -15.008 4.496 -6.668 1 87.19 105 ALA B CA 1
ATOM 2811 C C . ALA B 1 105 ? -16.516 4.68 -6.547 1 87.19 105 ALA B C 1
ATOM 2813 O O . ALA B 1 105 ? -17.219 3.781 -6.078 1 87.19 105 ALA B O 1
ATOM 2814 N N . ALA B 1 106 ? -16.969 5.805 -6.977 1 90.06 106 ALA B N 1
ATOM 2815 C CA . ALA B 1 106 ? -18.391 6.09 -6.934 1 90.06 106 ALA B CA 1
ATOM 2816 C C . ALA B 1 106 ? -19.172 5.129 -7.828 1 90.06 106 ALA B C 1
ATOM 2818 O O . ALA B 1 106 ? -20.266 4.68 -7.465 1 90.06 106 ALA B O 1
ATOM 2819 N N . ALA B 1 107 ? -18.625 4.793 -8.906 1 89.38 107 ALA B N 1
ATOM 2820 C CA . ALA B 1 107 ? -19.281 3.9 -9.867 1 89.38 107 ALA B CA 1
ATOM 2821 C C . ALA B 1 107 ? -19.344 2.475 -9.32 1 89.38 107 ALA B C 1
ATOM 2823 O O . ALA B 1 107 ? -20.203 1.685 -9.742 1 89.38 107 ALA B O 1
ATOM 2824 N N . GLN B 1 108 ? -18.5 2.193 -8.453 1 82.69 108 GLN B N 1
ATOM 2825 C CA . GLN B 1 108 ? -18.406 0.832 -7.934 1 82.69 108 GLN B CA 1
ATOM 2826 C C . GLN B 1 108 ? -19.234 0.672 -6.664 1 82.69 108 GLN B C 1
ATOM 2828 O O . GLN B 1 108 ? -19.312 -0.424 -6.105 1 82.69 108 GLN B O 1
ATOM 2833 N N . ARG B 1 109 ? -19.844 1.722 -6.211 1 83.31 109 ARG B N 1
ATOM 2834 C CA . ARG B 1 109 ? -20.688 1.621 -5.023 1 83.31 109 ARG B CA 1
ATOM 2835 C C . ARG B 1 109 ? -21.844 0.656 -5.25 1 83.31 109 ARG B C 1
ATOM 2837 O O . ARG B 1 109 ? -22.547 0.753 -6.254 1 83.31 109 ARG B O 1
ATOM 2844 N N . ALA B 1 110 ? -21.969 -0.292 -4.297 1 80.94 110 ALA B N 1
ATOM 2845 C CA . ALA B 1 110 ? -23.109 -1.21 -4.379 1 80.94 110 ALA B CA 1
ATOM 2846 C C . ALA B 1 110 ? -24.438 -0.455 -4.297 1 80.94 110 ALA B C 1
ATOM 2848 O O . ALA B 1 110 ? -24.5 0.623 -3.701 1 80.94 110 ALA B O 1
ATOM 2849 N N . PRO B 1 111 ? -25.406 -1.062 -4.887 1 85.12 111 PRO B N 1
ATOM 2850 C CA . PRO B 1 111 ? -26.734 -0.425 -4.809 1 85.12 111 PRO B CA 1
ATOM 2851 C C . PRO B 1 111 ? -27.188 -0.207 -3.369 1 85.12 111 PRO B C 1
ATOM 2853 O O . PRO B 1 111 ? -27.953 0.72 -3.098 1 85.12 111 PRO B O 1
ATOM 2856 N N . THR B 1 112 ? -26.688 -0.984 -2.492 1 80.56 112 THR B N 1
ATOM 2857 C CA . THR B 1 112 ? -27.125 -0.921 -1.098 1 80.56 112 THR B CA 1
ATOM 2858 C C . THR B 1 112 ? -26.328 0.132 -0.335 1 80.56 112 THR B C 1
ATOM 2860 O O . THR B 1 112 ? -26.641 0.45 0.812 1 80.56 112 THR B O 1
ATOM 2863 N N . HIS B 1 113 ? -25.328 0.705 -0.979 1 80.25 113 HIS B N 1
ATOM 2864 C CA . HIS B 1 113 ? -24.531 1.746 -0.338 1 80.25 113 HIS B CA 1
ATOM 2865 C C . HIS B 1 113 ? -25.359 3.018 -0.134 1 80.25 113 HIS B C 1
ATOM 2867 O O . HIS B 1 113 ? -26.109 3.426 -1.022 1 80.25 113 HIS B O 1
ATOM 2873 N N . PRO B 1 114 ? -25.203 3.645 1.064 1 77.75 114 PRO B N 1
ATOM 2874 C CA . PRO B 1 114 ? -26.016 4.828 1.359 1 77.75 114 PRO B CA 1
ATOM 2875 C C . PRO B 1 114 ? -25.812 5.949 0.339 1 77.75 114 PRO B C 1
ATOM 2877 O O . PRO B 1 114 ? -26.719 6.77 0.137 1 77.75 114 PRO B O 1
ATOM 2880 N N . ARG B 1 115 ? -24.719 5.918 -0.324 1 82.56 115 ARG B N 1
ATOM 2881 C CA . ARG B 1 115 ? -24.453 6.969 -1.297 1 82.56 115 ARG B CA 1
ATOM 2882 C C . ARG B 1 115 ? -24.391 6.406 -2.713 1 82.56 115 ARG B C 1
ATOM 2884 O O . ARG B 1 115 ? -23.641 6.895 -3.553 1 82.56 115 ARG B O 1
ATOM 2891 N N . SER B 1 116 ? -25.125 5.363 -2.832 1 86.31 116 SER B N 1
ATOM 2892 C CA . SER B 1 116 ? -25.219 4.82 -4.184 1 86.31 116 SER B CA 1
ATOM 2893 C C . SER B 1 116 ? -25.844 5.836 -5.137 1 86.31 116 SER B C 1
ATOM 2895 O O . SER B 1 116 ? -26.875 6.43 -4.836 1 86.31 116 SER B O 1
ATOM 2897 N N . GLY B 1 117 ? -25.094 6.152 -6.246 1 87.06 117 GLY B N 1
ATOM 2898 C CA . GLY B 1 117 ? -25.609 7.07 -7.25 1 87.06 117 GLY B CA 1
ATOM 2899 C C . GLY B 1 117 ? -25.297 8.523 -6.938 1 87.06 117 GLY B C 1
ATOM 2900 O O . GLY B 1 117 ? -25.594 9.406 -7.746 1 87.06 117 GLY B O 1
ATOM 2901 N N . ALA B 1 118 ? -24.828 8.805 -5.703 1 90 118 ALA B N 1
ATOM 2902 C CA . ALA B 1 118 ? -24.516 10.18 -5.316 1 90 118 ALA B CA 1
ATOM 2903 C C . ALA B 1 118 ? -23.297 10.695 -6.059 1 90 118 ALA B C 1
ATOM 2905 O O . ALA B 1 118 ? -22.406 9.914 -6.414 1 90 118 ALA B O 1
ATOM 2906 N N . SER B 1 119 ? -23.266 11.938 -6.277 1 92.56 119 SER B N 1
ATOM 2907 C CA . SER B 1 119 ? -22.125 12.586 -6.93 1 92.56 119 SER B CA 1
ATOM 2908 C C . SER B 1 119 ? -20.906 12.617 -6.012 1 92.56 119 SER B C 1
ATOM 2910 O O . SER B 1 119 ? -21.047 12.516 -4.793 1 92.56 119 SER B O 1
ATOM 2912 N N . VAL B 1 120 ? -19.781 12.758 -6.668 1 94.25 120 VAL B N 1
ATOM 2913 C CA . VAL B 1 120 ? -18.516 12.844 -5.949 1 94.25 120 VAL B CA 1
ATOM 2914 C C . VAL B 1 120 ? -18.453 14.148 -5.164 1 94.25 120 VAL B C 1
ATOM 2916 O O . VAL B 1 120 ? -18.781 15.219 -5.691 1 94.25 120 VAL B O 1
ATOM 2919 N N . THR B 1 121 ? -18.109 14.109 -3.906 1 94.38 121 THR B N 1
ATOM 2920 C CA . THR B 1 121 ? -17.984 15.273 -3.035 1 94.38 121 THR B CA 1
ATOM 2921 C C . THR B 1 121 ? -16.516 15.609 -2.795 1 94.38 121 THR B C 1
ATOM 2923 O O . THR B 1 121 ? -15.625 14.867 -3.213 1 94.38 121 THR B O 1
ATOM 2926 N N . HIS B 1 122 ? -16.25 16.75 -2.111 1 95.44 122 HIS B N 1
ATOM 2927 C CA . HIS B 1 122 ? -14.898 17.141 -1.721 1 95.44 122 HIS B CA 1
ATOM 2928 C C . HIS B 1 122 ? -14.25 16.078 -0.855 1 95.44 122 HIS B C 1
ATOM 2930 O O . HIS B 1 122 ? -13.078 15.734 -1.054 1 95.44 122 HIS B O 1
ATOM 2936 N N . ASP B 1 123 ? -15.039 15.562 -0.001 1 93.81 123 ASP B N 1
ATOM 2937 C CA . ASP B 1 123 ? -14.516 14.531 0.892 1 93.81 123 ASP B CA 1
ATOM 2938 C C . ASP B 1 123 ? -14.094 13.289 0.11 1 93.81 123 ASP B C 1
ATOM 2940 O O . ASP B 1 123 ? -13.125 12.617 0.474 1 93.81 123 ASP B O 1
ATOM 2944 N N . ASP B 1 124 ? -14.836 12.984 -0.965 1 93.38 124 ASP B N 1
ATOM 2945 C CA . ASP B 1 124 ? -14.461 11.867 -1.828 1 93.38 124 ASP B CA 1
ATOM 2946 C C . ASP B 1 124 ? -13.109 12.109 -2.498 1 93.38 124 ASP B C 1
ATOM 2948 O O . ASP B 1 124 ? -12.305 11.188 -2.639 1 93.38 124 ASP B O 1
ATOM 2952 N N . LEU B 1 125 ? -12.953 13.328 -2.908 1 96.19 125 LEU B N 1
ATOM 2953 C CA . LEU B 1 125 ? -11.703 13.688 -3.564 1 96.19 125 LEU B CA 1
ATOM 2954 C C . LEU B 1 125 ? -10.539 13.617 -2.582 1 96.19 125 LEU B C 1
ATOM 2956 O O . LEU B 1 125 ? -9.5 13.031 -2.889 1 96.19 125 LEU B O 1
ATOM 2960 N N . VAL B 1 126 ? -10.734 14.188 -1.374 1 96.38 126 VAL B N 1
ATOM 2961 C CA . VAL B 1 126 ? -9.695 14.219 -0.354 1 96.38 126 VAL B CA 1
ATOM 2962 C C . VAL B 1 126 ? -9.305 12.797 0.036 1 96.38 126 VAL B C 1
ATOM 2964 O O . VAL B 1 126 ? -8.125 12.5 0.252 1 96.38 126 VAL B O 1
ATOM 2967 N N . ALA B 1 127 ? -10.289 11.898 0.055 1 93.38 127 ALA B N 1
ATOM 2968 C CA . ALA B 1 127 ? -10.047 10.516 0.452 1 93.38 127 ALA B CA 1
ATOM 2969 C C . ALA B 1 127 ? -9.141 9.805 -0.55 1 93.38 127 ALA B C 1
ATOM 2971 O O . ALA B 1 127 ? -8.539 8.781 -0.233 1 93.38 127 ALA B O 1
ATOM 2972 N N . GLN B 1 128 ? -9.023 10.414 -1.754 1 93.94 128 GLN B N 1
ATOM 2973 C CA . GLN B 1 128 ? -8.242 9.773 -2.809 1 93.94 128 GLN B CA 1
ATOM 2974 C C . GLN B 1 128 ? -6.809 10.297 -2.824 1 93.94 128 GLN B C 1
ATOM 2976 O O . GLN B 1 128 ? -5.957 9.773 -3.545 1 93.94 128 GLN B O 1
ATOM 2981 N N . LEU B 1 129 ? -6.547 11.328 -1.999 1 95.5 129 LEU B N 1
ATOM 2982 C CA . LEU B 1 129 ? -5.191 11.867 -1.979 1 95.5 129 LEU B CA 1
ATOM 2983 C C . LEU B 1 129 ? -4.215 10.844 -1.399 1 95.5 129 LEU B C 1
ATOM 2985 O O . LEU B 1 129 ? -4.52 10.188 -0.405 1 95.5 129 LEU B O 1
ATOM 2989 N N . THR B 1 130 ? -3.09 10.672 -2.066 1 94.31 130 THR B N 1
ATOM 2990 C CA . THR B 1 130 ? -2.045 9.758 -1.603 1 94.31 130 THR B CA 1
ATOM 2991 C C . THR B 1 130 ? -1.082 10.477 -0.662 1 94.31 130 THR B C 1
ATOM 2993 O O . THR B 1 130 ? -1.101 11.711 -0.567 1 94.31 130 THR B O 1
ATOM 2996 N N . PHE B 1 131 ? -0.278 9.695 0.005 1 96.06 131 PHE B N 1
ATOM 2997 C CA . PHE B 1 131 ? 0.741 10.289 0.862 1 96.06 131 PHE B CA 1
ATOM 2998 C C . PHE B 1 131 ? 1.673 11.188 0.053 1 96.06 131 PHE B C 1
ATOM 3000 O O . PHE B 1 131 ? 2.129 12.219 0.545 1 96.06 131 PHE B O 1
ATOM 3007 N N . GLY B 1 132 ? 1.941 10.805 -1.188 1 94.12 132 GLY B N 1
ATOM 3008 C CA . GLY B 1 132 ? 2.752 11.625 -2.08 1 94.12 132 GLY B CA 1
ATOM 3009 C C . GLY B 1 132 ? 2.117 12.961 -2.404 1 94.12 132 GLY B C 1
ATOM 3010 O O . GLY B 1 132 ? 2.809 13.984 -2.475 1 94.12 132 GLY B O 1
ATOM 3011 N N . ASN B 1 133 ? 0.819 12.969 -2.609 1 96.12 133 ASN B N 1
ATOM 3012 C CA . ASN B 1 133 ? 0.107 14.227 -2.797 1 96.12 133 ASN B CA 1
ATOM 3013 C C . ASN B 1 133 ? 0.28 15.156 -1.598 1 96.12 133 ASN B C 1
ATOM 3015 O O . ASN B 1 133 ? 0.545 16.344 -1.763 1 96.12 133 ASN B O 1
ATOM 3019 N N . LEU B 1 134 ? 0.205 14.562 -0.405 1 96.81 134 LEU B N 1
ATOM 3020 C CA . LEU B 1 134 ? 0.296 15.344 0.821 1 96.81 134 LEU B CA 1
ATOM 3021 C C . LEU B 1 134 ? 1.685 15.961 0.973 1 96.81 134 LEU B C 1
ATOM 3023 O O . LEU B 1 134 ? 1.813 17.141 1.27 1 96.81 134 LEU B O 1
ATOM 3027 N N . THR B 1 135 ? 2.707 15.141 0.726 1 96.25 135 THR B N 1
ATOM 3028 C CA . THR B 1 135 ? 4.074 15.633 0.868 1 96.25 135 THR B CA 1
ATOM 3029 C C . THR B 1 135 ? 4.375 16.688 -0.184 1 96.25 135 THR B C 1
ATOM 3031 O O . THR B 1 135 ? 5.145 17.625 0.07 1 96.25 135 THR B O 1
ATOM 3034 N N . SER B 1 136 ? 3.74 16.625 -1.326 1 94.75 136 SER B N 1
ATOM 3035 C CA . SER B 1 136 ? 3.971 17.594 -2.395 1 94.75 136 SER B CA 1
ATOM 3036 C C . SER B 1 136 ? 3.398 18.969 -2.033 1 94.75 136 SER B C 1
ATOM 3038 O O . SER B 1 136 ? 3.762 19.969 -2.641 1 94.75 136 SER B O 1
ATOM 3040 N N . LEU B 1 137 ? 2.496 19 -1.069 1 95.81 137 LEU B N 1
ATOM 3041 C CA . LEU B 1 137 ? 1.882 20.25 -0.621 1 95.81 137 LEU B CA 1
ATOM 3042 C C . LEU B 1 137 ? 2.746 20.938 0.432 1 95.81 137 LEU B C 1
ATOM 3044 O O . LEU B 1 137 ? 2.482 22.078 0.81 1 95.81 137 LEU B O 1
ATOM 3048 N N . LEU B 1 138 ? 3.76 20.219 0.877 1 96.88 138 LEU B N 1
ATOM 3049 C CA . LEU B 1 138 ? 4.66 20.734 1.9 1 96.88 138 LEU B CA 1
ATOM 3050 C C . LEU B 1 138 ? 5.98 21.188 1.283 1 96.88 138 LEU B C 1
ATOM 3052 O O . LEU B 1 138 ? 6.191 21.031 0.078 1 96.88 138 LEU B O 1
ATOM 3056 N N . LEU B 1 139 ? 6.805 21.844 2.111 1 94.69 139 LEU B N 1
ATOM 3057 C CA . LEU B 1 139 ? 8.133 22.266 1.673 1 94.69 139 LEU B CA 1
ATOM 3058 C C . LEU B 1 139 ? 9.117 21.094 1.776 1 94.69 139 LEU B C 1
ATOM 3060 O O . LEU B 1 139 ? 9.328 20.547 2.861 1 94.69 139 LEU B O 1
ATOM 3064 N N . THR B 1 140 ? 9.625 20.656 0.653 1 92.62 140 THR B N 1
ATOM 3065 C CA . THR B 1 140 ? 10.617 19.594 0.626 1 92.62 140 THR B CA 1
ATOM 3066 C C . THR B 1 140 ? 11.883 20.047 -0.105 1 92.62 140 THR B C 1
ATOM 3068 O O . THR B 1 140 ? 11.859 21.047 -0.835 1 92.62 140 THR B O 1
ATOM 3071 N N . LYS B 1 141 ? 12.984 19.344 0.104 1 85.69 141 LYS B N 1
ATOM 3072 C CA . LYS B 1 141 ? 14.242 19.656 -0.579 1 85.69 141 LYS B CA 1
ATOM 3073 C C . LYS B 1 141 ? 14.07 19.578 -2.094 1 85.69 141 LYS B C 1
ATOM 3075 O O . LYS B 1 141 ? 14.664 20.375 -2.826 1 85.69 141 LYS B O 1
ATOM 3080 N N . SER B 1 142 ? 13.273 18.719 -2.51 1 78.5 142 SER B N 1
ATOM 3081 C CA . SER B 1 142 ? 13.109 18.453 -3.936 1 78.5 142 SER B CA 1
ATOM 3082 C C . SER B 1 142 ? 12.383 19.609 -4.621 1 78.5 142 SER B C 1
ATOM 3084 O O . SER B 1 142 ? 12.516 19.797 -5.832 1 78.5 142 SER B O 1
ATOM 3086 N N . ASN B 1 143 ? 11.688 20.328 -3.838 1 76.19 143 ASN B N 1
ATOM 3087 C CA . ASN B 1 143 ? 10.945 21.406 -4.488 1 76.19 143 ASN B CA 1
ATOM 3088 C C . ASN B 1 143 ? 11.453 22.766 -4.043 1 76.19 143 ASN B C 1
ATOM 3090 O O . ASN B 1 143 ? 10.766 23.781 -4.223 1 76.19 143 ASN B O 1
ATOM 3094 N N . GLN B 1 144 ? 12.695 22.734 -3.293 1 69.69 144 GLN B N 1
ATOM 3095 C CA . GLN B 1 144 ? 13.305 23.984 -2.844 1 69.69 144 GLN B CA 1
ATOM 3096 C C . GLN B 1 144 ? 13.766 24.828 -4.027 1 69.69 144 GLN B C 1
ATOM 3098 O O . GLN B 1 144 ? 13.922 26.047 -3.9 1 69.69 144 GLN B O 1
ATOM 3103 N N . LEU B 1 145 ? 14.281 24.156 -5.199 1 57.25 145 LEU B N 1
ATOM 3104 C CA . LEU B 1 145 ? 15.102 24.875 -6.172 1 57.25 145 LEU B CA 1
ATOM 3105 C C . LEU B 1 145 ? 14.586 26.281 -6.398 1 57.25 145 LEU B C 1
ATOM 3107 O O . LEU B 1 145 ? 15.273 27.109 -6.992 1 57.25 145 LEU B O 1
ATOM 3111 N N . THR B 1 146 ? 13.359 26.5 -6.324 1 53.59 146 THR B N 1
ATOM 3112 C CA . THR B 1 146 ? 13 27.359 -7.441 1 53.59 146 THR B CA 1
ATOM 3113 C C . THR B 1 146 ? 13.562 28.766 -7.25 1 53.59 146 THR B C 1
ATOM 3115 O O . THR B 1 146 ? 14.039 29.109 -6.164 1 53.59 146 THR B O 1
ATOM 3118 N N . HIS B 1 147 ? 12.93 29.891 -8.062 1 51.91 147 HIS B N 1
ATOM 3119 C CA . HIS B 1 147 ? 13.164 31.234 -8.555 1 51.91 147 HIS B CA 1
ATOM 3120 C C . HIS B 1 147 ? 13.023 32.25 -7.43 1 51.91 147 HIS B C 1
ATOM 3122 O O . HIS B 1 147 ? 12.312 33.25 -7.578 1 51.91 147 HIS B O 1
ATOM 3128 N N . ARG B 1 148 ? 13.539 31.906 -6.199 1 53.97 148 ARG B N 1
ATOM 3129 C CA . ARG B 1 148 ? 13.438 32.906 -5.156 1 53.97 148 ARG B CA 1
ATOM 3130 C C . ARG B 1 148 ? 13.82 34.281 -5.688 1 53.97 148 ARG B C 1
ATOM 3132 O O . ARG B 1 148 ? 13.219 35.312 -5.32 1 53.97 148 ARG B O 1
ATOM 3139 N N . LYS B 1 149 ? 15.031 34.188 -6.367 1 53.91 149 LYS B N 1
ATOM 3140 C CA . LYS B 1 149 ? 15.695 35.406 -6.785 1 53.91 149 LYS B CA 1
ATOM 3141 C C . LYS B 1 149 ? 14.742 36.312 -7.586 1 53.91 149 LYS B C 1
ATOM 3143 O O . LYS B 1 149 ? 14.891 37.531 -7.605 1 53.91 149 LYS B O 1
ATOM 3148 N N . VAL B 1 150 ? 13.766 35.625 -8.258 1 49.53 150 VAL B N 1
ATOM 3149 C CA . VAL B 1 150 ? 13.023 36.5 -9.18 1 49.53 150 VAL B CA 1
ATOM 3150 C C . VAL B 1 150 ? 11.742 37 -8.508 1 49.53 150 VAL B C 1
ATOM 3152 O O . VAL B 1 150 ? 11.062 37.875 -9.031 1 49.53 150 VAL B O 1
ATOM 3155 N N . LYS B 1 151 ? 11.469 36.469 -7.215 1 57.94 151 LYS B N 1
ATOM 3156 C CA . LYS B 1 151 ? 10.164 36.812 -6.656 1 57.94 151 LYS B CA 1
ATOM 3157 C C . LYS B 1 151 ? 10.281 38.031 -5.734 1 57.94 151 LYS B C 1
ATOM 3159 O O . LYS B 1 151 ? 11.273 38.188 -5.027 1 57.94 151 LYS B O 1
ATOM 3164 N N . LYS B 1 152 ? 9.453 39.031 -5.949 1 59.09 152 LYS B N 1
ATOM 3165 C CA . LYS B 1 152 ? 9.398 40.25 -5.191 1 59.09 152 LYS B CA 1
ATOM 3166 C C . LYS B 1 152 ? 9.523 40 -3.693 1 59.09 152 LYS B C 1
ATOM 3168 O O . LYS B 1 152 ? 10.227 40.719 -2.988 1 59.09 152 LYS B O 1
ATOM 3173 N N . THR B 1 153 ? 8.844 38.875 -3.15 1 64.81 153 THR B N 1
ATOM 3174 C CA . THR B 1 153 ? 8.844 38.531 -1.73 1 64.81 153 THR B CA 1
ATOM 3175 C C . THR B 1 153 ? 10.141 37.812 -1.343 1 64.81 153 THR B C 1
ATOM 3177 O O . THR B 1 153 ? 10.461 37.688 -0.158 1 64.81 153 THR B O 1
ATOM 3180 N N . GLY B 1 154 ? 10.82 37.344 -2.436 1 78.56 154 GLY B N 1
ATOM 3181 C CA . GLY B 1 154 ? 12.016 36.531 -2.229 1 78.56 154 GLY B CA 1
ATOM 3182 C C . GLY B 1 154 ? 11.703 35.125 -1.802 1 78.56 154 GLY B C 1
ATOM 3183 O O . GLY B 1 154 ? 12.578 34.406 -1.291 1 78.56 154 GLY B O 1
ATOM 3184 N N . ARG B 1 155 ? 10.281 34.844 -1.927 1 85.62 155 ARG B N 1
ATOM 3185 C CA . ARG B 1 155 ? 9.844 33.5 -1.517 1 85.62 155 ARG B CA 1
ATOM 3186 C C . ARG B 1 155 ? 9.156 32.781 -2.664 1 85.62 155 ARG B C 1
ATOM 3188 O O . ARG B 1 155 ? 8.531 33.406 -3.52 1 85.62 155 ARG B O 1
ATOM 3195 N N . SER B 1 156 ? 9.258 31.531 -2.688 1 87.38 156 SER B N 1
ATOM 3196 C CA . SER B 1 156 ? 8.578 30.734 -3.693 1 87.38 156 SER B CA 1
ATOM 3197 C C . SER B 1 156 ? 7.082 30.625 -3.4 1 87.38 156 SER B C 1
ATOM 3199 O O . SER B 1 156 ? 6.637 30.969 -2.305 1 87.38 156 SER B O 1
ATOM 3201 N N . GLY B 1 157 ? 6.242 30.219 -4.406 1 87.75 157 GLY B N 1
ATOM 3202 C CA . GLY B 1 157 ? 4.82 30 -4.223 1 87.75 157 GLY B CA 1
ATOM 3203 C C . GLY B 1 157 ? 4.512 29.031 -3.102 1 87.75 157 GLY B C 1
ATOM 3204 O O . GLY B 1 157 ? 3.578 29.25 -2.324 1 87.75 157 GLY B O 1
ATOM 3205 N N . ARG B 1 158 ? 5.316 28.047 -2.965 1 91.12 158 ARG B N 1
ATOM 3206 C CA . ARG B 1 158 ? 5.102 27.031 -1.937 1 91.12 158 ARG B CA 1
ATOM 3207 C C . ARG B 1 158 ? 5.426 27.594 -0.551 1 91.12 158 ARG B C 1
ATOM 3209 O O . ARG B 1 158 ? 4.754 27.25 0.427 1 91.12 158 ARG B O 1
ATOM 3216 N N . GLU B 1 159 ? 6.504 28.359 -0.547 1 93.25 159 GLU B N 1
ATOM 3217 C CA . GLU B 1 159 ? 6.852 28.984 0.727 1 93.25 159 GLU B CA 1
ATOM 3218 C C . GLU B 1 159 ? 5.758 29.953 1.183 1 93.25 159 GLU B C 1
ATOM 3220 O O . GLU B 1 159 ? 5.445 30.031 2.373 1 93.25 159 GLU B O 1
ATOM 3225 N N . ASN B 1 160 ? 5.18 30.672 0.243 1 91.88 160 ASN B N 1
ATOM 3226 C CA . ASN B 1 160 ? 4.059 31.547 0.57 1 91.88 160 ASN B CA 1
ATOM 3227 C C . ASN B 1 160 ? 2.84 30.75 1.026 1 91.88 160 ASN B C 1
ATOM 3229 O O . ASN B 1 160 ? 2.162 31.125 1.98 1 91.88 160 ASN B O 1
ATOM 3233 N N . LEU B 1 161 ? 2.566 29.688 0.346 1 93.94 161 LEU B N 1
ATOM 3234 C CA . LEU B 1 161 ? 1.456 28.828 0.745 1 93.94 161 LEU B CA 1
ATOM 3235 C C . LEU B 1 161 ? 1.687 28.25 2.139 1 93.94 161 LEU B C 1
ATOM 3237 O O . LEU B 1 161 ? 0.753 28.172 2.941 1 93.94 161 LEU B O 1
ATOM 3241 N N . TRP B 1 162 ? 2.914 27.859 2.4 1 96.31 162 TRP B N 1
ATOM 3242 C CA . TRP B 1 162 ? 3.273 27.359 3.723 1 96.31 162 TRP B CA 1
ATOM 3243 C C . TRP B 1 162 ? 2.992 28.406 4.797 1 96.31 162 TRP B C 1
ATOM 3245 O O . TRP B 1 162 ? 2.291 28.125 5.773 1 96.31 162 TRP B O 1
ATOM 3255 N N . LEU B 1 163 ? 3.463 29.625 4.598 1 95.56 163 LEU B N 1
ATOM 3256 C CA . LEU B 1 163 ? 3.385 30.672 5.598 1 95.56 163 LEU B CA 1
ATOM 3257 C C . LEU B 1 163 ? 1.934 31.078 5.863 1 95.56 163 LEU B C 1
ATOM 3259 O O . LEU B 1 163 ? 1.577 31.438 6.988 1 95.56 163 LEU B O 1
ATOM 3263 N N . ASN B 1 164 ? 1.099 30.891 4.828 1 95.5 164 ASN B N 1
ATOM 3264 C CA . ASN B 1 164 ? -0.241 31.453 4.941 1 95.5 164 ASN B CA 1
ATOM 3265 C C . ASN B 1 164 ? -1.299 30.375 5.102 1 95.5 164 ASN B C 1
ATOM 3267 O O . ASN B 1 164 ? -2.441 30.656 5.461 1 95.5 164 ASN B O 1
ATOM 3271 N N . ALA B 1 165 ? -0.95 29.078 4.879 1 97.38 165 ALA B N 1
ATOM 3272 C CA . ALA B 1 165 ? -1.993 28.062 4.871 1 97.38 165 ALA B CA 1
ATOM 3273 C C . ALA B 1 165 ? -1.515 26.781 5.555 1 97.38 165 ALA B C 1
ATOM 3275 O O . ALA B 1 165 ? -1.913 26.484 6.684 1 97.38 165 ALA B O 1
ATOM 3276 N N . THR B 1 166 ? -0.506 26.125 4.996 1 97.94 166 THR B N 1
ATOM 3277 C CA . THR B 1 166 ? -0.229 24.75 5.375 1 97.94 166 THR B CA 1
ATOM 3278 C C . THR B 1 166 ? 0.41 24.672 6.762 1 97.94 166 THR B C 1
ATOM 3280 O O . THR B 1 166 ? 0.31 23.656 7.449 1 97.94 166 THR B O 1
ATOM 3283 N N . ILE B 1 167 ? 1.033 25.781 7.215 1 98 167 ILE B N 1
ATOM 3284 C CA . ILE B 1 167 ? 1.617 25.797 8.547 1 98 167 ILE B CA 1
ATOM 3285 C C . ILE B 1 167 ? 0.52 25.609 9.594 1 98 167 ILE B C 1
ATOM 3287 O O . ILE B 1 167 ? 0.769 25.078 10.68 1 98 167 ILE B O 1
ATOM 3291 N N . ASN B 1 168 ? -0.7 25.984 9.25 1 98.19 168 ASN B N 1
ATOM 3292 C CA . ASN B 1 168 ? -1.823 25.906 10.18 1 98.19 168 ASN B CA 1
ATOM 3293 C C . ASN B 1 168 ? -2.314 24.469 10.344 1 98.19 168 ASN B C 1
ATOM 3295 O O . ASN B 1 168 ? -3.119 24.188 11.234 1 98.19 168 ASN B O 1
ATOM 3299 N N . ALA B 1 169 ? -1.812 23.547 9.531 1 98.5 169 ALA B N 1
ATOM 3300 C CA . ALA B 1 169 ? -2.088 22.125 9.719 1 98.5 169 ALA B CA 1
ATOM 3301 C C . ALA B 1 169 ? -1.366 21.578 10.945 1 98.5 169 ALA B C 1
ATOM 3303 O O . ALA B 1 169 ? -1.668 20.469 11.406 1 98.5 169 ALA B O 1
ATOM 3304 N N . PHE B 1 170 ? -0.408 22.375 11.461 1 98.56 170 PHE B N 1
ATOM 3305 C CA . PHE B 1 170 ? 0.417 21.969 12.594 1 98.56 170 PHE B CA 1
ATOM 3306 C C . PHE B 1 170 ? 0.345 23 13.711 1 98.56 170 PHE B C 1
ATOM 3308 O O . PHE B 1 170 ? 1.339 23.672 14.016 1 98.56 170 PHE B O 1
ATOM 3315 N N . PRO B 1 171 ? -0.778 23.016 14.406 1 97.81 171 PRO B N 1
ATOM 3316 C CA . PRO B 1 171 ? -0.985 24.062 15.406 1 97.81 171 PRO B CA 1
ATOM 3317 C C . PRO B 1 171 ? 0.007 23.984 16.562 1 97.81 171 PRO B C 1
ATOM 3319 O O . PRO B 1 171 ? 0.212 24.969 17.281 1 97.81 171 PRO B O 1
ATOM 3322 N N . HIS B 1 172 ? 0.646 22.859 16.734 1 97.88 172 HIS B N 1
ATOM 3323 C CA . HIS B 1 172 ? 1.575 22.688 17.859 1 97.88 172 HIS B CA 1
ATOM 3324 C C . HIS B 1 172 ? 3.016 22.609 17.359 1 97.88 172 HIS B C 1
ATOM 3326 O O . HIS B 1 172 ? 3.863 21.984 18.016 1 97.88 172 HIS B O 1
ATOM 3332 N N . ILE B 1 173 ? 3.254 23.219 16.25 1 96.62 173 ILE B N 1
ATOM 3333 C CA . ILE B 1 173 ? 4.555 23.156 15.594 1 96.62 173 ILE B CA 1
ATOM 3334 C C . ILE B 1 173 ? 5.617 23.797 16.469 1 96.62 173 ILE B C 1
ATOM 3336 O O . ILE B 1 173 ? 6.738 23.312 16.578 1 96.62 173 ILE B O 1
ATOM 3340 N N . ASP B 1 174 ? 5.285 24.859 17.188 1 94.38 174 ASP B N 1
ATOM 3341 C CA . ASP B 1 174 ? 6.246 25.609 18 1 94.38 174 ASP B CA 1
ATOM 3342 C C . ASP B 1 174 ? 6.574 24.859 19.297 1 94.38 174 ASP B C 1
ATOM 3344 O O . ASP B 1 174 ? 7.641 25.047 19.875 1 94.38 174 ASP B O 1
ATOM 3348 N N . THR B 1 175 ? 5.613 24.016 19.688 1 93.19 175 THR B N 1
ATOM 3349 C CA . THR B 1 175 ? 5.883 23.172 20.844 1 93.19 175 THR B CA 1
ATOM 3350 C C . THR B 1 175 ? 6.84 22.047 20.484 1 93.19 175 THR B C 1
ATOM 3352 O O . THR B 1 175 ? 7.738 21.703 21.266 1 93.19 175 THR B O 1
ATOM 3355 N N . GLU B 1 176 ? 6.625 21.484 19.328 1 93.75 176 GLU B N 1
ATOM 3356 C CA . GLU B 1 176 ? 7.445 20.359 18.891 1 93.75 176 GLU B CA 1
ATOM 3357 C C . GLU B 1 176 ? 8.82 20.844 18.438 1 93.75 176 GLU B C 1
ATOM 3359 O O . GLU B 1 176 ? 9.828 20.172 18.688 1 93.75 176 GLU B O 1
ATOM 3364 N N . TRP B 1 177 ? 8.82 21.938 17.688 1 92.44 177 TRP B N 1
ATOM 3365 C CA . TRP B 1 177 ? 10.047 22.547 17.203 1 92.44 177 TRP B CA 1
ATOM 3366 C C . TRP B 1 177 ? 10.102 24.031 17.594 1 92.44 177 TRP B C 1
ATOM 3368 O O . TRP B 1 177 ? 9.82 24.906 16.766 1 92.44 177 TRP B O 1
ATOM 3378 N N . PRO B 1 178 ? 10.523 24.328 18.797 1 90.25 178 PRO B N 1
ATOM 3379 C CA . PRO B 1 178 ? 10.477 25.703 19.328 1 90.25 178 PRO B CA 1
ATOM 3380 C C . PRO B 1 178 ? 11.414 26.656 18.594 1 90.25 178 PRO B C 1
ATOM 3382 O O . PRO B 1 178 ? 12.469 26.234 18.109 1 90.25 178 PRO B O 1
ATOM 3385 N N . PRO B 1 179 ? 10.859 27.859 18.641 1 84.19 179 PRO B N 1
ATOM 3386 C CA . PRO B 1 179 ? 11.75 28.859 18.047 1 84.19 179 PRO B CA 1
ATOM 3387 C C . PRO B 1 179 ? 12.969 29.141 18.922 1 84.19 179 PRO B C 1
ATOM 3389 O O . PRO B 1 179 ? 12.875 29.109 20.156 1 84.19 179 PRO B O 1
ATOM 3392 N N . GLY B 1 180 ? 14.078 28.953 18.406 1 78.62 180 GLY B N 1
ATOM 3393 C CA . GLY B 1 180 ? 15.305 29.328 19.094 1 78.62 180 GLY B CA 1
ATOM 3394 C C . GLY B 1 180 ? 15.461 30.828 19.25 1 78.62 180 GLY B C 1
ATOM 3395 O O . GLY B 1 180 ? 14.477 31.547 19.422 1 78.62 180 GLY B O 1
ATOM 3396 N N . ALA B 1 181 ? 16.547 31.281 19.281 1 73.25 181 ALA B N 1
ATOM 3397 C CA . ALA B 1 181 ? 16.922 32.688 19.516 1 73.25 181 ALA B CA 1
ATOM 3398 C C . ALA B 1 181 ? 16.344 33.594 18.453 1 73.25 181 ALA B C 1
ATOM 3400 O O . ALA B 1 181 ? 16.094 34.781 18.703 1 73.25 181 ALA B O 1
ATOM 3401 N N . ARG B 1 182 ? 16.172 33.094 17.297 1 74.06 182 ARG B N 1
ATOM 3402 C CA . ARG B 1 182 ? 15.734 33.906 16.172 1 74.06 182 ARG B CA 1
ATOM 3403 C C . ARG B 1 182 ? 14.258 34.25 16.297 1 74.06 182 ARG B C 1
ATOM 3405 O O . ARG B 1 182 ? 13.75 35.094 15.547 1 74.06 182 ARG B O 1
ATOM 3412 N N . GLY B 1 183 ? 13.633 33.719 17.156 1 82.56 183 GLY B N 1
ATOM 3413 C CA . GLY B 1 183 ? 12.211 34 17.344 1 82.56 183 GLY B CA 1
ATOM 3414 C C . GLY B 1 183 ? 11.336 33.375 16.281 1 82.56 183 GLY B C 1
ATOM 3415 O O . GLY B 1 183 ? 11.781 32.469 15.547 1 82.56 183 GLY B O 1
ATOM 3416 N N . ASN B 1 184 ? 10.094 33.781 16.141 1 86.19 184 ASN B N 1
ATOM 3417 C CA . ASN B 1 184 ? 9.117 33.188 15.227 1 86.19 184 ASN B CA 1
ATOM 3418 C C . ASN B 1 184 ? 8.992 34.031 13.945 1 86.19 184 ASN B C 1
ATOM 3420 O O . ASN B 1 184 ? 7.891 34.406 13.57 1 86.19 184 ASN B O 1
ATOM 3424 N N . THR B 1 185 ? 10.219 34.219 13.266 1 90.62 185 THR B N 1
ATOM 3425 C CA . THR B 1 185 ? 10.273 34.969 12.016 1 90.62 185 THR B CA 1
ATOM 3426 C C . THR B 1 185 ? 9.766 34.125 10.852 1 90.62 185 THR B C 1
ATOM 3428 O O . THR B 1 185 ? 9.664 32.906 10.969 1 90.62 185 THR B O 1
ATOM 3431 N N . ASN B 1 186 ? 9.492 34.812 9.742 1 90.94 186 ASN B N 1
ATOM 3432 C CA . ASN B 1 186 ? 9.086 34.094 8.547 1 90.94 186 ASN B CA 1
ATOM 3433 C C . ASN B 1 186 ? 10.18 33.125 8.07 1 90.94 186 ASN B C 1
ATOM 3435 O O . ASN B 1 186 ? 9.891 32.031 7.629 1 90.94 186 ASN B O 1
ATOM 3439 N N . ASP B 1 187 ? 11.367 33.531 8.188 1 89.06 187 ASP B N 1
ATOM 3440 C CA . ASP B 1 187 ? 12.484 32.688 7.785 1 89.06 187 ASP B CA 1
ATOM 3441 C C . ASP B 1 187 ? 12.555 31.422 8.641 1 89.06 187 ASP B C 1
ATOM 3443 O O . ASP B 1 187 ? 12.75 30.328 8.125 1 89.06 187 ASP B O 1
ATOM 3447 N N . ARG B 1 188 ? 12.375 31.672 9.906 1 91.94 188 ARG B N 1
ATOM 3448 C CA . ARG B 1 188 ? 12.367 30.531 10.812 1 91.94 188 ARG B CA 1
ATOM 3449 C C . ARG B 1 188 ? 11.203 29.594 10.5 1 91.94 188 ARG B C 1
ATOM 3451 O O . ARG B 1 188 ? 11.367 28.359 10.5 1 91.94 188 ARG B O 1
ATOM 3458 N N . LYS B 1 189 ? 10.094 30.188 10.227 1 94.25 189 LYS B N 1
ATOM 3459 C CA . LYS B 1 189 ? 8.922 29.391 9.883 1 94.25 189 LYS B CA 1
ATOM 3460 C C . LYS B 1 189 ? 9.164 28.578 8.617 1 94.25 189 LYS B C 1
ATOM 3462 O O . LYS B 1 189 ? 8.75 27.422 8.531 1 94.25 189 LYS B O 1
ATOM 3467 N N . ILE B 1 190 ? 9.828 29.172 7.684 1 93.06 190 ILE B N 1
ATOM 3468 C CA . ILE B 1 190 ? 10.133 28.484 6.43 1 93.06 190 ILE B CA 1
ATOM 3469 C C . ILE B 1 190 ? 11.117 27.344 6.691 1 93.06 190 ILE B C 1
ATOM 3471 O O . ILE B 1 190 ? 10.945 26.234 6.172 1 93.06 190 ILE B O 1
ATOM 3475 N N . ASP B 1 191 ? 12.07 27.594 7.559 1 92.12 191 ASP B N 1
ATOM 3476 C CA . ASP B 1 191 ? 13.039 26.562 7.902 1 92.12 191 ASP B CA 1
ATOM 3477 C C . ASP B 1 191 ? 12.344 25.344 8.531 1 92.12 191 ASP B C 1
ATOM 3479 O O . ASP B 1 191 ? 12.617 24.203 8.148 1 92.12 191 ASP B O 1
ATOM 3483 N N . VAL B 1 192 ? 11.477 25.625 9.445 1 95 192 VAL B N 1
ATOM 3484 C CA . VAL B 1 192 ? 10.773 24.531 10.109 1 95 192 VAL B CA 1
ATOM 3485 C C . VAL B 1 192 ? 9.836 23.844 9.117 1 95 192 VAL B C 1
ATOM 3487 O O . VAL B 1 192 ? 9.641 22.625 9.188 1 95 192 VAL B O 1
ATOM 3490 N N . GLY B 1 193 ? 9.344 24.656 8.156 1 96.19 193 GLY B N 1
ATOM 3491 C CA . GLY B 1 193 ? 8.531 24.078 7.098 1 96.19 193 GLY B CA 1
ATOM 3492 C C . GLY B 1 193 ? 9.273 23.031 6.281 1 96.19 193 GLY B C 1
ATOM 3493 O O . GLY B 1 193 ? 8.727 21.969 5.977 1 96.19 193 GLY B O 1
ATOM 3494 N N . TYR B 1 194 ? 10.492 23.344 5.969 1 95.38 194 TYR B N 1
ATOM 3495 C CA . TYR B 1 194 ? 11.305 22.375 5.238 1 95.38 194 TYR B CA 1
ATOM 3496 C C . TYR B 1 194 ? 11.594 21.141 6.094 1 95.38 194 TYR B C 1
ATOM 3498 O O . TYR B 1 194 ? 11.617 20.016 5.586 1 95.38 194 TYR B O 1
ATOM 3506 N N . TYR B 1 195 ? 11.758 21.391 7.34 1 95.5 195 TYR B N 1
ATOM 3507 C CA . TYR B 1 195 ? 11.977 20.266 8.234 1 95.5 195 TYR B CA 1
ATOM 3508 C C . TYR B 1 195 ? 10.758 19.359 8.289 1 95.5 195 TYR B C 1
ATOM 3510 O O . TYR B 1 195 ? 10.875 18.141 8.172 1 95.5 195 TYR B O 1
ATOM 3518 N N . VAL B 1 196 ? 9.586 19.906 8.414 1 97.5 196 VAL B N 1
ATOM 3519 C CA . VAL B 1 196 ? 8.328 19.172 8.469 1 97.5 196 VAL B CA 1
ATOM 3520 C C . VAL B 1 196 ? 8.117 18.406 7.16 1 97.5 196 VAL B C 1
ATOM 3522 O O . VAL B 1 196 ? 7.816 17.203 7.176 1 97.5 196 VAL B O 1
ATOM 3525 N N . GLY B 1 197 ? 8.289 19.109 6.082 1 97.19 197 GLY B N 1
ATOM 3526 C CA . GLY B 1 197 ? 8.102 18.484 4.781 1 97.19 197 GLY B CA 1
ATOM 3527 C C . GLY B 1 197 ? 9.07 17.344 4.523 1 97.19 197 GLY B C 1
ATOM 3528 O O . GLY B 1 197 ? 8.688 16.297 3.99 1 97.19 197 GLY B O 1
ATOM 3529 N N . ASN B 1 198 ? 10.297 17.531 4.891 1 96.62 198 ASN B N 1
ATOM 3530 C CA . ASN B 1 198 ? 11.289 16.484 4.707 1 96.62 198 ASN B CA 1
ATOM 3531 C C . ASN B 1 198 ? 11.016 15.289 5.617 1 96.62 198 ASN B C 1
ATOM 3533 O O . ASN B 1 198 ? 11.273 14.148 5.238 1 96.62 198 ASN B O 1
ATOM 3537 N N . THR B 1 199 ? 10.586 15.578 6.812 1 96.94 199 THR B N 1
ATOM 3538 C CA . THR B 1 199 ? 10.156 14.516 7.715 1 96.94 199 THR B CA 1
ATOM 3539 C C . THR B 1 199 ? 9.031 13.703 7.09 1 96.94 199 THR B C 1
ATOM 3541 O O . THR B 1 199 ? 9.086 12.469 7.062 1 96.94 199 THR B O 1
ATOM 3544 N N . ALA B 1 200 ? 8.031 14.352 6.547 1 97.94 200 ALA B N 1
ATOM 3545 C CA . ALA B 1 200 ? 6.922 13.68 5.883 1 97.94 200 ALA B CA 1
ATOM 3546 C C . ALA B 1 200 ? 7.406 12.875 4.684 1 97.94 200 ALA B C 1
ATOM 3548 O O . ALA B 1 200 ? 6.926 11.766 4.438 1 97.94 200 ALA B O 1
ATOM 3549 N N . GLU B 1 201 ? 8.344 13.422 3.996 1 96.88 201 GLU B N 1
ATOM 3550 C CA . GLU B 1 201 ? 8.898 12.734 2.836 1 96.88 201 GLU B CA 1
ATOM 3551 C C . GLU B 1 201 ? 9.641 11.469 3.25 1 96.88 201 GLU B C 1
ATOM 3553 O O . GLU B 1 201 ? 9.539 10.438 2.576 1 96.88 201 GLU B O 1
ATOM 3558 N N . ASN B 1 202 ? 10.406 11.562 4.273 1 96.88 202 ASN B N 1
ATOM 3559 C CA . ASN B 1 202 ? 11.07 10.375 4.805 1 96.88 202 ASN B CA 1
ATOM 3560 C C . ASN B 1 202 ? 10.062 9.281 5.152 1 96.88 202 ASN B C 1
ATOM 3562 O O . ASN B 1 202 ? 10.289 8.109 4.848 1 96.88 202 ASN B O 1
ATOM 3566 N N . LEU B 1 203 ? 9 9.641 5.742 1 98 203 LEU B N 1
ATOM 3567 C CA . LEU B 1 203 ? 7.973 8.688 6.141 1 98 203 LEU B CA 1
ATOM 3568 C C . LEU B 1 203 ? 7.254 8.125 4.922 1 98 203 LEU B C 1
ATOM 3570 O O . LEU B 1 203 ? 6.91 6.941 4.887 1 98 203 LEU B O 1
ATOM 3574 N N . ARG B 1 204 ? 7.016 9.008 3.93 1 96.81 204 ARG B N 1
ATOM 3575 C CA . ARG B 1 204 ? 6.418 8.547 2.684 1 96.81 204 ARG B CA 1
ATOM 3576 C C . ARG B 1 204 ? 7.285 7.477 2.021 1 96.81 204 ARG B C 1
ATOM 3578 O O . ARG B 1 204 ? 6.773 6.457 1.554 1 96.81 204 ARG B O 1
ATOM 3585 N N . ARG B 1 205 ? 8.578 7.672 2.008 1 94.25 205 ARG B N 1
ATOM 3586 C CA . ARG B 1 205 ? 9.492 6.703 1.42 1 94.25 205 ARG B CA 1
ATOM 3587 C C . ARG B 1 205 ? 9.438 5.375 2.164 1 94.25 205 ARG B C 1
ATOM 3589 O O . ARG B 1 205 ? 9.414 4.309 1.541 1 94.25 205 ARG B O 1
ATOM 3596 N N . LEU B 1 206 ? 9.445 5.445 3.445 1 96.88 206 LEU B N 1
ATOM 3597 C CA . LEU B 1 206 ? 9.328 4.227 4.242 1 96.88 206 LEU B CA 1
ATOM 3598 C C . LEU B 1 206 ? 7.996 3.537 3.99 1 96.88 206 LEU B C 1
ATOM 3600 O O . LEU B 1 206 ? 7.945 2.322 3.791 1 96.88 206 LEU B O 1
ATOM 3604 N N . ARG B 1 207 ? 6.934 4.309 4.012 1 96 207 ARG B N 1
ATOM 3605 C CA . ARG B 1 207 ? 5.598 3.781 3.75 1 96 207 ARG B CA 1
ATOM 3606 C C . ARG B 1 207 ? 5.547 3.057 2.41 1 96 207 ARG B C 1
ATOM 3608 O O . ARG B 1 207 ? 4.93 1.997 2.293 1 96 207 ARG B O 1
ATOM 3615 N N . ASN B 1 208 ? 6.168 3.641 1.382 1 91.44 208 ASN B N 1
ATOM 3616 C CA . ASN B 1 208 ? 6.188 3.035 0.054 1 91.44 208 ASN B CA 1
ATOM 3617 C C . ASN B 1 208 ? 6.906 1.69 0.061 1 91.44 208 ASN B C 1
ATOM 3619 O O . ASN B 1 208 ? 6.445 0.731 -0.562 1 91.44 208 ASN B O 1
ATOM 3623 N N . ARG B 1 209 ? 7.988 1.645 0.764 1 91.56 209 ARG B N 1
ATOM 3624 C CA . ARG B 1 209 ? 8.719 0.387 0.862 1 91.56 209 ARG B CA 1
ATOM 3625 C C . ARG B 1 209 ? 7.906 -0.664 1.61 1 91.56 209 ARG B C 1
ATOM 3627 O O . ARG B 1 209 ? 7.848 -1.822 1.193 1 91.56 209 ARG B O 1
ATOM 3634 N N . VAL B 1 210 ? 7.262 -0.253 2.664 1 94.31 210 VAL B N 1
ATOM 3635 C CA . VAL B 1 210 ? 6.398 -1.142 3.438 1 94.31 210 VAL B CA 1
ATOM 3636 C C . VAL B 1 210 ? 5.238 -1.619 2.57 1 94.31 210 VAL B C 1
ATOM 3638 O O . VAL B 1 210 ? 4.973 -2.82 2.484 1 94.31 210 VAL B O 1
ATOM 3641 N N . GLY B 1 211 ? 4.633 -0.689 1.834 1 91.19 211 GLY B N 1
ATOM 3642 C CA . GLY B 1 211 ? 3.49 -1.021 0.998 1 91.19 211 GLY B CA 1
ATOM 3643 C C . GLY B 1 211 ? 3.836 -1.964 -0.139 1 91.19 211 GLY B C 1
ATOM 3644 O O . GLY B 1 211 ? 3.008 -2.779 -0.549 1 91.19 211 GLY B O 1
ATOM 3645 N N . HIS B 1 212 ? 5.055 -1.918 -0.568 1 86.94 212 HIS B N 1
ATOM 3646 C CA . 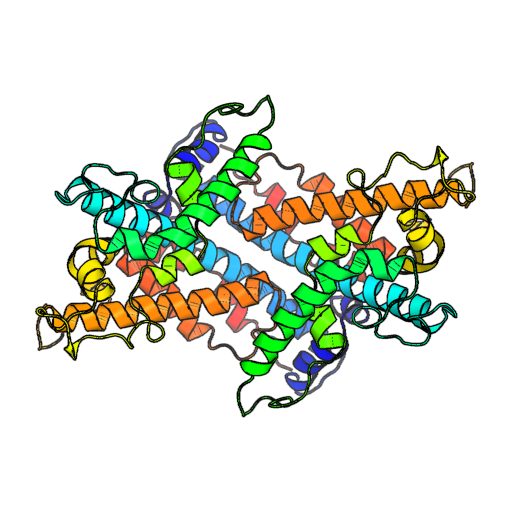HIS B 1 212 ? 5.488 -2.732 -1.697 1 86.94 212 HIS B CA 1
ATOM 3647 C C . HIS B 1 212 ? 6.254 -3.965 -1.225 1 86.94 212 HIS B C 1
ATOM 3649 O O . HIS B 1 212 ? 6.84 -4.684 -2.035 1 86.94 212 HIS B O 1
ATOM 3655 N N . HIS B 1 213 ? 6.316 -4.18 0.072 1 88.56 213 HIS B N 1
ATOM 3656 C CA . HIS B 1 213 ? 6.988 -5.32 0.687 1 88.56 213 HIS B CA 1
ATOM 3657 C C . HIS B 1 213 ? 8.469 -5.352 0.316 1 88.56 213 HIS B C 1
ATOM 3659 O O . HIS B 1 213 ? 9.023 -6.426 0.077 1 88.56 213 HIS B O 1
ATOM 3665 N N . GLU B 1 214 ? 9.039 -4.215 0.18 1 88.12 214 GLU B N 1
ATOM 3666 C CA . GLU B 1 214 ? 10.484 -4.109 0.005 1 88.12 214 GLU B CA 1
ATOM 3667 C C . GLU B 1 214 ? 11.219 -4.27 1.336 1 88.12 214 GLU B C 1
ATOM 3669 O O . GLU B 1 214 ? 10.641 -4.02 2.398 1 88.12 214 GLU B O 1
ATOM 3674 N N . GLN B 1 215 ? 12.43 -4.734 1.231 1 89.94 215 GLN B N 1
ATOM 3675 C CA . GLN B 1 215 ? 13.18 -4.879 2.475 1 89.94 215 GLN B CA 1
ATOM 3676 C C . GLN B 1 215 ? 13.516 -3.516 3.072 1 89.94 215 GLN B C 1
ATOM 3678 O O . GLN B 1 215 ? 13.773 -2.555 2.342 1 89.94 215 GLN B O 1
ATOM 3683 N N . THR B 1 216 ? 13.484 -3.406 4.387 1 94.5 216 THR B N 1
ATOM 3684 C CA . THR B 1 216 ? 13.82 -2.176 5.094 1 94.5 216 THR B CA 1
ATOM 3685 C C . THR B 1 216 ? 14.852 -2.439 6.184 1 94.5 216 THR B C 1
ATOM 3687 O O . THR B 1 216 ? 14.859 -1.766 7.215 1 94.5 216 THR B O 1
ATOM 3690 N N . LEU B 1 217 ? 15.711 -3.43 6.008 1 92 217 LEU B N 1
ATOM 3691 C CA . LEU B 1 217 ? 16.641 -3.893 7.035 1 92 217 LEU B CA 1
ATOM 3692 C C . LEU B 1 217 ? 17.609 -2.787 7.426 1 92 217 LEU B C 1
ATOM 3694 O O . LEU B 1 217 ? 18.031 -2.699 8.586 1 92 217 LEU B O 1
ATOM 3698 N N . ASN B 1 218 ? 17.906 -1.904 6.473 1 87.56 218 ASN B N 1
ATOM 3699 C CA . ASN B 1 218 ? 18.922 -0.893 6.727 1 87.56 218 ASN B CA 1
ATOM 3700 C C . ASN B 1 218 ? 18.297 0.472 7.008 1 87.56 218 ASN B C 1
ATOM 3702 O O . ASN B 1 218 ? 19 1.477 7.09 1 87.56 218 ASN B O 1
ATOM 3706 N N . ALA B 1 219 ? 17.031 0.579 7.094 1 93 219 ALA B N 1
ATOM 3707 C CA . ALA B 1 219 ? 16.375 1.846 7.418 1 93 219 ALA B CA 1
ATOM 3708 C C . ALA B 1 219 ? 16.625 2.227 8.875 1 93 219 ALA B C 1
ATOM 3710 O O . ALA B 1 219 ? 16.766 1.354 9.734 1 93 219 ALA B O 1
ATOM 3711 N N . ASN B 1 220 ? 16.75 3.482 9.164 1 95.81 220 ASN B N 1
ATOM 3712 C CA . ASN B 1 220 ? 16.812 3.961 10.539 1 95.81 220 ASN B CA 1
ATOM 3713 C C . ASN B 1 220 ? 15.43 4.023 11.18 1 95.81 220 ASN B C 1
ATOM 3715 O O . ASN B 1 220 ? 14.867 5.109 11.344 1 95.81 220 ASN B O 1
ATOM 3719 N N . HIS B 1 221 ? 14.961 2.875 11.617 1 97.94 221 HIS B N 1
ATOM 3720 C CA . HIS B 1 221 ? 13.586 2.729 12.078 1 97.94 221 HIS B CA 1
ATOM 3721 C C . HIS B 1 221 ? 13.32 3.578 13.312 1 97.94 221 HIS B C 1
ATOM 3723 O O . HIS B 1 221 ? 12.242 4.16 13.461 1 97.94 221 HIS B O 1
ATOM 3729 N N . ALA B 1 222 ? 14.297 3.697 14.203 1 97.38 222 ALA B N 1
ATOM 3730 C CA . ALA B 1 222 ? 14.117 4.488 15.414 1 97.38 222 ALA B CA 1
ATOM 3731 C C . ALA B 1 222 ? 13.914 5.961 15.086 1 97.38 222 ALA B C 1
ATOM 3733 O O . ALA B 1 222 ? 12.992 6.598 15.602 1 97.38 222 ALA B O 1
ATOM 3734 N N . ALA B 1 223 ? 14.742 6.449 14.219 1 97.88 223 ALA B N 1
ATOM 3735 C CA . ALA B 1 223 ? 14.625 7.848 13.812 1 97.88 223 ALA B CA 1
ATOM 3736 C C . ALA B 1 223 ? 13.297 8.109 13.109 1 97.88 223 ALA B C 1
ATOM 3738 O O . ALA B 1 223 ? 12.648 9.133 13.344 1 97.88 223 ALA B O 1
ATOM 3739 N N . ARG B 1 224 ? 12.914 7.18 12.211 1 98.44 224 ARG B N 1
ATOM 3740 C CA . ARG B 1 224 ? 11.656 7.32 11.492 1 98.44 224 ARG B CA 1
ATOM 3741 C C . ARG B 1 224 ? 10.469 7.285 12.453 1 98.44 224 ARG B C 1
ATOM 3743 O O . ARG B 1 224 ? 9.484 8.008 12.258 1 98.44 224 ARG B O 1
ATOM 3750 N N . HIS B 1 225 ? 10.594 6.43 13.461 1 98.69 225 HIS B N 1
ATOM 3751 C CA . HIS B 1 225 ? 9.523 6.348 14.445 1 98.69 225 HIS B CA 1
ATOM 3752 C C . HIS B 1 225 ? 9.391 7.652 15.227 1 98.69 225 HIS B C 1
ATOM 3754 O O . HIS B 1 225 ? 8.281 8.164 15.406 1 98.69 225 HIS B O 1
ATOM 3760 N N . ASP B 1 226 ? 10.492 8.242 15.609 1 98.12 226 ASP B N 1
ATOM 3761 C CA . ASP B 1 226 ? 10.492 9.531 16.297 1 98.12 226 ASP B CA 1
ATOM 3762 C C . ASP B 1 226 ? 9.914 10.625 15.398 1 98.12 226 ASP B C 1
ATOM 3764 O O . ASP B 1 226 ? 9.156 11.477 15.867 1 98.12 226 ASP B O 1
ATOM 3768 N N . GLU B 1 227 ? 10.273 10.578 14.18 1 98.19 227 GLU B N 1
ATOM 3769 C CA . GLU B 1 227 ? 9.773 11.539 13.203 1 98.19 227 GLU B CA 1
ATOM 3770 C C . GLU B 1 227 ? 8.258 11.438 13.055 1 98.19 227 GLU B C 1
ATOM 3772 O O . GLU B 1 227 ? 7.562 12.453 12.992 1 98.19 227 GLU B O 1
ATOM 3777 N N . ALA B 1 228 ? 7.773 10.211 12.961 1 98.62 228 ALA B N 1
ATOM 3778 C CA . ALA B 1 228 ? 6.34 9.984 12.82 1 98.62 228 ALA B CA 1
ATOM 3779 C C . ALA B 1 228 ? 5.574 10.555 14.008 1 98.62 228 ALA B C 1
ATOM 3781 O O . ALA B 1 228 ? 4.562 11.234 13.844 1 98.62 228 ALA B O 1
ATOM 3782 N N . LEU B 1 229 ? 6.105 10.359 15.172 1 98.38 229 LEU B N 1
ATOM 3783 C CA . LEU B 1 229 ? 5.445 10.828 16.391 1 98.38 229 LEU B CA 1
ATOM 3784 C C . LEU B 1 229 ? 5.543 12.344 16.516 1 98.38 229 LEU B C 1
ATOM 3786 O O . LEU B 1 229 ? 4.605 13 16.969 1 98.38 229 LEU B O 1
ATOM 3790 N N . ALA B 1 230 ? 6.645 12.867 16.125 1 98.12 230 ALA B N 1
ATOM 3791 C CA . ALA B 1 230 ? 6.812 14.32 16.156 1 98.12 230 ALA B CA 1
ATOM 3792 C C . ALA B 1 230 ? 5.801 15 15.234 1 98.12 230 ALA B C 1
ATOM 3794 O O . ALA B 1 230 ? 5.211 16.016 15.602 1 98.12 230 ALA B O 1
ATOM 3795 N N . LEU B 1 231 ? 5.633 14.438 14.086 1 98.25 231 LEU B N 1
ATOM 3796 C CA . LEU B 1 231 ? 4.664 14.977 13.141 1 98.25 231 LEU B CA 1
ATOM 3797 C C . LEU B 1 231 ? 3.252 14.922 13.719 1 98.25 231 LEU B C 1
ATOM 3799 O O . LEU B 1 231 ? 2.494 15.891 13.625 1 98.25 231 LEU B O 1
ATOM 3803 N N . ALA B 1 232 ? 2.926 13.797 14.352 1 98.25 232 ALA B N 1
ATOM 3804 C CA . ALA B 1 232 ? 1.612 13.641 14.969 1 98.25 232 ALA B CA 1
ATOM 3805 C C . ALA B 1 232 ? 1.417 14.633 16.109 1 98.25 232 ALA B C 1
ATOM 3807 O O . ALA B 1 232 ? 0.362 15.266 16.219 1 98.25 232 ALA B O 1
ATOM 3808 N N . ARG B 1 233 ? 2.441 14.828 16.922 1 98.19 233 ARG B N 1
ATOM 3809 C CA . ARG B 1 233 ? 2.354 15.742 18.047 1 98.19 233 ARG B CA 1
ATOM 3810 C C . ARG B 1 233 ? 2.25 17.188 17.578 1 98.19 233 ARG B C 1
ATOM 3812 O O . ARG B 1 233 ? 1.598 18.016 18.234 1 98.19 233 ARG B O 1
ATOM 3819 N N . ALA B 1 234 ? 2.889 17.484 16.469 1 98.38 234 ALA B N 1
ATOM 3820 C CA . ALA B 1 234 ? 2.793 18.828 15.922 1 98.38 234 ALA B CA 1
ATOM 3821 C C . ALA B 1 234 ? 1.364 19.156 15.492 1 98.38 234 ALA B C 1
ATOM 3823 O O . ALA B 1 234 ? 0.967 20.312 15.445 1 98.38 234 ALA B O 1
ATOM 3824 N N . ILE B 1 235 ? 0.627 18.109 15.141 1 98.38 235 ILE B N 1
ATOM 3825 C CA . ILE B 1 235 ? -0.778 18.266 14.789 1 98.38 235 ILE B CA 1
ATOM 3826 C C . ILE B 1 235 ? -1.628 18.312 16.062 1 98.38 235 ILE B C 1
ATOM 3828 O O . ILE B 1 235 ? -2.453 19.203 16.234 1 98.38 235 ILE B O 1
ATOM 3832 N N . ASP B 1 236 ? -1.359 17.359 16.938 1 98.19 236 ASP B N 1
ATOM 3833 C CA . ASP B 1 236 ? -2.076 17.266 18.203 1 98.19 236 ASP B CA 1
ATOM 3834 C C . ASP B 1 236 ? -1.314 16.406 19.203 1 98.19 236 ASP B C 1
ATOM 3836 O O . ASP B 1 236 ? -1.179 15.195 19 1 98.19 236 ASP B O 1
ATOM 3840 N N . PRO B 1 237 ? -0.879 17 20.312 1 97.44 237 PRO B N 1
ATOM 3841 C CA . PRO B 1 237 ? -0.075 16.25 21.281 1 97.44 237 PRO B CA 1
ATOM 3842 C C . PRO B 1 237 ? -0.817 15.047 21.859 1 97.44 237 PRO B C 1
ATOM 3844 O O . PRO B 1 237 ? -0.207 14.008 22.125 1 97.44 237 PRO B O 1
ATOM 3847 N N . ALA B 1 238 ? -2.098 15.156 22.078 1 96.81 238 ALA B N 1
ATOM 3848 C CA . ALA B 1 238 ? -2.867 14.047 22.641 1 96.81 238 ALA B CA 1
ATOM 3849 C C . ALA B 1 238 ? -2.953 12.891 21.656 1 96.81 238 ALA B C 1
ATOM 3851 O O . ALA B 1 238 ? -2.844 11.719 22.047 1 96.81 238 ALA B O 1
ATOM 3852 N N . ALA B 1 239 ? -3.137 13.18 20.375 1 96.38 239 ALA B N 1
ATOM 3853 C CA . ALA B 1 239 ? -3.158 12.141 19.344 1 96.38 239 ALA B CA 1
ATOM 3854 C C . ALA B 1 239 ? -1.793 11.469 19.203 1 96.38 239 ALA B C 1
ATOM 3856 O O . ALA B 1 239 ? -1.704 10.25 19.047 1 96.38 239 ALA B O 1
ATOM 3857 N N . GLY B 1 240 ? -0.722 12.336 19.281 1 97.19 240 GLY B N 1
ATOM 3858 C CA . GLY B 1 240 ? 0.62 11.773 19.266 1 97.19 240 GLY B CA 1
ATOM 3859 C C . GLY B 1 240 ? 0.867 10.789 20.391 1 97.19 240 GLY B C 1
ATOM 3860 O O . GLY B 1 240 ? 1.471 9.734 20.188 1 97.19 240 GLY B O 1
ATOM 3861 N N . ALA B 1 241 ? 0.369 11.18 21.562 1 96.5 241 ALA B N 1
ATOM 3862 C CA . ALA B 1 241 ? 0.511 10.297 22.719 1 96.5 241 ALA B CA 1
ATOM 3863 C C . ALA B 1 241 ? -0.272 9 22.516 1 96.5 241 ALA B C 1
ATOM 3865 O O . ALA B 1 241 ? 0.191 7.926 22.906 1 96.5 241 ALA B O 1
ATOM 3866 N N . ALA B 1 242 ? -1.419 9.109 21.953 1 95.38 242 ALA B N 1
ATOM 3867 C CA . ALA B 1 242 ? -2.23 7.926 21.672 1 95.38 242 ALA B CA 1
ATOM 3868 C C . ALA B 1 242 ? -1.515 6.988 20.703 1 95.38 242 ALA B C 1
ATOM 3870 O O . ALA B 1 242 ? -1.469 5.773 20.922 1 95.38 242 ALA B O 1
ATOM 3871 N N . ILE B 1 243 ? -0.898 7.508 19.672 1 96.56 243 ILE B N 1
ATOM 3872 C CA . ILE B 1 243 ? -0.193 6.699 18.688 1 96.56 243 ILE B CA 1
ATOM 3873 C C . ILE B 1 243 ? 1.025 6.043 19.328 1 96.56 243 ILE B C 1
ATOM 3875 O O . ILE B 1 243 ? 1.339 4.883 19.047 1 96.56 243 ILE B O 1
ATOM 3879 N N . THR B 1 244 ? 1.696 6.82 20.188 1 96.56 244 THR B N 1
ATOM 3880 C CA . THR B 1 244 ? 2.834 6.273 20.922 1 96.56 244 THR B CA 1
ATOM 3881 C C . THR B 1 244 ? 2.424 5.035 21.703 1 96.56 244 THR B C 1
ATOM 3883 O O . THR B 1 244 ? 3.133 4.023 21.703 1 96.56 244 THR B O 1
ATOM 3886 N N . SER B 1 245 ? 1.299 5.082 22.297 1 94.56 245 SER B N 1
ATOM 3887 C CA . SER B 1 245 ? 0.812 3.979 23.125 1 94.56 245 SER B CA 1
ATOM 3888 C C . SER B 1 245 ? 0.384 2.795 22.266 1 94.56 245 SER B C 1
ATOM 3890 O O . SER B 1 245 ? 0.487 1.642 22.688 1 94.56 245 SER B O 1
ATOM 3892 N N . LEU B 1 246 ? -0.062 3.057 21.109 1 92.69 246 LEU B N 1
ATOM 3893 C CA . LEU B 1 246 ? -0.581 2.018 20.234 1 92.69 246 LEU B CA 1
ATOM 3894 C C . LEU B 1 246 ? 0.546 1.369 19.438 1 92.69 246 LEU B C 1
ATOM 3896 O O . LEU B 1 246 ? 0.402 0.244 18.953 1 92.69 246 LEU B O 1
ATOM 3900 N N . SER B 1 247 ? 1.687 2.064 19.281 1 95.88 247 SER B N 1
ATOM 3901 C CA . SER B 1 247 ? 2.748 1.623 18.375 1 95.88 247 SER B CA 1
ATOM 3902 C C . SER B 1 247 ? 3.484 0.414 18.953 1 95.88 247 SER B C 1
ATOM 3904 O O . SER B 1 247 ? 3.922 0.431 20.094 1 95.88 247 SER B O 1
ATOM 3906 N N . SER B 1 248 ? 3.637 -0.593 18.141 1 95.62 248 SER B N 1
ATOM 3907 C CA . SER B 1 248 ? 4.426 -1.761 18.531 1 95.62 248 SER B CA 1
ATOM 3908 C C . SER B 1 248 ? 5.789 -1.752 17.859 1 95.62 248 SER B C 1
ATOM 3910 O O . SER B 1 248 ? 6.566 -2.699 18 1 95.62 248 SER B O 1
ATOM 3912 N N . VAL B 1 249 ? 6.168 -0.672 17.125 1 97.94 249 VAL B N 1
ATOM 3913 C CA . VAL B 1 249 ? 7.402 -0.61 16.359 1 97.94 249 VAL B CA 1
ATOM 3914 C C . VAL B 1 249 ? 8.609 -0.782 17.281 1 97.94 249 VAL B C 1
ATOM 3916 O O . VAL B 1 249 ? 9.461 -1.635 17.031 1 97.94 249 VAL B O 1
ATOM 3919 N N . PRO B 1 250 ? 8.641 -0.03 18.438 1 98 250 PRO B N 1
ATOM 3920 C CA . PRO B 1 250 ? 9.805 -0.208 19.312 1 98 250 PRO B CA 1
ATOM 3921 C C . PRO B 1 250 ? 9.922 -1.63 19.859 1 98 250 PRO B C 1
ATOM 3923 O O . PRO B 1 250 ? 11.031 -2.172 19.938 1 98 250 PRO B O 1
ATOM 3926 N N . LYS B 1 251 ? 8.812 -2.219 20.188 1 97.56 251 LYS B N 1
ATOM 3927 C CA . LYS B 1 251 ? 8.82 -3.582 20.703 1 97.56 251 LYS B CA 1
ATOM 3928 C C . LYS B 1 251 ? 9.352 -4.566 19.672 1 97.56 251 LYS B C 1
ATOM 3930 O O . LYS B 1 251 ? 10.203 -5.406 19.969 1 97.56 251 LYS B O 1
ATOM 3935 N N . VAL B 1 252 ? 8.836 -4.469 18.438 1 97 252 VAL B N 1
ATOM 3936 C CA . VAL B 1 252 ? 9.25 -5.387 17.391 1 97 252 VAL B CA 1
ATOM 3937 C C . VAL B 1 252 ? 10.734 -5.184 17.078 1 97 252 VAL B C 1
ATOM 3939 O O . VAL B 1 252 ? 11.469 -6.152 16.859 1 97 252 VAL B O 1
ATOM 3942 N N . LEU B 1 253 ? 11.203 -3.939 17.078 1 96.94 253 LEU B N 1
ATOM 3943 C CA . LEU B 1 253 ? 12.617 -3.648 16.828 1 96.94 253 LEU B CA 1
ATOM 3944 C C . LEU B 1 253 ? 13.5 -4.336 17.859 1 96.94 253 LEU B C 1
ATOM 3946 O O . LEU B 1 253 ? 14.562 -4.859 17.516 1 96.94 253 LEU B O 1
ATOM 3950 N N . ALA B 1 254 ? 13.039 -4.383 19.109 1 96.81 254 ALA B N 1
ATOM 3951 C CA . ALA B 1 254 ? 13.805 -4.988 20.203 1 96.81 254 ALA B CA 1
ATOM 3952 C C . ALA B 1 254 ? 13.859 -6.504 20.047 1 96.81 254 ALA B C 1
ATOM 3954 O O . ALA B 1 254 ? 14.703 -7.164 20.656 1 96.81 254 ALA B O 1
ATOM 3955 N N . GLU B 1 255 ? 12.969 -7.113 19.234 1 96.12 255 GLU B N 1
ATOM 3956 C CA . GLU B 1 255 ? 12.867 -8.562 19.094 1 96.12 255 GLU B CA 1
ATOM 3957 C C . GLU B 1 255 ? 13.57 -9.039 17.828 1 96.12 255 GLU B C 1
ATOM 3959 O O . GLU B 1 255 ? 13.383 -10.18 17.391 1 96.12 255 GLU B O 1
ATOM 3964 N N . ARG B 1 256 ? 14.336 -8.125 17.203 1 94.75 256 ARG B N 1
ATOM 3965 C CA . ARG B 1 256 ? 15.07 -8.531 16 1 94.75 256 ARG B CA 1
ATOM 3966 C C . ARG B 1 256 ? 15.922 -9.766 16.281 1 94.75 256 ARG B C 1
ATOM 3968 O O . ARG B 1 256 ? 16.656 -9.82 17.266 1 94.75 256 ARG B O 1
ATOM 3975 N N . PRO B 1 257 ? 15.68 -10.758 15.461 1 92 257 PRO B N 1
ATOM 3976 C CA . PRO B 1 257 ? 16.484 -11.961 15.688 1 92 257 PRO B CA 1
ATOM 3977 C C . PRO B 1 257 ? 17.984 -11.68 15.617 1 92 257 PRO B C 1
ATOM 3979 O O . PRO B 1 257 ? 18.422 -10.828 14.844 1 92 257 PRO B O 1
ATOM 3982 N N . LYS B 1 258 ? 18.812 -12.391 16.609 1 78.62 258 LYS B N 1
ATOM 3983 C CA . LYS B 1 258 ? 20.266 -12.25 16.703 1 78.62 258 LYS B CA 1
ATOM 3984 C C . LYS B 1 258 ? 20.984 -13.344 15.93 1 78.62 258 LYS B C 1
ATOM 3986 O O . LYS B 1 258 ? 20.672 -14.523 16.078 1 78.62 258 LYS B O 1
ATOM 3991 N N . SER B 1 259 ? 21.141 -13.148 14.578 1 66.12 259 SER B N 1
ATOM 3992 C CA . SER B 1 259 ? 21.906 -14.211 13.938 1 66.12 259 SER B CA 1
ATOM 3993 C C . SER B 1 259 ? 23.297 -13.727 13.539 1 66.12 259 SER B C 1
ATOM 3995 O O . SER B 1 259 ? 23.5 -12.531 13.328 1 66.12 259 SER B O 1
#

Solvent-accessible surface area (backbone atoms only — not comparable to full-atom values): 27522 Å² total; per-residue (Å²): 99,55,42,53,44,54,86,38,46,50,64,73,65,47,48,57,44,36,69,67,29,75,55,61,42,61,64,48,31,22,48,46,54,51,47,50,41,52,41,40,25,31,45,48,43,50,51,50,53,42,51,46,35,48,52,37,31,41,50,51,20,41,16,55,37,21,34,70,31,86,50,74,40,25,61,32,59,46,42,69,84,34,29,19,82,61,52,41,77,72,40,49,68,58,29,53,51,12,46,54,51,30,52,53,54,49,70,64,45,48,86,83,39,94,62,41,84,52,77,84,48,66,66,44,33,59,71,49,56,48,68,66,56,56,37,68,73,40,43,27,80,89,68,57,68,81,63,26,84,76,33,93,86,50,49,48,63,64,55,49,42,32,77,69,22,50,51,62,28,28,75,31,36,54,75,70,57,54,62,60,91,78,40,92,38,70,67,50,51,50,53,52,37,35,50,53,17,40,50,47,41,54,49,45,53,50,50,50,33,47,75,66,69,46,87,63,89,83,55,62,58,68,61,52,50,53,47,50,41,47,56,32,25,13,49,34,56,61,29,20,52,28,49,61,72,69,48,47,44,70,61,46,62,73,61,55,72,90,78,100,56,42,50,45,53,86,38,47,51,65,73,64,47,47,57,45,36,69,68,29,74,55,58,42,62,65,48,31,22,48,46,51,52,47,50,42,54,41,40,23,31,44,49,42,51,51,50,52,43,50,46,34,49,51,38,31,41,49,51,21,41,15,56,38,21,34,70,32,86,49,73,41,26,61,31,60,46,42,70,84,34,29,18,82,61,54,41,76,72,39,50,65,59,30,54,52,13,48,53,52,28,50,53,51,47,71,64,45,48,84,84,39,95,60,41,84,50,77,83,49,65,67,46,33,59,71,50,57,47,66,66,55,55,36,67,74,39,42,30,77,87,70,56,77,62,68,22,89,76,30,94,86,54,48,43,63,64,56,50,44,33,78,70,21,50,52,61,28,28,76,30,36,55,76,71,57,55,63,61,92,78,40,90,39,70,68,49,50,49,52,52,36,35,51,52,16,38,49,46,42,54,50,45,54,51,49,50,32,49,75,66,70,46,89,63,86,82,54,63,59,67,60,52,51,51,46,51,40,48,56,32,25,12,50,35,56,62,29,18,51,27,48,59,72,68,48,47,44,71,60,48,62,73,62,55,71,89,80

Foldseek 3Di:
DLLVCVVVDDPVQLVVLQVVAPHRDSVSSSLLLVLQLVLLVLLLVLLVLLLVLLLVLQLVLQLVLQLPDPAWQRNGSLCLVGGGPPSCVQNPVLSVVLQVVLVVVQCPDDPPDPCNPPDRDSVSSSVSGDLVSSLSLFAEPVPCPPVLVVDPVSDDRSLVCQLRTRVSSQQQLCVLPNDDPVHDDSVVSSVSRHVLSHLSVLSSVVNVCSVVVHGCPPPPLVVNLVSSLSSQVSNPVVSSVVSVVVRCNVVSVVVNDDD/DLLVCVVVDDPVQLVVLQVVAPHRDSVSSSLLLVLQLVLLVLLLVLLVLLLVLLLVLQLVLQLVLQLPDPAWQRNGSLCLVGGGPPSCVQNPVLSVVLQVVLVVVQCPDDPVDPQNPPDRDSVSSSVSGDLVSSLSLFAEPVPCPDDLVVDPVSDDRSLVCQVRTRVSSQQQLCVLPNDDPVHDDSVVSSVSRHVLSHLSVLSSVVNVCSVVVHGCPPPPLVVNLVSSLSSQVSNPVVSSVVSVVVRCNVVSVVVNDRD

pLDDT: mean 91.87, std 8.67, range [49.53, 98.69]